Protein AF-A0A3C1K7J2-F1 (afdb_monomer_lite)

Sequence (713 aa):
MKKIISVLLFVTMIISATACNKDPQEESHSDTSYEINSDISNEISTENSDYNRTDELAELLRKNFPIVDGSTSTIPLEAGIRSDIFDISKEEAEKQVSHSTTYGSFNNLLQKYCNIILTVPLSQSQYDSAAAQGTRLEATPIAMEGFVFVVNVDNPIDSLTQQQIKDIYSGKVTNWKQVGGNDAEIIAYQRNSTSSSQNYMVAFMDKTELMEPKTDTIPITMSGLMDAIASYDNSANALGYSVYSYAAEMYVSANNVKFIKIEGVAPNTATMSDHSYPLLSYNYAVINVENPPDAPARNLIEWMLTDEGQRVVEESEYIPVADIESSLEADIVMPLLTDGTGKEKVPGYELPNTYYAVKDCDYLKYDLDNEYKEYNYRIEGLKILSLQKEINDFIRKSVVEVETDEKEAREFVKNVFGYEECYLGVNVTAECINGYLSIIVSLTYYDGSEDFTIYYYKPITAIWNLYTGKRLSFSDMFWSGEKFIKTLNNGISMELNEPYNNWGMTYELNGDFWALPEVFNTFSLSNVYFASGEGVFPHGLEINYDSYCEDMMVIGEERDMHGIWEDASIVYRSYYINDFRDYGIATAPDGCDAFWLLDSEKSGIDEEVCKKINDYMSKKIVIFSTKTLDKKYGKDNYTYGIDSMAGITFKVYGKVYIIYNGILVLLTKDYEDLETIEITAVFDYNTGNLLDPNITIDDEIIKTSDYYYDYYN

Secondary structure (DSSP, 8-state):
--------------------------------PPP-----------HHHHHHHHHHHHHHHHHS---EEE-GGGHHHHHHHHHHHHT--HHHHHTT-----HHHHHHHHHTTS-SEEEESPPPHHHHHHHHHTTPPEEEEEEEEEEEEEEEETT----EE-HHHHHHHHTTS--BGGGGTS-S-B-EE----TT-HHHHHHHHHHTTSPPPPPPTTS--SSHHHHHHHHHSSTTGGGEEEEEEHHHHIIIIITTSSEEEPEETTB--SHHHHHTT-STTEEEEEEEEETTS-TT-HHHHHHHHHTSHHHHHHHHHTT-B-SS----S-SS----B--PPP-SSPPPTT----SEEEEE-HHHHEEEEEETTTTEEEEEE--BS-HHHHHHHHHHHHHHHHHHHHTHHHHHHHHHHHH--SS--EEEEEEEEEETTEEEEEEEEEEE---TT--EEEEEEEEEEEETTTTEEEPSGGGB-TT--HHHHHHHHHHHHHHS-SSTT------SS-----BSS---B-SSEEEEPTTSTT-TT-EEEE-HHHHGGGBGGGS----TTTB-TTS-EEEEE----GGGEEEEE-TTSS-EEEEE-HHHH---HHHHHHHHHHHHHHHHHHHHHHHHHHTSSS-----------EEEEEETTEEEEEEPP-----SSS-------EEEEEETTT-PEEPHHHHS-HHHHTTSGGGTSS--

pLDDT: mean 73.15, std 21.19, range [21.73, 98.0]

Structure (mmCIF, N/CA/C/O backbone):
data_AF-A0A3C1K7J2-F1
#
_entry.id   AF-A0A3C1K7J2-F1
#
loop_
_atom_site.group_PDB
_atom_site.id
_atom_site.type_symbol
_atom_site.label_atom_id
_atom_site.label_alt_id
_atom_site.label_comp_id
_atom_site.label_asym_id
_atom_site.label_entity_id
_atom_site.label_seq_id
_atom_site.pdbx_PDB_ins_code
_atom_site.Cartn_x
_atom_site.Cartn_y
_atom_site.Cartn_z
_atom_site.occupancy
_atom_site.B_iso_or_equiv
_atom_site.auth_seq_id
_atom_site.auth_comp_id
_atom_site.auth_asym_id
_atom_site.auth_atom_id
_atom_site.pdbx_PDB_model_num
ATOM 1 N N . MET A 1 1 ? -63.740 -10.081 -20.313 1.00 27.22 1 MET A N 1
ATOM 2 C CA . MET A 1 1 ? -62.522 -9.697 -21.062 1.00 27.22 1 MET A CA 1
ATOM 3 C C . MET A 1 1 ? -62.185 -8.242 -20.732 1.00 27.22 1 MET A C 1
ATOM 5 O O . MET A 1 1 ? -63.092 -7.438 -20.853 1.00 27.22 1 MET A O 1
ATOM 9 N N . LYS A 1 2 ? -60.935 -7.992 -20.275 1.00 31.58 2 LYS A N 1
ATOM 10 C CA . LYS A 1 2 ? -60.082 -6.756 -20.229 1.00 31.58 2 LYS A CA 1
ATOM 11 C C . LYS A 1 2 ? -60.743 -5.388 -19.885 1.00 31.58 2 LYS A C 1
ATOM 13 O O . LYS A 1 2 ? -61.635 -4.978 -20.608 1.00 31.58 2 LYS A O 1
ATOM 18 N N . LYS A 1 3 ? -60.479 -4.708 -18.743 1.00 36.28 3 LYS A N 1
ATOM 19 C CA . LYS A 1 3 ? -59.300 -3.951 -18.178 1.00 36.28 3 LYS A CA 1
ATOM 20 C C . LYS A 1 3 ? -58.949 -2.602 -18.885 1.00 36.28 3 LYS A C 1
ATOM 22 O O . LYS A 1 3 ? -58.578 -2.663 -20.048 1.00 36.28 3 LYS A O 1
ATOM 27 N N . ILE A 1 4 ? -59.199 -1.436 -18.226 1.00 35.75 4 ILE A N 1
ATOM 28 C CA . ILE A 1 4 ? -58.271 -0.418 -17.580 1.00 35.75 4 ILE A CA 1
ATOM 29 C C . ILE A 1 4 ? -57.800 0.697 -18.572 1.00 35.75 4 ILE A C 1
ATOM 31 O O . ILE A 1 4 ? -57.360 0.313 -19.646 1.00 35.75 4 ILE A O 1
ATOM 35 N N . ILE A 1 5 ? -57.985 2.042 -18.449 1.00 34.25 5 ILE A N 1
ATOM 36 C CA . ILE A 1 5 ? -57.791 3.166 -17.453 1.00 34.25 5 ILE A CA 1
ATOM 37 C C . ILE A 1 5 ? -56.314 3.648 -17.317 1.00 34.25 5 ILE A C 1
ATOM 39 O O . ILE A 1 5 ? -55.511 2.908 -16.767 1.00 34.25 5 ILE A O 1
ATOM 43 N N . SER A 1 6 ? -55.883 4.727 -18.017 1.00 30.17 6 SER A N 1
ATOM 44 C CA . SER A 1 6 ? -55.733 6.191 -17.659 1.00 30.17 6 SER A CA 1
ATOM 45 C C . SER A 1 6 ? -54.394 6.528 -16.950 1.00 30.17 6 SER A C 1
ATOM 47 O O . SER A 1 6 ? -54.072 5.842 -15.994 1.00 30.17 6 SER A O 1
ATOM 49 N N . VAL A 1 7 ? -53.468 7.410 -17.390 1.00 30.42 7 VAL A N 1
ATOM 50 C CA . VAL A 1 7 ? -53.415 8.858 -17.777 1.00 30.42 7 VAL A CA 1
ATOM 51 C C . VAL A 1 7 ? -53.621 9.841 -16.600 1.00 30.42 7 VAL A C 1
ATOM 53 O O . VAL A 1 7 ? -54.742 9.921 -16.114 1.00 30.42 7 VAL A O 1
ATOM 56 N N . LEU A 1 8 ? -52.591 10.613 -16.183 1.00 27.41 8 LEU A N 1
ATOM 57 C CA . LEU A 1 8 ? -52.400 12.075 -16.427 1.00 27.41 8 LEU A CA 1
ATOM 58 C C . LEU A 1 8 ? -51.271 12.715 -15.570 1.00 27.41 8 LEU A C 1
ATOM 60 O O . LEU A 1 8 ? -51.099 12.388 -14.401 1.00 27.41 8 LEU A O 1
ATOM 64 N N . LEU A 1 9 ? -50.565 13.678 -16.180 1.00 27.48 9 LEU A N 1
ATOM 65 C CA . LEU A 1 9 ? -49.649 14.681 -15.602 1.00 27.48 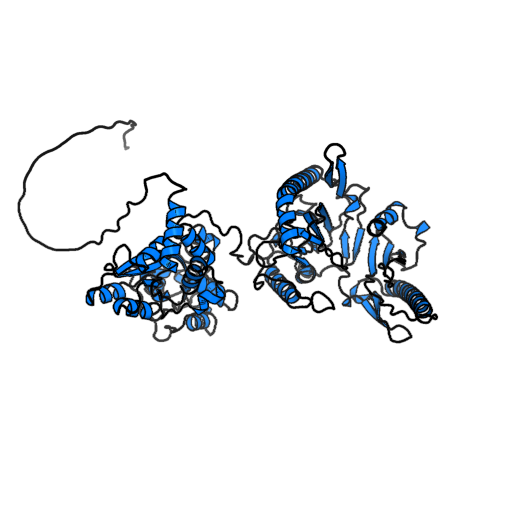9 LEU A CA 1
ATOM 66 C C . LEU A 1 9 ? -50.429 15.903 -15.062 1.00 27.48 9 LEU A C 1
ATOM 68 O O . LEU A 1 9 ? -51.352 16.327 -15.748 1.00 27.48 9 LEU A O 1
ATOM 72 N N . PHE A 1 10 ? -49.996 16.529 -13.955 1.00 26.66 10 PHE A N 1
ATOM 73 C CA . PHE A 1 10 ? -49.557 17.947 -13.840 1.00 26.66 10 PHE A CA 1
ATOM 74 C C . PHE A 1 10 ? -49.542 18.480 -12.388 1.00 26.66 10 PHE A C 1
ATOM 76 O O . PHE A 1 10 ? -50.350 18.120 -11.541 1.00 26.66 10 PHE A O 1
ATOM 83 N N . VAL A 1 11 ? -48.594 19.395 -12.189 1.00 27.41 11 VAL A N 1
ATOM 84 C CA . VAL A 1 11 ? -48.209 20.240 -11.045 1.00 27.41 11 VAL A CA 1
ATOM 85 C C . VAL A 1 11 ? -49.338 21.148 -10.512 1.00 27.41 11 VAL A C 1
ATOM 87 O O . VAL A 1 11 ? -50.060 21.721 -11.322 1.00 27.41 11 VAL A O 1
ATOM 90 N N . THR A 1 12 ? -49.441 21.370 -9.187 1.00 26.97 12 THR A N 1
ATOM 91 C CA . THR A 1 12 ? -49.380 22.694 -8.491 1.00 26.97 12 THR A CA 1
ATOM 92 C C . THR A 1 12 ? -49.817 22.643 -7.014 1.00 26.97 12 THR A C 1
ATOM 94 O O . THR A 1 12 ? -50.630 21.831 -6.591 1.00 26.97 12 THR A O 1
ATOM 97 N N . MET A 1 13 ? -49.191 23.535 -6.245 1.00 23.86 13 MET A N 1
ATOM 98 C CA . MET A 1 13 ? -49.137 23.718 -4.788 1.00 23.86 13 MET A CA 1
ATOM 99 C C . MET A 1 13 ? -50.278 24.634 -4.278 1.00 23.86 13 MET A C 1
ATOM 101 O O . MET A 1 13 ? -50.759 25.441 -5.068 1.00 23.86 13 MET A O 1
ATOM 105 N N . ILE A 1 14 ? -50.621 24.575 -2.970 1.00 28.84 14 ILE A N 1
ATOM 106 C CA . ILE A 1 14 ? -50.916 25.704 -2.027 1.00 28.84 14 ILE A CA 1
ATOM 107 C C . ILE A 1 14 ? -52.002 25.400 -0.950 1.00 28.84 14 ILE A C 1
ATOM 109 O O . ILE A 1 14 ? -53.181 25.253 -1.251 1.00 28.84 14 ILE A O 1
ATOM 113 N N . ILE A 1 15 ? -51.538 25.373 0.316 1.00 28.27 15 ILE A N 1
ATOM 114 C CA . ILE A 1 15 ? -51.992 26.052 1.565 1.00 28.27 15 ILE A CA 1
ATOM 115 C C . ILE A 1 15 ? -53.498 26.083 1.942 1.00 28.27 15 ILE A C 1
ATOM 117 O O . ILE A 1 15 ? -54.294 26.726 1.268 1.00 28.27 15 ILE A O 1
ATOM 121 N N . SER A 1 16 ? -53.858 25.570 3.137 1.00 25.78 16 SER A N 1
ATOM 122 C CA . SER A 1 16 ? -54.350 26.351 4.314 1.00 25.78 16 SER A CA 1
ATOM 123 C C . SER A 1 16 ? -55.165 25.538 5.353 1.00 25.78 16 SER A C 1
ATOM 125 O O . SER A 1 16 ? -56.194 24.950 5.051 1.00 25.78 16 SER A O 1
ATOM 127 N N . ALA A 1 17 ? -54.686 25.600 6.603 1.00 25.55 17 ALA A N 1
ATOM 128 C CA . ALA A 1 17 ? -55.375 26.036 7.832 1.00 25.55 17 ALA A CA 1
ATOM 129 C C . ALA A 1 17 ? -56.632 25.316 8.415 1.00 25.55 17 ALA A C 1
ATOM 131 O O . ALA A 1 17 ? -57.764 25.527 7.999 1.00 25.55 17 ALA A O 1
ATOM 132 N N . THR A 1 18 ? -56.380 24.676 9.571 1.00 26.34 18 THR A N 1
ATOM 133 C CA . THR A 1 18 ? -57.055 24.797 10.895 1.00 26.34 18 THR A CA 1
ATOM 134 C C . THR A 1 18 ? -58.491 24.313 11.182 1.00 26.34 18 THR A C 1
ATOM 136 O O . THR A 1 18 ? -59.463 24.796 10.616 1.00 26.34 18 THR A O 1
ATOM 139 N N . ALA A 1 19 ? -58.545 23.572 12.308 1.00 23.22 19 ALA A N 1
ATOM 140 C CA . ALA A 1 19 ? -59.504 23.606 13.433 1.00 23.22 19 ALA A CA 1
ATOM 141 C C . ALA A 1 19 ? -60.578 22.498 13.538 1.00 23.22 19 ALA A C 1
ATOM 143 O O . ALA A 1 19 ? -61.543 22.498 12.787 1.00 23.22 19 ALA A O 1
ATOM 144 N N . CYS A 1 20 ? -60.478 21.635 14.571 1.00 23.92 20 CYS A N 1
ATOM 145 C CA . CYS A 1 20 ? -61.420 21.611 15.714 1.00 23.92 20 CYS A CA 1
ATOM 146 C C . CYS A 1 20 ? -61.110 20.520 16.775 1.00 23.92 20 CYS A C 1
ATOM 148 O O . CYS A 1 20 ? -61.342 19.341 16.559 1.00 23.92 20 CYS A O 1
ATOM 150 N N . ASN A 1 21 ? -60.630 20.983 17.937 1.00 24.09 21 ASN A N 1
ATOM 151 C CA . ASN A 1 21 ? -60.992 20.664 19.334 1.00 24.09 21 ASN A CA 1
ATOM 152 C C . ASN A 1 21 ? -61.535 19.276 19.792 1.00 24.09 21 ASN A C 1
ATOM 154 O O . ASN A 1 21 ? -62.651 18.902 19.443 1.00 24.09 21 ASN A O 1
ATOM 158 N N . LYS A 1 22 ? -60.845 18.776 20.843 1.00 25.34 22 LYS A N 1
ATOM 159 C CA . LYS A 1 22 ? -61.306 18.182 22.133 1.00 25.34 22 LYS A CA 1
ATOM 160 C C . LYS A 1 22 ? -61.630 16.674 22.252 1.00 25.34 22 LYS A C 1
ATOM 162 O O . LYS A 1 22 ? -62.737 16.252 21.942 1.00 25.34 22 LYS A O 1
ATOM 167 N N . ASP A 1 23 ? -60.646 15.947 22.811 1.00 22.97 23 ASP A N 1
ATOM 168 C CA . ASP A 1 23 ? -60.620 15.098 24.040 1.00 22.97 23 ASP A CA 1
ATOM 169 C C . ASP A 1 23 ? -61.944 14.653 24.703 1.00 22.97 23 ASP A C 1
ATOM 171 O O . ASP A 1 23 ? -62.883 15.457 24.724 1.00 22.97 23 ASP A O 1
ATOM 175 N N . PRO A 1 24 ? -62.020 13.466 25.379 1.00 31.94 24 PRO A N 1
ATOM 176 C CA . PRO A 1 24 ? -61.036 13.055 26.415 1.00 31.94 24 PRO A CA 1
ATOM 177 C C . PRO A 1 24 ? -60.801 11.534 26.675 1.00 31.94 24 PRO A C 1
ATOM 179 O O . PRO A 1 24 ? -61.682 10.714 26.434 1.00 31.94 24 PRO A O 1
ATOM 182 N N . GLN A 1 25 ? -59.660 11.192 27.302 1.00 22.84 25 GLN A N 1
ATOM 183 C CA . GLN A 1 25 ? -59.506 10.426 28.572 1.00 22.84 25 GLN A CA 1
ATOM 184 C C . GLN A 1 25 ? -58.198 9.607 28.639 1.00 22.84 25 GLN A C 1
ATOM 186 O O . GLN A 1 25 ? -57.814 8.922 27.696 1.00 22.84 25 GLN A O 1
ATOM 191 N N . GLU A 1 26 ? -57.562 9.718 29.806 1.00 22.81 26 GLU A N 1
ATOM 192 C CA . GLU A 1 26 ? -56.308 9.129 30.288 1.00 22.81 26 GLU A CA 1
ATOM 193 C C . GLU A 1 26 ? -56.278 7.587 30.269 1.00 22.81 26 GLU A C 1
ATOM 195 O O . GLU A 1 26 ? -57.273 6.952 30.601 1.00 22.81 26 GLU A O 1
ATOM 200 N N . GLU A 1 27 ? -55.120 6.979 29.982 1.00 24.53 27 GLU A N 1
ATOM 201 C CA . GLU A 1 27 ? -54.267 6.353 31.013 1.00 24.53 27 GLU A CA 1
ATOM 202 C C . GLU A 1 27 ? -52.924 5.860 30.431 1.00 24.53 27 GLU A C 1
ATOM 204 O O . GLU A 1 27 ? -52.795 5.496 29.266 1.00 24.53 27 GLU A O 1
ATOM 209 N N . SER A 1 28 ? -51.911 5.945 31.290 1.00 21.73 28 SER A N 1
ATOM 210 C CA . SER A 1 28 ? -50.464 5.826 31.098 1.00 21.73 28 SER A CA 1
ATOM 211 C C . SER A 1 28 ? -49.945 4.529 30.471 1.00 21.73 28 SER A C 1
ATOM 213 O O . SER A 1 28 ? -50.411 3.463 30.849 1.00 21.73 28 SER A O 1
ATOM 215 N N . HIS A 1 29 ? -48.847 4.611 29.709 1.00 25.39 29 HIS A N 1
ATOM 216 C CA . HIS A 1 29 ? -47.591 3.911 30.029 1.00 25.39 29 HIS A CA 1
ATOM 217 C C . HIS A 1 29 ? -46.409 4.565 29.289 1.00 25.39 29 HIS A C 1
ATOM 219 O O . HIS A 1 29 ? -46.507 4.946 28.128 1.00 25.39 29 HIS A O 1
ATOM 225 N N . SER A 1 30 ? -45.328 4.766 30.036 1.00 23.80 30 SER A N 1
ATOM 226 C CA . SER A 1 30 ? -44.060 5.382 29.654 1.00 23.80 30 SER A CA 1
ATOM 227 C C . SER A 1 30 ? -43.225 4.471 28.757 1.00 23.80 30 SER A C 1
ATOM 229 O O . SER A 1 30 ? -42.987 3.341 29.165 1.00 23.80 30 SER A O 1
ATOM 231 N N . ASP A 1 31 ? -42.685 4.996 27.658 1.00 25.50 31 ASP A N 1
ATOM 232 C CA . ASP A 1 31 ? -41.456 4.485 27.044 1.00 25.50 31 ASP A CA 1
ATOM 233 C C . ASP A 1 31 ? -40.649 5.660 26.480 1.00 25.50 31 ASP A C 1
ATOM 235 O O . ASP A 1 31 ? -41.108 6.431 25.637 1.00 25.50 31 ASP A O 1
ATOM 239 N N . THR A 1 32 ? -39.453 5.838 27.032 1.00 23.72 32 THR A N 1
ATOM 240 C CA . THR A 1 32 ? -38.456 6.841 26.657 1.00 23.72 32 THR A CA 1
ATOM 241 C C . THR A 1 32 ? -37.687 6.369 25.426 1.00 23.72 32 THR A C 1
ATOM 243 O O . THR A 1 32 ? -36.843 5.483 25.532 1.00 23.72 32 THR A O 1
ATOM 246 N N . SER A 1 33 ? -37.948 6.973 24.268 1.00 25.45 33 SER A N 1
ATOM 247 C CA . SER A 1 33 ? -37.083 6.891 23.089 1.00 25.45 33 SER A CA 1
ATOM 248 C C . SER A 1 33 ? -35.986 7.956 23.175 1.00 25.45 33 SER A C 1
ATOM 250 O O . SER A 1 33 ? -36.289 9.136 23.349 1.00 25.45 33 SER A O 1
ATOM 252 N N . TYR A 1 34 ? -34.723 7.547 23.055 1.00 26.47 34 TYR A N 1
ATOM 253 C CA . TYR A 1 34 ? -33.589 8.456 22.885 1.00 26.47 34 TYR A CA 1
ATOM 254 C C . TYR A 1 34 ? -33.614 9.032 21.460 1.00 26.47 34 TYR A C 1
ATOM 256 O O . TYR A 1 34 ? -33.602 8.280 20.488 1.00 26.47 34 TYR A O 1
ATOM 264 N N . GLU A 1 35 ? -33.697 10.359 21.347 1.00 23.73 35 GLU A N 1
ATOM 265 C CA . GLU A 1 35 ? -33.608 11.096 20.083 1.00 23.73 35 GLU A CA 1
ATOM 266 C C . GLU A 1 35 ? -32.145 11.171 19.620 1.00 23.73 35 GLU A C 1
ATOM 268 O O . GLU A 1 35 ? -31.289 11.714 20.318 1.00 23.73 35 GLU A O 1
ATOM 273 N N . ILE A 1 36 ? -31.872 10.628 18.431 1.00 26.02 36 ILE A N 1
ATOM 274 C CA . ILE A 1 36 ? -30.671 10.913 17.641 1.00 26.02 36 ILE A CA 1
ATOM 275 C C . ILE A 1 36 ? -30.975 12.211 16.889 1.00 26.02 36 ILE A C 1
ATOM 277 O O . ILE A 1 36 ? -31.885 12.241 16.062 1.00 26.02 36 ILE A O 1
ATOM 281 N N . ASN A 1 37 ? -30.275 13.293 17.222 1.00 26.58 37 ASN A N 1
ATOM 282 C CA . ASN A 1 37 ? -30.507 14.602 16.620 1.00 26.58 37 ASN A CA 1
ATOM 283 C C . ASN A 1 37 ? -29.693 14.710 15.320 1.00 26.58 37 ASN A C 1
ATOM 285 O O . ASN A 1 37 ? -28.467 14.755 15.372 1.00 26.58 37 ASN A O 1
ATOM 289 N N . SER A 1 38 ? -30.365 14.694 14.166 1.00 28.28 38 SER A N 1
ATOM 290 C CA . SER A 1 38 ? -29.749 14.635 12.830 1.00 28.28 38 SER A CA 1
ATOM 291 C C . SER A 1 38 ? -29.649 15.982 12.103 1.00 28.28 38 SER A C 1
ATOM 293 O O . SER A 1 38 ? -29.399 15.992 10.904 1.00 28.28 38 SER A O 1
ATOM 295 N N . ASP A 1 39 ? -29.832 17.113 12.783 1.00 29.59 39 ASP A N 1
ATOM 296 C CA . ASP A 1 39 ? -29.856 18.428 12.129 1.00 29.59 39 ASP A CA 1
ATOM 297 C C . ASP A 1 39 ? -28.678 19.309 12.568 1.00 29.59 39 ASP A C 1
ATOM 299 O O . ASP A 1 39 ? -28.835 20.245 13.349 1.00 29.59 39 ASP A O 1
ATOM 303 N N . ILE A 1 40 ? -27.490 19.024 12.023 1.00 32.56 40 ILE A N 1
ATOM 304 C CA . ILE A 1 40 ? -26.416 20.015 11.835 1.00 32.56 40 ILE A CA 1
ATOM 305 C C . ILE A 1 40 ? -25.818 19.793 10.441 1.00 32.56 40 ILE A C 1
ATOM 307 O O . ILE A 1 40 ? -24.729 19.266 10.268 1.00 32.56 40 ILE A O 1
ATOM 311 N N . SER A 1 41 ? -26.574 20.140 9.407 1.00 32.03 41 SER A N 1
ATOM 312 C CA . SER A 1 41 ? -26.019 20.375 8.074 1.00 32.03 41 SER A CA 1
ATOM 313 C C . SER A 1 41 ? -26.919 21.377 7.373 1.00 32.03 41 SER A C 1
ATOM 315 O O . SER A 1 41 ? -27.929 21.005 6.790 1.00 32.03 41 SER A O 1
ATOM 317 N N . ASN A 1 42 ? -26.631 22.668 7.559 1.00 29.70 42 ASN A N 1
ATOM 318 C CA . ASN A 1 42 ? -26.913 23.756 6.615 1.00 29.70 42 ASN A CA 1
ATOM 319 C C . ASN A 1 42 ? -26.660 25.109 7.295 1.00 29.70 42 ASN A C 1
ATOM 321 O O . ASN A 1 42 ? -27.589 25.715 7.817 1.00 29.70 42 ASN A O 1
ATOM 325 N N . GLU A 1 43 ? -25.424 25.605 7.224 1.00 28.11 43 GLU A N 1
ATOM 326 C CA . GLU A 1 43 ? -25.151 27.040 7.061 1.00 28.11 43 GLU A CA 1
ATOM 327 C C . GLU A 1 43 ? -23.723 27.225 6.515 1.00 28.11 43 GLU A C 1
ATOM 329 O O . GLU A 1 43 ? -22.735 27.033 7.211 1.00 28.11 43 GLU A O 1
ATOM 334 N N . ILE A 1 44 ? -23.624 27.549 5.220 1.00 29.50 44 ILE A N 1
ATOM 335 C CA . ILE A 1 44 ? -22.370 27.869 4.527 1.00 29.50 44 ILE A CA 1
ATOM 336 C C . ILE A 1 44 ? -22.070 29.355 4.731 1.00 29.50 44 ILE A C 1
ATOM 338 O O . ILE A 1 44 ? -22.807 30.194 4.210 1.00 29.50 44 ILE A O 1
ATOM 342 N N . SER A 1 45 ? -20.966 29.661 5.418 1.00 31.94 45 SER A N 1
ATOM 343 C CA . SER A 1 45 ? -19.841 30.446 4.875 1.00 31.94 45 SER A CA 1
ATOM 344 C C . SER A 1 45 ? -18.827 30.764 5.982 1.00 31.94 45 SER A C 1
ATOM 346 O O . SER A 1 45 ? -19.174 31.599 6.812 1.00 31.94 45 SER A O 1
ATOM 348 N N . THR A 1 46 ? -17.608 30.192 5.941 1.00 31.78 46 THR A N 1
ATOM 349 C CA . THR A 1 46 ? -16.319 30.834 6.325 1.00 31.78 46 THR A CA 1
ATOM 350 C C . THR A 1 46 ? -15.140 29.838 6.368 1.00 31.78 46 THR A C 1
ATOM 352 O O . THR A 1 46 ? -14.780 29.361 7.433 1.00 31.78 46 THR A O 1
ATOM 355 N N . GLU A 1 47 ? -14.415 29.641 5.260 1.00 35.25 47 GLU A N 1
ATOM 356 C CA . GLU A 1 47 ? -13.103 28.935 5.258 1.00 35.25 47 GLU A CA 1
ATOM 357 C C . GLU A 1 47 ? -12.066 29.562 6.225 1.00 35.25 47 GLU A C 1
ATOM 359 O O . GLU A 1 47 ? -11.108 28.920 6.629 1.00 35.25 47 GLU A O 1
ATOM 364 N N . ASN A 1 48 ? -12.267 30.814 6.658 1.00 34.44 48 ASN A N 1
ATOM 365 C CA . ASN A 1 48 ? -11.399 31.496 7.628 1.00 34.44 48 ASN A CA 1
ATOM 366 C C . ASN A 1 48 ? -11.813 31.320 9.108 1.00 34.44 48 ASN A C 1
ATOM 368 O O . ASN A 1 48 ? -11.072 31.772 9.982 1.00 34.44 48 ASN A O 1
ATOM 372 N N . SER A 1 49 ? -12.990 30.764 9.434 1.00 39.94 49 SER A N 1
ATOM 373 C CA . SER A 1 49 ? -13.399 30.579 10.844 1.00 39.94 49 SER A CA 1
ATOM 374 C C . SER A 1 49 ? -12.885 29.280 11.440 1.00 39.94 49 SER A C 1
ATOM 376 O O . SER A 1 49 ? -12.508 29.272 12.610 1.00 39.94 49 SER A O 1
ATOM 378 N N . ASP A 1 50 ? -12.854 28.216 10.640 1.00 50.84 50 ASP A N 1
ATOM 379 C CA . ASP A 1 50 ? -12.607 26.862 11.137 1.00 50.84 50 ASP A CA 1
ATOM 380 C C . ASP A 1 50 ? -11.129 26.658 11.468 1.00 50.84 50 ASP A C 1
ATOM 382 O O . ASP A 1 50 ? -10.813 26.190 12.559 1.00 50.84 50 ASP A O 1
ATOM 386 N N . TYR A 1 51 ? -10.223 27.190 10.638 1.00 53.19 51 TYR A N 1
ATOM 387 C CA . TYR A 1 51 ? -8.784 27.218 10.928 1.00 53.19 51 TYR A CA 1
ATOM 388 C C . TYR A 1 51 ? -8.471 27.908 12.271 1.00 53.19 51 TYR A C 1
ATOM 390 O O . TYR A 1 51 ? -7.705 27.405 13.089 1.00 53.19 51 TYR A O 1
ATOM 398 N N . ASN A 1 52 ? -9.143 29.030 12.560 1.00 70.56 52 ASN A N 1
ATOM 399 C CA . ASN A 1 52 ? -8.942 29.760 13.815 1.00 70.56 52 ASN A CA 1
ATOM 400 C C . ASN A 1 52 ? -9.432 28.979 15.050 1.00 70.56 52 ASN A C 1
ATOM 402 O O . ASN A 1 52 ? -8.888 29.175 16.138 1.00 70.56 52 ASN A O 1
ATOM 406 N N . ARG A 1 53 ? -10.459 28.125 14.916 1.00 87.25 53 ARG A N 1
ATOM 407 C CA . ARG A 1 53 ? -10.988 27.325 16.032 1.00 87.25 53 ARG A CA 1
ATOM 408 C C . ARG A 1 53 ? -10.136 26.083 16.292 1.00 87.25 53 ARG A C 1
ATOM 410 O O . ARG A 1 53 ? -9.907 25.761 17.456 1.00 87.25 53 ARG A O 1
ATOM 417 N N . THR A 1 54 ? -9.636 25.430 15.246 1.00 85.69 54 THR A N 1
ATOM 418 C CA . THR A 1 54 ? -8.722 24.284 15.364 1.00 85.69 54 THR A CA 1
ATOM 419 C C . THR A 1 54 ? -7.457 24.654 16.142 1.00 85.69 54 THR A C 1
ATOM 421 O O . THR A 1 54 ? -7.129 23.986 17.126 1.00 85.69 54 THR A O 1
ATOM 424 N N . ASP A 1 55 ? -6.817 25.776 15.797 1.00 84.44 55 ASP A N 1
ATOM 425 C CA . ASP A 1 55 ? -5.634 26.286 16.506 1.00 84.44 55 ASP A CA 1
ATOM 426 C C . ASP A 1 55 ? -5.937 26.641 17.972 1.00 84.44 55 ASP A C 1
ATOM 428 O O . ASP A 1 55 ? -5.163 26.329 18.883 1.00 84.44 55 ASP A O 1
ATOM 432 N N . GLU A 1 56 ? -7.091 27.270 18.228 1.00 92.44 56 GLU A N 1
ATOM 433 C CA . GLU A 1 56 ? -7.535 27.592 19.588 1.00 92.44 56 GLU A CA 1
ATOM 434 C C . GLU A 1 56 ? -7.713 26.320 20.432 1.00 92.44 56 GLU A C 1
ATOM 436 O O . GLU A 1 56 ? -7.263 26.259 21.581 1.00 92.44 56 GLU A O 1
ATOM 441 N N . LEU A 1 57 ? -8.348 25.289 19.869 1.00 93.56 57 LEU A N 1
ATOM 442 C CA . LEU A 1 57 ? -8.534 23.995 20.518 1.00 93.56 57 LEU A CA 1
ATOM 443 C C . LEU A 1 57 ? -7.190 23.323 20.817 1.00 93.56 57 LEU A C 1
ATOM 445 O O . LEU A 1 57 ? -6.978 22.891 21.954 1.00 93.56 57 LEU A O 1
ATOM 449 N N . ALA A 1 58 ? -6.262 23.305 19.856 1.00 89.94 58 ALA A N 1
ATOM 450 C CA . ALA A 1 58 ? -4.916 22.770 20.050 1.00 89.94 58 ALA A CA 1
ATOM 451 C C . ALA A 1 58 ? -4.178 23.507 21.182 1.00 89.94 58 ALA A C 1
ATOM 453 O O . ALA A 1 58 ? -3.600 22.882 22.074 1.00 89.94 58 ALA A O 1
ATOM 454 N N . GLU A 1 59 ? -4.259 24.841 21.241 1.00 92.31 59 GLU A N 1
ATOM 455 C CA . GLU A 1 59 ? -3.696 25.614 22.351 1.00 92.31 59 GLU A CA 1
ATOM 456 C C . GLU A 1 59 ? -4.323 25.282 23.713 1.00 92.31 59 GLU A C 1
ATOM 458 O O . GLU A 1 59 ? -3.620 25.253 24.732 1.00 92.31 59 GLU A O 1
ATOM 463 N N . LEU A 1 60 ? -5.644 25.092 23.768 1.00 94.88 60 LEU A N 1
ATOM 464 C CA . LEU A 1 60 ? -6.344 24.709 24.995 1.00 94.88 60 LEU A CA 1
ATOM 465 C C . LEU A 1 60 ? -5.906 23.315 25.459 1.00 94.88 60 LEU A C 1
ATOM 467 O O . LEU A 1 60 ? -5.656 23.118 26.651 1.00 94.88 60 LEU A O 1
ATOM 471 N N . LEU A 1 61 ? -5.755 22.379 24.523 1.00 95.88 61 LEU A N 1
ATOM 472 C CA . LEU A 1 61 ? -5.337 21.002 24.780 1.00 95.88 61 LEU A CA 1
ATOM 473 C C . LEU A 1 61 ? -3.869 20.920 25.216 1.00 95.88 61 LEU A C 1
ATOM 475 O O . LEU A 1 61 ? -3.577 20.231 26.192 1.00 95.88 61 LEU A O 1
ATOM 479 N N . ARG A 1 62 ? -2.966 21.717 24.627 1.00 94.88 62 ARG A N 1
ATOM 480 C CA . ARG A 1 62 ? -1.573 21.863 25.104 1.00 94.88 62 ARG A CA 1
ATOM 481 C C . ARG A 1 62 ? -1.496 22.338 26.558 1.00 94.88 62 ARG A C 1
ATOM 483 O O . ARG A 1 62 ? -0.609 21.930 27.305 1.00 94.88 62 ARG A O 1
ATOM 490 N N . LYS A 1 63 ? -2.415 23.219 26.975 1.00 94.69 63 LYS A N 1
ATOM 491 C CA . LYS A 1 63 ? -2.468 23.765 28.346 1.00 94.69 63 LYS A CA 1
ATOM 492 C C . LYS A 1 63 ? -3.087 22.782 29.341 1.00 94.69 63 LYS A C 1
ATOM 494 O O . LYS A 1 63 ? -2.696 22.780 30.508 1.00 94.69 63 LYS A O 1
ATOM 499 N N . ASN A 1 64 ? -4.082 22.008 28.913 1.00 94.56 64 ASN A N 1
ATOM 500 C CA . ASN A 1 64 ? -4.840 21.115 29.781 1.00 94.56 64 ASN A CA 1
ATOM 501 C C . ASN A 1 64 ? -5.418 19.934 28.992 1.00 94.56 64 ASN A C 1
ATOM 503 O O . ASN A 1 64 ? -6.595 19.936 28.636 1.00 94.56 64 ASN A O 1
ATOM 507 N N . PHE A 1 65 ? -4.590 18.929 28.729 1.00 95.56 65 PHE A N 1
ATOM 508 C CA . PHE A 1 65 ? -5.009 17.713 28.037 1.00 95.56 65 PHE A CA 1
ATOM 509 C C . PHE A 1 65 ? -5.805 16.797 28.984 1.00 95.56 65 PHE A C 1
ATOM 511 O O . PHE A 1 65 ? -5.385 16.613 30.133 1.00 95.56 65 PHE A O 1
ATOM 518 N N . PRO A 1 66 ? -6.952 16.227 28.564 1.00 95.81 66 PRO A N 1
ATOM 519 C CA . PRO A 1 66 ? -7.720 15.319 29.414 1.00 95.81 66 PRO A CA 1
ATOM 520 C C . PRO A 1 66 ? -6.939 14.032 29.719 1.00 95.81 66 PRO A C 1
ATOM 522 O O . PRO A 1 66 ? -6.083 13.604 28.951 1.00 95.81 66 PRO A O 1
ATOM 525 N N . ILE A 1 67 ? -7.275 13.363 30.824 1.00 95.44 67 ILE A N 1
ATOM 526 C CA . ILE A 1 67 ? -6.810 11.993 31.066 1.00 95.44 67 ILE A CA 1
ATOM 527 C C . ILE A 1 67 ? -7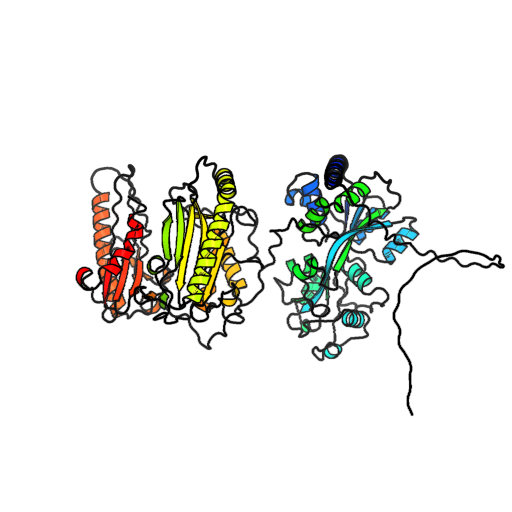.594 11.068 30.132 1.00 95.44 67 ILE A C 1
ATOM 529 O O . ILE A 1 67 ? -8.808 10.909 30.302 1.00 95.44 67 ILE A O 1
ATOM 533 N N . VAL A 1 68 ? -6.895 10.479 29.166 1.00 97.19 68 VAL A N 1
ATOM 534 C CA . VAL A 1 68 ? -7.432 9.538 28.177 1.00 97.19 68 VAL A CA 1
ATOM 535 C C . VAL A 1 68 ? -7.125 8.103 28.614 1.00 97.19 68 VAL A C 1
ATOM 537 O O . VAL A 1 68 ? -6.107 7.835 29.250 1.00 97.19 68 VAL A O 1
ATOM 540 N N . ASP A 1 69 ? -8.050 7.194 28.330 1.00 96.62 69 ASP A N 1
ATOM 541 C CA . ASP A 1 69 ? -7.869 5.742 28.405 1.00 96.62 69 ASP A CA 1
ATOM 542 C C . ASP A 1 69 ? -8.630 5.123 27.212 1.00 96.62 69 ASP A C 1
ATOM 544 O O . ASP A 1 69 ? -9.354 5.826 26.511 1.00 96.62 69 ASP A O 1
ATOM 548 N N . GLY A 1 70 ? -8.540 3.824 26.945 1.00 93.75 70 GLY A N 1
ATOM 549 C CA . GLY A 1 70 ? -9.202 3.290 25.760 1.00 93.75 70 GLY A CA 1
ATOM 550 C C . GLY A 1 70 ? -9.055 1.806 25.481 1.00 93.75 70 GLY A C 1
ATOM 551 O O . GLY A 1 70 ? -8.615 0.998 26.304 1.00 93.75 70 GLY A O 1
ATOM 552 N N . SER A 1 71 ? -9.479 1.442 24.274 1.00 88.69 71 SER A N 1
ATOM 553 C CA . SER A 1 71 ? -9.199 0.144 23.665 1.00 88.69 71 SER A CA 1
ATOM 554 C C . SER A 1 71 ? -7.728 0.074 23.277 1.00 88.69 71 SER A C 1
ATOM 556 O O . SER A 1 71 ? -7.192 1.026 22.736 1.00 88.69 71 SER A O 1
ATOM 558 N N . THR A 1 72 ? -7.056 -1.062 23.444 1.00 81.69 72 THR A N 1
ATOM 559 C CA . THR A 1 72 ? -5.666 -1.179 22.961 1.00 81.69 72 THR A CA 1
ATOM 560 C C . THR A 1 72 ? -5.551 -0.967 21.452 1.00 81.69 72 THR A C 1
ATOM 562 O O . THR A 1 72 ? -4.500 -0.552 20.991 1.00 81.69 72 THR A O 1
ATOM 565 N N . SER A 1 73 ? -6.629 -1.211 20.694 1.00 78.69 73 SER A N 1
ATOM 566 C CA . SER A 1 73 ? -6.662 -0.883 19.267 1.00 78.69 73 SER A CA 1
ATOM 567 C C . SER A 1 73 ? -6.453 0.609 19.016 1.00 78.69 73 SER A C 1
ATOM 569 O O . SER A 1 73 ? -5.699 0.933 18.124 1.00 78.69 73 SER A O 1
ATOM 571 N N . THR A 1 74 ? -7.011 1.508 19.835 1.00 88.69 74 THR A N 1
ATOM 572 C CA . THR A 1 74 ? -6.982 2.970 19.628 1.00 88.69 74 THR A CA 1
ATOM 573 C C . THR A 1 74 ? -5.710 3.654 20.146 1.00 88.69 74 THR A C 1
ATOM 575 O O . THR A 1 74 ? -5.679 4.878 20.247 1.00 88.69 74 THR A O 1
ATOM 578 N N . ILE A 1 75 ? -4.660 2.892 20.477 1.00 87.75 75 ILE A N 1
ATOM 579 C CA . ILE A 1 75 ? -3.359 3.449 20.888 1.00 87.75 75 ILE A CA 1
ATOM 580 C C . ILE A 1 75 ? -2.717 4.288 19.768 1.00 87.75 75 ILE A C 1
ATOM 582 O O . ILE A 1 75 ? -2.342 5.421 20.070 1.00 87.75 75 ILE A O 1
ATOM 586 N N . PRO A 1 76 ? -2.639 3.819 18.501 1.00 86.19 76 PRO A N 1
ATOM 587 C CA . PRO A 1 76 ? -2.067 4.616 17.414 1.00 86.19 76 PRO A CA 1
ATOM 588 C C . PRO A 1 76 ? -2.830 5.924 17.200 1.00 86.19 76 PRO A C 1
ATOM 590 O O . PRO A 1 76 ? -2.211 6.958 16.983 1.00 86.19 76 PRO A O 1
ATOM 593 N N . LEU A 1 77 ? -4.159 5.894 17.366 1.00 90.38 77 LEU A N 1
ATOM 594 C CA . LEU A 1 77 ? -5.009 7.079 17.266 1.00 90.38 77 LEU A CA 1
ATOM 595 C C . LEU A 1 77 ? -4.695 8.111 18.360 1.00 90.38 77 LEU A C 1
ATOM 597 O O . LEU A 1 77 ? -4.503 9.281 18.051 1.00 90.38 77 LEU A O 1
ATOM 601 N N . GLU A 1 78 ? -4.607 7.712 19.638 1.00 95.12 78 GLU A N 1
ATOM 602 C CA . GLU A 1 78 ? -4.214 8.663 20.696 1.00 95.12 78 GLU A CA 1
ATOM 603 C C . GLU A 1 78 ? -2.784 9.180 20.482 1.00 95.12 78 GLU A C 1
ATOM 605 O O . GLU A 1 78 ? -2.508 10.354 20.736 1.00 95.12 78 GLU A O 1
ATOM 610 N N . ALA A 1 79 ? -1.875 8.323 20.010 1.00 89.81 79 ALA A N 1
ATOM 611 C CA . ALA A 1 79 ? -0.503 8.715 19.732 1.00 89.81 79 ALA A CA 1
ATOM 612 C C . ALA A 1 79 ? -0.426 9.759 18.613 1.00 89.81 79 ALA A C 1
ATOM 614 O O . ALA A 1 79 ? 0.242 10.769 18.810 1.00 89.81 79 ALA A O 1
ATOM 615 N N . GLY A 1 80 ? -1.152 9.578 17.504 1.00 86.25 80 GLY A N 1
ATOM 616 C CA . GLY A 1 80 ? -1.258 10.576 16.435 1.00 86.25 80 GLY A CA 1
ATOM 617 C C . GLY A 1 80 ? -1.809 11.905 16.951 1.00 86.25 80 GLY A C 1
ATOM 618 O O . GLY A 1 80 ? -1.181 12.946 16.784 1.00 86.25 80 GLY A O 1
ATOM 619 N N . ILE A 1 81 ? -2.910 11.862 17.710 1.00 94.56 81 ILE A N 1
ATOM 620 C CA . ILE A 1 81 ? -3.522 13.052 18.329 1.00 94.56 81 ILE A CA 1
ATOM 621 C C . ILE A 1 81 ? -2.519 13.808 19.212 1.00 94.56 81 ILE A C 1
ATOM 623 O O . ILE A 1 81 ? -2.454 15.036 19.192 1.00 94.56 81 ILE A O 1
ATOM 627 N N . ARG A 1 82 ? -1.734 13.091 20.023 1.00 95.12 82 ARG A N 1
ATOM 628 C CA . ARG A 1 82 ? -0.702 13.701 20.873 1.00 95.12 82 ARG A CA 1
ATOM 629 C C . ARG A 1 82 ? 0.480 14.220 20.062 1.00 95.12 82 ARG A C 1
ATOM 631 O O . ARG A 1 82 ? 0.997 15.277 20.404 1.00 95.12 82 ARG A O 1
ATOM 638 N N . SER A 1 83 ? 0.913 13.473 19.051 1.00 87.00 83 SER A N 1
ATOM 639 C CA . SER A 1 83 ? 2.005 13.849 18.153 1.00 87.00 83 SER A CA 1
ATOM 640 C C . SER A 1 83 ? 1.733 15.224 17.555 1.00 87.00 83 SER A C 1
ATOM 642 O O . SER A 1 83 ? 2.551 16.126 17.721 1.00 87.00 83 SER A O 1
ATOM 644 N N . ASP A 1 84 ? 0.532 15.402 17.008 1.00 88.44 84 ASP A N 1
ATOM 645 C CA . ASP A 1 84 ? 0.094 16.645 16.386 1.00 88.44 84 ASP A CA 1
ATOM 646 C C . ASP A 1 84 ? -0.091 17.784 17.405 1.00 88.44 84 ASP A C 1
ATOM 648 O O . ASP A 1 84 ? 0.578 18.822 17.356 1.00 88.44 84 ASP A O 1
ATOM 652 N N . ILE A 1 85 ? -0.918 17.564 18.436 1.00 90.31 85 ILE A N 1
ATOM 653 C CA . ILE A 1 85 ? -1.219 18.610 19.422 1.00 90.31 85 ILE A CA 1
ATOM 654 C C . ILE A 1 85 ? 0.048 19.082 20.135 1.00 90.31 85 ILE A C 1
ATOM 656 O O . ILE A 1 85 ? 0.156 20.268 20.442 1.00 90.31 85 ILE A O 1
ATOM 660 N N . PHE A 1 86 ? 1.003 18.204 20.439 1.00 87.88 86 PHE A N 1
ATOM 661 C CA . PHE A 1 86 ? 2.208 18.575 21.186 1.00 87.88 86 PHE A CA 1
ATOM 662 C C . PHE A 1 86 ? 3.436 18.851 20.321 1.00 87.88 86 PHE A C 1
ATOM 664 O O . PHE A 1 86 ? 4.442 19.266 20.897 1.00 87.88 86 PHE A O 1
ATOM 671 N N . ASP A 1 87 ? 3.346 18.685 18.998 1.00 81.19 87 ASP A N 1
ATOM 672 C CA . ASP A 1 87 ? 4.478 18.822 18.071 1.00 81.19 87 ASP A CA 1
ATOM 673 C C . ASP A 1 87 ? 5.670 17.944 18.511 1.00 81.19 87 ASP A C 1
ATOM 675 O O . ASP A 1 87 ? 6.794 18.396 18.743 1.00 81.19 87 ASP A O 1
ATOM 679 N N . ILE A 1 88 ? 5.377 16.660 18.745 1.00 77.69 88 ILE A N 1
ATOM 680 C CA . ILE A 1 88 ? 6.344 15.620 19.134 1.00 77.69 88 ILE A CA 1
ATOM 681 C C . ILE A 1 88 ? 6.275 14.463 18.141 1.00 77.69 88 ILE A C 1
ATOM 683 O O . ILE A 1 88 ? 5.262 14.285 17.475 1.00 77.69 88 ILE A O 1
ATOM 687 N N . SER A 1 89 ? 7.320 13.634 18.059 1.00 75.25 89 SER A N 1
ATOM 688 C CA . SER A 1 89 ? 7.286 12.457 17.182 1.00 75.25 89 SER A CA 1
ATOM 689 C C . SER A 1 89 ? 6.242 11.431 17.639 1.00 75.25 89 SER A C 1
ATOM 691 O O . SER A 1 89 ? 6.002 11.273 18.841 1.00 75.25 89 SER A O 1
ATOM 693 N N . LYS A 1 90 ? 5.680 10.670 16.689 1.00 75.00 90 LYS A N 1
ATOM 694 C CA . LYS A 1 90 ? 4.739 9.569 16.970 1.00 75.00 90 LYS A CA 1
ATOM 695 C C . LYS A 1 90 ? 5.338 8.545 17.940 1.00 75.00 90 LYS A C 1
ATOM 697 O O . LYS A 1 90 ? 4.676 8.159 18.894 1.00 75.00 90 LYS A O 1
ATOM 702 N N . GLU A 1 91 ? 6.623 8.211 17.795 1.00 78.31 91 GLU A N 1
ATOM 703 C CA . GLU A 1 91 ? 7.337 7.304 18.711 1.00 78.31 91 GLU A CA 1
ATOM 704 C C . GLU A 1 91 ? 7.390 7.838 20.159 1.00 78.31 91 GLU A C 1
ATOM 706 O O . GLU A 1 91 ? 7.265 7.082 21.125 1.00 78.31 91 GLU A O 1
ATOM 711 N N . GLU A 1 92 ? 7.588 9.148 20.341 1.00 81.88 92 GLU A N 1
ATOM 712 C CA . GLU A 1 92 ? 7.568 9.766 21.670 1.00 81.88 92 GLU A CA 1
ATOM 713 C C . GLU A 1 92 ? 6.142 9.842 22.224 1.00 81.88 92 GLU A C 1
ATOM 715 O O . GLU A 1 92 ? 5.926 9.568 23.406 1.00 81.88 92 GLU A O 1
ATOM 720 N N . ALA A 1 93 ? 5.157 10.150 21.379 1.00 86.94 93 ALA A N 1
ATOM 721 C CA . ALA A 1 93 ? 3.751 10.154 21.756 1.00 86.94 93 ALA A CA 1
ATOM 722 C C . ALA A 1 93 ? 3.270 8.761 22.198 1.00 86.94 93 ALA A C 1
ATOM 724 O O . ALA A 1 93 ? 2.647 8.640 23.253 1.00 86.94 93 ALA A O 1
ATOM 725 N N . GLU A 1 94 ? 3.613 7.699 21.465 1.00 82.50 94 GLU A N 1
ATOM 726 C CA . GLU A 1 94 ? 3.261 6.310 21.788 1.00 82.50 94 GLU A CA 1
ATOM 727 C C . GLU A 1 94 ? 3.763 5.885 23.172 1.00 82.50 94 GLU A C 1
ATOM 729 O O . GLU A 1 94 ? 3.034 5.237 23.925 1.00 82.50 94 GLU A O 1
ATOM 734 N N . LYS A 1 95 ? 4.969 6.313 23.572 1.00 86.44 95 LYS A N 1
ATOM 735 C CA . LYS A 1 95 ? 5.520 6.050 24.918 1.00 86.44 95 LYS A CA 1
ATOM 736 C C . LYS A 1 95 ? 4.704 6.698 26.041 1.00 86.44 95 LYS A C 1
ATOM 738 O O . LYS A 1 95 ? 4.830 6.293 27.199 1.00 86.44 95 LYS A O 1
ATOM 743 N N . GLN A 1 96 ? 3.894 7.705 25.720 1.00 88.94 96 GLN A N 1
ATOM 744 C CA . GLN A 1 96 ? 3.049 8.438 26.663 1.00 88.94 96 GLN A CA 1
ATOM 745 C C . GLN A 1 96 ? 1.599 7.927 26.694 1.00 88.94 96 GLN A C 1
ATOM 747 O O . GLN A 1 96 ? 0.845 8.314 27.590 1.00 88.94 96 GLN A O 1
ATOM 752 N N . VAL A 1 97 ? 1.211 7.056 25.758 1.00 91.00 97 VAL A N 1
ATOM 753 C CA . VAL A 1 97 ? -0.137 6.482 25.664 1.00 91.00 97 VAL A CA 1
ATOM 754 C C . VAL A 1 97 ? -0.223 5.185 26.467 1.00 91.00 97 VAL A C 1
ATOM 756 O O . VAL A 1 97 ? 0.651 4.321 26.413 1.00 91.00 97 VAL A O 1
ATOM 759 N N . SER A 1 98 ? -1.303 5.023 27.235 1.00 89.12 98 SER A N 1
ATOM 760 C CA . SER A 1 98 ? -1.552 3.803 28.005 1.00 89.12 98 SER A CA 1
ATOM 761 C C . SER A 1 98 ? -3.042 3.503 28.086 1.00 89.12 98 SER A C 1
ATOM 763 O O . SER A 1 98 ? -3.798 4.221 28.737 1.00 89.12 98 SER A O 1
ATOM 765 N N . HIS A 1 99 ? -3.456 2.411 27.441 1.00 92.00 99 HIS A N 1
ATOM 766 C CA . HIS A 1 99 ? -4.846 1.966 27.382 1.00 92.00 99 HIS A CA 1
ATOM 767 C C . HIS A 1 99 ? -5.066 0.687 28.196 1.00 92.00 99 HIS A C 1
ATOM 769 O O . HIS A 1 99 ? -4.403 -0.333 28.004 1.00 92.00 99 HIS A O 1
ATOM 775 N N . SER A 1 100 ? -6.062 0.710 29.080 1.00 86.38 100 SER A N 1
ATOM 776 C CA . SER A 1 100 ? -6.405 -0.379 29.997 1.00 86.38 100 SER A CA 1
ATOM 777 C C . SER A 1 100 ? -7.370 -1.416 29.407 1.00 86.38 100 SER A C 1
ATOM 779 O O . SER A 1 100 ? -7.907 -2.239 30.153 1.00 86.38 100 SER A O 1
ATOM 781 N N . THR A 1 101 ? -7.536 -1.440 28.075 1.00 84.25 101 THR A N 1
ATOM 782 C CA . THR A 1 101 ? -8.498 -2.232 27.269 1.00 84.25 101 THR A CA 1
ATOM 783 C C . THR A 1 101 ? -9.924 -1.670 27.259 1.00 84.25 101 THR A C 1
ATOM 785 O O . THR A 1 101 ? -10.298 -0.877 28.115 1.00 84.25 101 THR A O 1
ATOM 788 N N . THR A 1 102 ? -10.775 -2.122 26.329 1.00 85.94 102 THR A N 1
ATOM 789 C CA . THR A 1 102 ? -12.179 -1.667 26.198 1.00 85.94 102 THR A CA 1
ATOM 790 C C . THR A 1 102 ? -12.984 -1.756 27.495 1.00 85.94 102 THR A C 1
ATOM 792 O O . THR A 1 102 ? -13.724 -0.836 27.831 1.00 85.94 102 THR A O 1
ATOM 795 N N . TYR A 1 103 ? -12.852 -2.848 28.251 1.00 85.44 103 TYR A N 1
ATOM 796 C CA . TYR A 1 103 ? -13.591 -3.001 29.509 1.00 85.44 103 TYR A CA 1
ATOM 797 C C . TYR A 1 103 ? -12.894 -2.325 30.693 1.00 85.44 103 TYR A C 1
ATOM 799 O O . TYR A 1 103 ? -13.576 -1.826 31.589 1.00 85.44 103 TYR A O 1
ATOM 807 N N . GLY A 1 104 ? -11.557 -2.296 30.711 1.00 87.38 104 GLY A N 1
ATOM 808 C CA . GLY A 1 104 ? -10.809 -1.573 31.741 1.00 87.38 104 GLY A CA 1
ATOM 809 C C . GLY A 1 104 ? -11.081 -0.073 31.676 1.00 87.38 104 GLY A C 1
ATOM 810 O O . GLY A 1 104 ? -11.477 0.513 32.682 1.00 87.38 104 GLY A O 1
ATOM 811 N N . SER A 1 105 ? -11.005 0.504 30.477 1.00 93.81 105 SER A N 1
ATOM 812 C CA . SER A 1 105 ? -11.217 1.932 30.242 1.00 93.81 105 SER A CA 1
ATOM 813 C C . SER A 1 105 ? -12.658 2.337 30.530 1.00 93.81 105 SER A C 1
ATOM 815 O O . SER A 1 105 ? -12.888 3.319 31.230 1.00 93.81 105 SER A O 1
ATOM 817 N N . PHE A 1 106 ? -13.640 1.525 30.125 1.00 93.94 106 PHE A N 1
ATOM 818 C CA . PHE A 1 106 ? -15.039 1.714 30.515 1.00 93.94 106 PHE A CA 1
ATOM 819 C C . PHE A 1 106 ? -15.215 1.793 32.042 1.00 93.94 106 PHE A C 1
ATOM 821 O O . PHE A 1 106 ? -15.865 2.708 32.547 1.00 93.94 106 PHE A O 1
ATOM 828 N N . ASN A 1 107 ? -14.604 0.874 32.799 1.00 91.88 107 ASN A N 1
ATOM 829 C CA . ASN A 1 107 ? -14.664 0.916 34.261 1.00 91.88 107 ASN A CA 1
ATOM 830 C C . ASN A 1 107 ? -13.947 2.149 34.826 1.00 91.88 107 ASN A C 1
ATOM 832 O O . ASN A 1 107 ? -14.471 2.786 35.738 1.00 91.88 107 ASN A O 1
ATOM 836 N N . ASN A 1 108 ? -12.788 2.514 34.275 1.00 94.12 108 ASN A N 1
ATOM 837 C CA . ASN A 1 108 ? -12.044 3.704 34.682 1.00 94.12 108 ASN A CA 1
ATOM 838 C C . ASN A 1 108 ? -12.842 4.990 34.432 1.00 94.12 108 ASN A C 1
ATOM 840 O O . ASN A 1 108 ? -12.837 5.873 35.291 1.00 94.12 108 ASN A O 1
ATOM 844 N N . LEU A 1 109 ? -13.607 5.066 33.339 1.00 94.69 109 LEU A N 1
ATOM 845 C CA . LEU A 1 109 ? -14.506 6.184 33.058 1.00 94.69 109 LEU A CA 1
ATOM 846 C C . LEU A 1 109 ? -15.627 6.274 34.099 1.00 94.69 109 LEU A C 1
ATOM 848 O O . LEU A 1 109 ? -15.873 7.345 34.654 1.00 94.69 109 LEU A O 1
ATOM 852 N N . LEU A 1 110 ? -16.275 5.148 34.425 1.00 92.44 110 LEU A N 1
ATOM 853 C CA . LEU A 1 110 ? -17.326 5.112 35.451 1.00 92.44 110 LEU A CA 1
ATOM 854 C C . LEU A 1 110 ? -16.799 5.481 36.847 1.00 92.44 110 LEU A C 1
ATOM 856 O O . LEU A 1 110 ? -17.491 6.149 37.614 1.00 92.44 110 LEU A O 1
ATOM 860 N N . GLN A 1 111 ? -15.563 5.085 37.168 1.00 91.19 111 GLN A N 1
ATOM 861 C CA . GLN A 1 111 ? -14.888 5.439 38.422 1.00 91.19 111 GLN A CA 1
ATOM 862 C C . GLN A 1 111 ? -14.250 6.838 38.404 1.00 91.19 111 GLN A C 1
ATOM 864 O O . GLN A 1 111 ? -13.692 7.265 39.416 1.00 91.19 111 GLN A O 1
ATOM 869 N N . LYS A 1 112 ? -14.363 7.575 37.290 1.00 90.56 112 LYS A N 1
ATOM 870 C CA . LYS A 1 112 ? -13.790 8.917 37.089 1.00 90.56 112 LYS A CA 1
ATOM 871 C C . LYS A 1 112 ? -12.257 8.956 37.199 1.00 90.56 112 LYS A C 1
ATOM 873 O O . LYS A 1 112 ? -11.695 9.975 37.596 1.00 90.56 112 LYS A O 1
ATOM 878 N N . TYR A 1 113 ? -11.582 7.854 36.866 1.00 92.94 113 TYR A N 1
ATOM 879 C CA . TYR A 1 113 ? -10.119 7.786 36.760 1.00 92.94 113 TYR A CA 1
ATOM 880 C C . TYR A 1 113 ? -9.590 8.356 35.442 1.00 92.94 113 TYR A C 1
ATOM 882 O O . TYR A 1 113 ? -8.459 8.830 35.408 1.00 92.94 113 TYR A O 1
ATOM 890 N N . CYS A 1 114 ? -10.413 8.369 34.395 1.00 94.38 114 CYS A N 1
ATOM 891 C CA . CYS A 1 114 ? -10.168 9.100 33.156 1.00 94.38 114 CYS A CA 1
ATOM 892 C C . CYS A 1 114 ? -11.336 10.054 32.859 1.00 94.38 114 CYS A C 1
ATOM 894 O O . CYS A 1 114 ? -12.413 9.960 33.457 1.00 94.38 114 CYS A O 1
ATOM 896 N N . ASN A 1 115 ? -11.107 11.013 31.963 1.00 94.50 115 ASN A N 1
ATOM 897 C CA . ASN A 1 115 ? -12.103 12.009 31.562 1.00 94.50 115 ASN A CA 1
ATOM 898 C C . ASN A 1 115 ? -12.855 11.608 30.287 1.00 94.50 115 ASN A C 1
ATOM 900 O O . ASN A 1 115 ? -14.003 12.015 30.101 1.00 94.50 115 ASN A O 1
ATOM 904 N N . ILE A 1 116 ? -12.190 10.832 29.436 1.00 97.31 116 ILE A N 1
ATOM 905 C CA . ILE A 1 116 ? -12.630 10.383 28.119 1.00 97.31 116 ILE A CA 1
ATOM 906 C C . ILE A 1 116 ? -12.044 9.000 27.864 1.00 97.31 116 ILE A C 1
ATOM 908 O O . ILE A 1 116 ? -10.941 8.706 28.332 1.00 97.31 116 ILE A O 1
ATOM 912 N N . ILE A 1 117 ? -12.778 8.166 27.127 1.00 97.69 117 ILE A N 1
ATOM 913 C CA . ILE A 1 117 ? -12.218 6.941 26.563 1.00 97.69 117 ILE A CA 1
ATOM 914 C C . ILE A 1 117 ? -12.334 6.906 25.047 1.00 97.69 117 ILE A C 1
ATOM 916 O O . ILE A 1 117 ? -13.384 7.251 24.510 1.00 97.69 117 ILE A O 1
ATOM 920 N N . LEU A 1 118 ? -11.279 6.453 24.374 1.00 96.25 118 LEU A N 1
ATOM 921 C CA . LEU A 1 118 ? -11.291 6.161 22.940 1.00 96.25 118 LEU A CA 1
ATOM 922 C C . LEU A 1 118 ? -11.507 4.657 22.771 1.00 96.25 118 LEU A C 1
ATOM 924 O O . LEU A 1 118 ? -10.640 3.853 23.115 1.00 96.25 118 LEU A O 1
ATOM 928 N N . THR A 1 119 ? -12.681 4.236 22.313 1.00 93.31 119 THR A N 1
ATOM 929 C CA . THR A 1 119 ? -13.059 2.818 22.329 1.00 93.31 119 THR A CA 1
ATOM 930 C C . THR A 1 119 ? -13.923 2.417 21.142 1.00 93.31 119 THR A C 1
ATOM 932 O O . THR A 1 119 ? -14.553 3.232 20.487 1.00 93.31 119 THR A O 1
ATOM 935 N N . VAL A 1 120 ? -13.989 1.113 20.904 1.00 89.44 120 VAL A N 1
ATOM 936 C CA . VAL A 1 120 ? -14.936 0.459 19.993 1.00 89.44 120 VAL A CA 1
ATOM 937 C C . VAL A 1 120 ? -16.385 0.617 20.500 1.00 89.44 120 VAL A C 1
ATOM 939 O O . VAL A 1 120 ? -16.561 1.043 21.650 1.00 89.44 120 VAL A O 1
ATOM 942 N N . PRO A 1 121 ? -17.425 0.221 19.733 1.00 86.69 121 PRO A N 1
ATOM 943 C CA . PRO A 1 121 ? -18.813 0.318 20.181 1.00 86.69 121 PRO A CA 1
ATOM 944 C C . PRO A 1 121 ? -19.012 -0.289 21.578 1.00 86.69 121 PRO A C 1
ATOM 946 O O . PRO A 1 121 ? -18.507 -1.374 21.879 1.00 86.69 121 PRO A O 1
ATOM 949 N N . LEU A 1 122 ? -19.744 0.397 22.455 1.00 89.06 122 LEU A N 1
ATOM 950 C CA . LEU A 1 122 ? -20.117 -0.163 23.753 1.00 89.06 122 LEU A CA 1
ATOM 951 C C . LEU A 1 122 ? -21.281 -1.142 23.581 1.00 89.06 122 LEU A C 1
ATOM 953 O O . LEU A 1 122 ? -22.238 -0.873 22.858 1.00 89.06 122 LEU A O 1
ATOM 957 N N . SER A 1 123 ? -21.225 -2.277 24.276 1.00 86.06 123 SER A N 1
ATOM 958 C CA . SER A 1 123 ? -22.343 -3.221 24.303 1.00 86.06 123 SER A CA 1
ATOM 959 C C . SER A 1 123 ? -23.527 -2.657 25.098 1.00 86.06 123 SER A C 1
ATOM 961 O O . SER A 1 123 ? -23.350 -1.855 26.019 1.00 86.06 123 SER A O 1
ATOM 963 N N . GLN A 1 124 ? -24.741 -3.150 24.830 1.00 84.00 124 GLN A N 1
ATOM 964 C CA . GLN A 1 124 ? -25.922 -2.788 25.626 1.00 84.00 124 GLN A CA 1
ATOM 965 C C . GLN A 1 124 ? -25.705 -3.059 27.124 1.00 84.00 124 GLN A C 1
ATOM 967 O O . GLN A 1 124 ? -26.063 -2.240 27.961 1.00 84.00 124 GLN A O 1
ATOM 972 N N . SER A 1 125 ? -25.011 -4.152 27.464 1.00 84.75 125 SER A N 1
ATOM 973 C CA . SER A 1 125 ? -24.676 -4.482 28.855 1.00 84.75 125 SER A CA 1
ATOM 974 C C . SER A 1 125 ? -23.805 -3.421 29.543 1.00 84.75 125 SER A C 1
ATOM 976 O O . SER A 1 125 ? -23.946 -3.183 30.743 1.00 84.75 125 SER A O 1
ATOM 978 N N . GLN A 1 126 ? -22.923 -2.752 28.792 1.00 90.44 126 GLN A N 1
ATOM 979 C CA . GLN A 1 126 ? -22.113 -1.647 29.301 1.00 90.44 126 GLN A CA 1
ATOM 980 C C . GLN A 1 126 ? -22.983 -0.406 29.524 1.00 90.44 126 GLN A C 1
ATOM 982 O O . GLN A 1 126 ? -22.909 0.190 30.597 1.00 90.44 126 GLN A O 1
ATOM 987 N N . TYR A 1 127 ? -23.873 -0.059 28.590 1.00 89.44 127 TYR A N 1
ATOM 988 C CA . TYR A 1 127 ? -24.833 1.031 28.805 1.00 89.44 127 TYR A CA 1
ATOM 989 C C . TYR A 1 127 ? -25.742 0.778 30.015 1.00 89.44 127 TYR A C 1
ATOM 991 O O . TYR A 1 127 ? -25.897 1.663 30.858 1.00 89.44 127 TYR A O 1
ATOM 999 N N . ASP A 1 128 ? -26.269 -0.439 30.159 1.00 88.94 128 ASP A N 1
ATOM 1000 C CA . ASP A 1 128 ? -27.115 -0.828 31.291 1.00 88.94 128 ASP A CA 1
ATOM 1001 C C . ASP A 1 128 ? -26.344 -0.743 32.619 1.00 88.94 128 ASP A C 1
ATOM 1003 O O . ASP A 1 128 ? -26.860 -0.232 33.616 1.00 88.94 128 ASP A O 1
ATOM 1007 N N . SER A 1 129 ? -25.080 -1.183 32.634 1.00 89.50 129 SER A N 1
ATOM 1008 C CA . SER A 1 129 ? -24.194 -1.073 33.800 1.00 89.50 129 SER A CA 1
ATOM 1009 C C . SER A 1 129 ? -23.900 0.384 34.176 1.00 89.50 129 SER A C 1
ATOM 1011 O O . SER A 1 129 ? -23.916 0.727 35.361 1.00 89.50 129 SER A O 1
ATOM 1013 N N . ALA A 1 130 ? -23.664 1.260 33.193 1.00 91.06 130 ALA A N 1
ATOM 1014 C CA . ALA A 1 130 ? -23.463 2.689 33.429 1.00 91.06 130 ALA A CA 1
ATOM 1015 C C . ALA A 1 130 ? -24.726 3.337 34.020 1.00 91.06 130 ALA A C 1
ATOM 1017 O O . ALA A 1 130 ? -24.652 4.024 35.043 1.00 91.06 130 ALA A O 1
ATOM 1018 N N . ALA A 1 131 ? -25.895 3.041 33.440 1.00 89.62 131 ALA A N 1
ATOM 1019 C CA . ALA A 1 131 ? -27.184 3.541 33.907 1.00 89.62 131 ALA A CA 1
ATOM 1020 C C . ALA A 1 131 ? -27.514 3.057 35.329 1.00 89.62 131 ALA A C 1
ATOM 1022 O O . ALA A 1 131 ? -27.965 3.848 36.160 1.00 89.62 131 ALA A O 1
ATOM 1023 N N . ALA A 1 132 ? -27.225 1.791 35.648 1.00 90.88 132 ALA A N 1
ATOM 1024 C CA . ALA A 1 132 ? -27.385 1.236 36.994 1.00 90.88 132 ALA A CA 1
ATOM 1025 C C . ALA A 1 132 ? -26.492 1.933 38.038 1.00 90.88 132 ALA A C 1
ATOM 1027 O O . ALA A 1 132 ? -26.855 2.010 39.212 1.00 90.88 132 ALA A O 1
ATOM 1028 N N . GLN A 1 133 ? -25.350 2.479 37.612 1.00 90.00 133 GLN A N 1
ATOM 1029 C CA . GLN A 1 133 ? -24.450 3.294 38.434 1.00 90.00 133 GLN A CA 1
ATOM 1030 C C . GLN A 1 133 ? -24.790 4.795 38.390 1.00 90.00 133 GLN A C 1
ATOM 1032 O O . GLN A 1 133 ? -24.039 5.616 38.913 1.00 90.00 133 GLN A O 1
ATOM 1037 N N . GLY A 1 134 ? -25.918 5.171 37.778 1.00 87.94 134 GLY A N 1
ATOM 1038 C CA . GLY A 1 134 ? -26.372 6.558 37.678 1.00 87.94 134 GLY A CA 1
ATOM 1039 C C . GLY A 1 134 ? -25.539 7.422 36.732 1.00 87.94 134 GLY A C 1
ATOM 1040 O O . GLY A 1 134 ? -25.640 8.642 36.791 1.00 87.94 134 GLY A O 1
ATOM 1041 N N . THR A 1 135 ? -24.720 6.816 35.872 1.00 89.19 135 THR A N 1
ATOM 1042 C CA . THR A 1 135 ? -23.878 7.531 34.911 1.00 89.19 135 THR A CA 1
ATOM 1043 C C . THR A 1 135 ? -24.512 7.478 33.529 1.00 89.19 135 THR A C 1
ATOM 1045 O O . THR A 1 135 ? -24.855 6.407 33.030 1.00 89.19 135 THR A O 1
ATOM 1048 N N . ARG A 1 136 ? -24.657 8.642 32.893 1.00 90.81 136 ARG A N 1
ATOM 1049 C CA . ARG A 1 136 ? -25.086 8.746 31.496 1.00 90.81 136 ARG A CA 1
ATOM 1050 C C . ARG A 1 136 ? -23.867 8.976 30.619 1.00 90.81 136 ARG A C 1
ATOM 1052 O O . ARG A 1 136 ? -23.081 9.881 30.888 1.00 90.81 136 ARG A O 1
ATOM 1059 N N . LEU A 1 137 ? -23.733 8.160 29.583 1.00 92.75 137 LEU A N 1
ATOM 1060 C CA . LEU A 1 137 ? -22.621 8.229 28.645 1.00 92.75 137 LEU A CA 1
ATOM 1061 C C . LEU A 1 137 ? -23.061 8.892 27.343 1.00 92.75 137 LEU A C 1
ATOM 1063 O O . LEU A 1 137 ? -24.182 8.687 26.880 1.00 92.75 137 LEU A O 1
ATOM 1067 N N . GLU A 1 138 ? -22.156 9.675 26.781 1.00 91.25 138 GLU A N 1
ATOM 1068 C CA . GLU A 1 138 ? -22.232 10.274 25.454 1.00 91.25 138 GLU A CA 1
ATOM 1069 C C . GLU A 1 138 ? -21.122 9.636 24.625 1.00 91.25 138 GLU A C 1
ATOM 1071 O O . GLU A 1 138 ? -19.981 9.600 25.083 1.00 91.25 138 GLU A O 1
ATOM 1076 N N . ALA A 1 139 ? -21.467 9.078 23.466 1.00 92.06 139 ALA A N 1
ATOM 1077 C CA . ALA A 1 139 ? -20.528 8.414 22.572 1.00 92.06 139 ALA A CA 1
ATOM 1078 C C . ALA A 1 139 ? -20.554 9.122 21.217 1.00 92.06 139 ALA A C 1
ATOM 1080 O O . ALA A 1 139 ? -21.582 9.122 20.541 1.00 92.06 139 ALA A O 1
ATOM 1081 N N . THR A 1 140 ? -19.422 9.702 20.838 1.00 92.75 140 THR A N 1
ATOM 1082 C CA . THR A 1 140 ? -19.252 10.460 19.599 1.00 92.75 140 THR A CA 1
ATOM 1083 C C . THR A 1 140 ? -18.391 9.647 18.637 1.00 92.75 140 THR A C 1
ATOM 1085 O O . THR A 1 140 ? -17.284 9.279 19.030 1.00 92.75 140 THR A O 1
ATOM 1088 N N . PRO A 1 141 ? -18.867 9.318 17.421 1.00 91.06 141 PRO A N 1
ATOM 1089 C CA . PRO A 1 141 ? -18.030 8.700 16.395 1.00 91.06 141 PRO A CA 1
ATOM 1090 C C . PRO A 1 141 ? -16.855 9.617 16.058 1.00 91.06 141 PRO A C 1
ATOM 1092 O O . PRO A 1 141 ? -17.069 10.806 15.854 1.00 91.06 141 PRO A O 1
ATOM 1095 N N . ILE A 1 142 ? -15.640 9.076 16.014 1.00 93.00 142 ILE A N 1
ATOM 1096 C CA . ILE A 1 142 ? -14.417 9.858 15.738 1.00 93.00 142 ILE A CA 1
ATOM 1097 C C . ILE A 1 142 ? -13.568 9.271 14.611 1.00 93.00 142 ILE A C 1
ATOM 1099 O O . ILE A 1 142 ? -12.796 9.989 13.990 1.00 93.00 142 ILE A O 1
ATOM 1103 N N . ALA A 1 143 ? -13.721 7.974 14.358 1.00 90.44 143 ALA A N 1
ATOM 1104 C CA . ALA A 1 143 ? -13.001 7.225 13.343 1.00 90.44 143 ALA A CA 1
ATOM 1105 C C . ALA A 1 143 ? -13.841 6.011 12.928 1.00 90.44 143 ALA A C 1
ATOM 1107 O O . ALA A 1 143 ? -14.676 5.537 13.705 1.00 90.44 143 ALA A O 1
ATOM 1108 N N . MET A 1 144 ? -13.604 5.475 11.741 1.00 87.31 144 MET A N 1
ATOM 1109 C CA . MET A 1 144 ? -14.148 4.215 11.245 1.00 87.31 144 MET A CA 1
ATOM 1110 C C . MET A 1 144 ? -13.046 3.161 11.113 1.00 87.31 144 MET A C 1
ATOM 1112 O O . MET A 1 144 ? -11.857 3.463 11.068 1.00 87.31 144 MET A O 1
ATOM 1116 N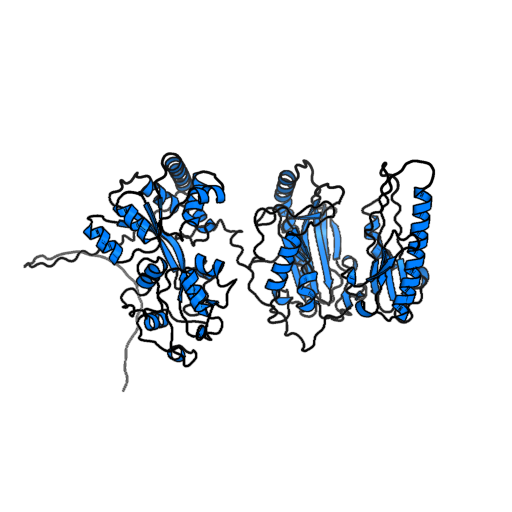 N . GLU A 1 145 ? -13.469 1.903 11.101 1.00 85.00 145 GLU A N 1
ATOM 1117 C CA . GLU A 1 145 ? -12.624 0.717 11.031 1.00 85.00 145 GLU A CA 1
ATOM 1118 C C . GLU A 1 145 ? -13.372 -0.406 10.298 1.00 85.00 145 GLU A C 1
ATOM 1120 O O . GLU A 1 145 ? -14.602 -0.513 10.383 1.00 85.00 145 GLU A O 1
ATOM 1125 N N . GLY A 1 146 ? -12.638 -1.277 9.605 1.00 88.00 146 GLY A N 1
ATOM 1126 C CA . GLY A 1 146 ? -13.217 -2.428 8.920 1.00 88.00 146 GLY A CA 1
ATOM 1127 C C . GLY A 1 146 ? -13.419 -3.613 9.859 1.00 88.00 146 GLY A C 1
ATOM 1128 O O . GLY A 1 146 ? -12.452 -4.199 10.340 1.00 88.00 146 GLY A O 1
ATOM 1129 N N . PHE A 1 147 ? -14.662 -4.045 10.082 1.00 91.62 147 PHE A N 1
ATOM 1130 C CA . PHE A 1 147 ? -14.932 -5.319 10.749 1.00 91.62 147 PHE A CA 1
ATOM 1131 C C . PHE A 1 147 ? -14.794 -6.470 9.747 1.00 91.62 147 PHE A C 1
ATOM 1133 O O . PHE A 1 147 ? -15.508 -6.547 8.743 1.00 91.62 147 PHE A O 1
ATOM 1140 N N . VAL A 1 148 ? -13.845 -7.367 10.001 1.00 91.75 148 VAL A N 1
ATOM 1141 C CA . VAL A 1 148 ? -13.393 -8.367 9.028 1.00 91.75 148 VAL A CA 1
ATOM 1142 C C . VAL A 1 148 ? -13.555 -9.782 9.541 1.00 91.75 148 VAL A C 1
ATOM 1144 O O . VAL A 1 148 ? -13.461 -10.053 10.739 1.00 91.75 148 VAL A O 1
ATOM 1147 N N . PHE A 1 149 ? -13.762 -10.700 8.602 1.00 94.19 149 PHE A N 1
ATOM 1148 C CA . PHE A 1 149 ? -13.905 -12.127 8.855 1.00 94.19 149 PHE A CA 1
ATOM 1149 C C . PHE A 1 149 ? -12.742 -12.888 8.244 1.00 94.19 149 PHE A C 1
ATOM 1151 O O . PHE A 1 149 ? -12.341 -12.620 7.112 1.00 94.19 149 PHE A O 1
ATOM 1158 N N . VAL A 1 150 ? -12.212 -13.843 9.001 1.00 90.56 150 VAL A N 1
ATOM 1159 C CA . VAL A 1 150 ? -10.983 -14.563 8.674 1.00 90.56 150 VAL A CA 1
ATOM 1160 C C . VAL A 1 150 ? -11.251 -16.060 8.668 1.00 90.56 150 VAL A C 1
ATOM 1162 O O . VAL A 1 150 ? -11.894 -16.596 9.575 1.00 90.56 150 VAL A O 1
ATOM 1165 N N . VAL A 1 151 ? -10.727 -16.733 7.650 1.00 91.06 151 VAL A N 1
ATOM 1166 C CA . VAL A 1 151 ? -10.712 -18.194 7.519 1.00 91.06 151 VAL A CA 1
ATOM 1167 C C . VAL A 1 151 ? -9.310 -18.672 7.179 1.00 91.06 151 VAL A C 1
ATOM 1169 O O . VAL A 1 151 ? -8.436 -17.883 6.831 1.00 91.06 151 VAL A O 1
ATOM 1172 N N . ASN A 1 152 ? -9.088 -19.979 7.253 1.00 88.38 152 ASN A N 1
ATOM 1173 C CA . ASN A 1 152 ? -7.872 -20.580 6.724 1.00 88.38 152 ASN A CA 1
ATOM 1174 C C . ASN A 1 152 ? -7.824 -20.465 5.184 1.00 88.38 152 ASN A C 1
ATOM 1176 O O . ASN A 1 152 ? -8.867 -20.525 4.526 1.00 88.38 152 ASN A O 1
ATOM 1180 N N . VAL A 1 153 ? -6.628 -20.339 4.602 1.00 86.62 153 VAL A N 1
ATOM 1181 C CA . VAL A 1 153 ? -6.428 -20.270 3.138 1.00 86.62 153 VAL A CA 1
ATOM 1182 C C . VAL A 1 153 ? -7.018 -21.468 2.385 1.00 86.62 153 VAL A C 1
ATOM 1184 O O . VAL A 1 153 ? -7.517 -21.288 1.274 1.00 86.62 153 VAL A O 1
ATOM 1187 N N . ASP A 1 154 ? -7.052 -22.648 3.012 1.00 86.81 154 ASP A N 1
ATOM 1188 C CA . ASP A 1 154 ? -7.598 -23.884 2.435 1.00 86.81 154 ASP A CA 1
ATOM 1189 C C . ASP A 1 154 ? -9.139 -23.917 2.406 1.00 86.81 154 ASP A C 1
ATOM 1191 O O . ASP A 1 154 ? -9.741 -24.798 1.781 1.00 86.81 154 ASP A O 1
ATOM 1195 N N . ASN A 1 155 ? -9.814 -22.974 3.074 1.00 90.25 155 ASN A N 1
ATOM 1196 C CA . ASN A 1 155 ? -11.265 -22.860 2.996 1.00 90.25 155 ASN A CA 1
ATOM 1197 C C . ASN A 1 155 ? -11.666 -22.314 1.608 1.00 90.25 155 ASN A C 1
ATOM 1199 O O . ASN A 1 155 ? -11.246 -21.215 1.239 1.00 90.25 155 ASN A O 1
ATOM 1203 N N . PRO A 1 156 ? -12.500 -23.021 0.821 1.00 89.94 156 PRO A N 1
ATOM 1204 C CA . PRO A 1 156 ? -12.837 -22.605 -0.543 1.00 89.94 156 PRO A CA 1
ATOM 1205 C C . PRO A 1 156 ? -13.772 -21.387 -0.614 1.00 89.94 156 PRO A C 1
ATOM 1207 O O . PRO A 1 156 ? -13.987 -20.856 -1.702 1.00 89.94 156 PRO A O 1
ATOM 1210 N N . ILE A 1 157 ? -14.349 -20.950 0.510 1.00 94.44 157 ILE A N 1
ATOM 1211 C CA . ILE A 1 157 ? -15.185 -19.749 0.563 1.00 94.44 157 ILE A CA 1
ATOM 1212 C C . ILE A 1 157 ? -14.317 -18.509 0.344 1.00 94.44 157 ILE A C 1
ATOM 1214 O O . ILE A 1 157 ? -13.342 -18.275 1.058 1.00 94.44 157 ILE A O 1
ATOM 1218 N N . ASP A 1 158 ? -14.696 -17.713 -0.652 1.00 91.44 158 ASP A N 1
ATOM 1219 C CA . ASP A 1 158 ? -14.089 -16.411 -0.956 1.00 91.44 158 ASP A CA 1
ATOM 1220 C C . ASP A 1 158 ? -14.976 -15.244 -0.498 1.00 91.44 158 ASP A C 1
ATOM 1222 O O . ASP A 1 158 ? -14.480 -14.182 -0.135 1.00 91.44 158 ASP A O 1
ATOM 1226 N N . SER A 1 159 ? -16.300 -15.441 -0.468 1.00 95.69 159 SER A N 1
ATOM 1227 C CA . SER A 1 159 ? -17.247 -14.401 -0.075 1.00 95.69 159 SER A CA 1
ATOM 1228 C C . SER A 1 159 ? -18.441 -14.940 0.706 1.00 95.69 159 SER A C 1
ATOM 1230 O O . SER A 1 159 ? -18.939 -16.031 0.422 1.00 95.69 159 SER A O 1
ATOM 1232 N N . LEU A 1 160 ? -18.918 -14.143 1.663 1.00 97.88 160 LEU A N 1
ATOM 1233 C CA . LEU A 1 160 ? -20.172 -14.345 2.382 1.00 97.88 160 LEU A CA 1
ATOM 1234 C C . LEU A 1 160 ? -21.007 -13.061 2.365 1.00 97.88 160 LEU A C 1
ATOM 1236 O O . LEU A 1 160 ? -20.488 -11.948 2.371 1.00 97.88 160 LEU A O 1
ATOM 1240 N N . THR A 1 161 ? -22.322 -13.223 2.393 1.00 97.81 161 THR A N 1
ATOM 1241 C CA . THR A 1 161 ? -23.263 -12.128 2.667 1.00 97.81 161 THR A CA 1
ATOM 1242 C C . THR A 1 161 ? -23.326 -11.842 4.166 1.00 97.81 161 THR A C 1
ATOM 1244 O O . THR A 1 161 ? -23.097 -12.737 4.990 1.00 97.81 161 THR A O 1
ATOM 1247 N N . GLN A 1 162 ? -23.719 -10.627 4.553 1.00 96.75 162 GLN A N 1
ATOM 1248 C CA . GLN A 1 162 ? -23.890 -10.286 5.972 1.00 96.75 162 GLN A CA 1
ATOM 1249 C C . GLN A 1 162 ? -24.910 -11.211 6.651 1.00 96.75 162 GLN A C 1
ATOM 1251 O O . GLN A 1 162 ? -24.722 -11.649 7.786 1.00 96.75 162 GLN A O 1
ATOM 1256 N N . GLN A 1 163 ? -25.984 -11.560 5.933 1.00 97.25 163 GLN A N 1
ATOM 1257 C CA . GLN A 1 163 ? -27.017 -12.455 6.446 1.00 97.25 163 GLN A CA 1
ATOM 1258 C C . GLN A 1 163 ? -26.483 -13.872 6.682 1.00 97.25 163 GLN A C 1
ATOM 1260 O O . GLN A 1 163 ? -26.805 -14.471 7.705 1.00 97.25 163 GLN A O 1
ATOM 1265 N N . GLN A 1 164 ? -25.637 -14.398 5.789 1.00 98.00 164 GLN A N 1
ATOM 1266 C CA . GLN A 1 164 ? -25.010 -15.708 5.990 1.00 98.00 164 GLN A CA 1
ATOM 1267 C C . GLN A 1 164 ? -24.129 -15.721 7.236 1.00 98.00 164 GLN A C 1
ATOM 1269 O O . GLN A 1 164 ? -24.184 -16.680 7.998 1.00 98.00 164 GLN A O 1
ATOM 1274 N N . ILE A 1 165 ? -23.371 -14.653 7.487 1.00 97.62 165 ILE A N 1
ATOM 1275 C CA . ILE A 1 165 ? -22.555 -14.539 8.699 1.00 97.62 165 ILE A CA 1
ATOM 1276 C C . ILE A 1 165 ? -23.445 -14.535 9.947 1.00 97.62 165 ILE A C 1
ATOM 1278 O O . ILE A 1 165 ? -23.195 -15.309 10.872 1.00 97.62 165 ILE A O 1
ATOM 1282 N N . LYS A 1 166 ? -24.528 -13.745 9.963 1.00 97.19 166 LYS A N 1
ATOM 1283 C CA . LYS A 1 166 ? -25.499 -13.750 11.074 1.00 97.19 166 LYS A CA 1
ATOM 1284 C C . LYS A 1 166 ? -26.133 -15.123 11.283 1.00 97.19 166 LYS A C 1
ATOM 1286 O O . LYS A 1 166 ? -26.332 -15.562 12.416 1.00 97.19 166 LYS A O 1
ATOM 1291 N N . ASP A 1 167 ? -26.446 -15.829 10.203 1.00 97.88 167 ASP A N 1
ATOM 1292 C CA . ASP A 1 167 ? -27.020 -17.170 10.276 1.00 97.88 167 ASP A CA 1
ATOM 1293 C C . ASP A 1 167 ? -25.999 -18.214 10.767 1.00 97.88 167 ASP A C 1
ATOM 1295 O O . ASP A 1 167 ? -26.387 -19.131 11.491 1.00 97.88 167 ASP A O 1
ATOM 1299 N N . ILE A 1 168 ? -24.706 -18.055 10.455 1.00 96.75 168 ILE A N 1
ATOM 1300 C CA . ILE A 1 168 ? -23.617 -18.877 11.010 1.00 96.75 168 ILE A CA 1
ATOM 1301 C C . ILE A 1 168 ? -23.486 -18.637 12.517 1.00 96.75 168 ILE A C 1
ATOM 1303 O O . ILE A 1 168 ? -23.566 -19.573 13.309 1.00 96.75 168 ILE A O 1
ATOM 1307 N N . TYR A 1 169 ? -23.351 -17.376 12.931 1.00 96.06 169 TYR A N 1
ATOM 1308 C CA . TYR A 1 169 ? -23.117 -17.006 14.330 1.00 96.06 169 TYR A CA 1
ATOM 1309 C C . TYR A 1 169 ? -24.355 -17.126 15.235 1.00 96.06 169 TYR A C 1
ATOM 1311 O O . TYR A 1 169 ? -24.216 -17.126 16.456 1.00 96.06 169 TYR A O 1
ATOM 1319 N N . SER A 1 170 ? -25.554 -17.301 14.669 1.00 96.38 170 SER A N 1
ATOM 1320 C CA . SER A 1 170 ? -26.772 -17.700 15.401 1.00 96.38 170 SER A CA 1
ATOM 1321 C C . SER A 1 170 ? -27.024 -19.214 15.402 1.00 96.38 170 SER A C 1
ATOM 1323 O O . SER A 1 170 ? -27.995 -19.681 15.997 1.00 96.38 170 SER A O 1
ATOM 1325 N N . GLY A 1 171 ? -26.179 -20.000 14.726 1.00 95.00 171 GLY A N 1
ATOM 1326 C CA . GLY A 1 171 ? -26.298 -21.457 14.645 1.00 95.00 171 GLY A CA 1
ATOM 1327 C C . GLY A 1 171 ? -27.386 -21.969 13.690 1.00 95.00 171 GLY A C 1
ATOM 1328 O O . GLY A 1 171 ? -27.688 -23.163 13.693 1.00 95.00 171 GLY A O 1
ATOM 1329 N N . LYS A 1 172 ? -27.984 -21.109 12.854 1.00 96.94 172 LYS A N 1
ATOM 1330 C CA . LYS A 1 172 ? -28.919 -21.534 11.791 1.00 96.94 172 LYS A CA 1
ATOM 1331 C C . LYS A 1 172 ? -28.190 -22.209 10.629 1.00 96.94 172 LYS A C 1
ATOM 1333 O O . LYS A 1 172 ? -28.724 -23.131 10.009 1.00 96.94 172 LYS A O 1
ATOM 1338 N N . VAL A 1 173 ? -26.981 -21.742 10.332 1.00 97.56 173 VAL A N 1
ATOM 1339 C CA . VAL A 1 173 ? -26.055 -22.349 9.377 1.00 97.56 173 VAL A CA 1
ATOM 1340 C C . VAL A 1 173 ? -24.920 -22.981 10.169 1.00 97.56 173 VAL A C 1
ATOM 1342 O O . VAL A 1 173 ? -24.223 -22.305 10.913 1.00 97.56 173 VAL A O 1
ATOM 1345 N N . THR A 1 174 ? -24.740 -24.289 10.016 1.00 95.44 174 THR A N 1
ATOM 1346 C CA . THR A 1 174 ? -23.761 -25.064 10.797 1.00 95.44 174 THR A CA 1
ATOM 1347 C C . THR A 1 174 ? -22.792 -25.851 9.922 1.00 95.44 174 THR A C 1
ATOM 1349 O O . THR A 1 174 ? -21.869 -26.476 10.439 1.00 95.44 174 THR A O 1
ATOM 1352 N N . ASN A 1 175 ? -22.970 -25.832 8.597 1.00 96.81 175 ASN A N 1
ATOM 1353 C CA . ASN A 1 175 ? -22.122 -26.545 7.645 1.00 96.81 175 ASN A CA 1
ATOM 1354 C C . ASN A 1 175 ? -21.812 -25.681 6.413 1.00 96.81 175 ASN A C 1
ATOM 1356 O O . ASN A 1 175 ? -22.711 -25.060 5.839 1.00 96.81 175 ASN A O 1
ATOM 1360 N N . TRP A 1 176 ? -20.550 -25.686 5.977 1.00 97.00 176 TRP A N 1
ATOM 1361 C CA . TRP A 1 176 ? -20.042 -24.867 4.873 1.00 97.00 176 TRP A CA 1
ATOM 1362 C C . TRP A 1 176 ? -20.786 -25.098 3.550 1.00 97.00 176 TRP A C 1
ATOM 1364 O O . TRP A 1 176 ? -20.977 -24.152 2.784 1.00 97.00 176 TRP A O 1
ATOM 1374 N N . LYS A 1 177 ? -21.325 -26.299 3.296 1.00 96.88 177 LYS A N 1
ATOM 1375 C CA . LYS A 1 177 ? -22.110 -26.581 2.078 1.00 96.88 177 LYS A CA 1
ATOM 1376 C C . LYS A 1 177 ? -23.391 -25.759 1.965 1.00 96.88 177 LYS A C 1
ATOM 1378 O O . LYS A 1 177 ? -23.902 -25.574 0.865 1.00 96.88 177 LYS A O 1
ATOM 1383 N N . GLN A 1 178 ? -23.926 -25.266 3.085 1.00 97.88 178 GLN A N 1
ATOM 1384 C CA . GLN A 1 178 ? -25.118 -24.411 3.093 1.00 97.88 178 GLN A CA 1
ATOM 1385 C C . GLN A 1 178 ? -24.831 -23.018 2.514 1.00 97.88 178 GLN A C 1
ATOM 1387 O O . GLN A 1 178 ? -25.766 -22.311 2.145 1.00 97.88 178 GLN A O 1
ATOM 1392 N N . VAL A 1 179 ? -23.553 -22.642 2.419 1.00 96.38 179 VAL A N 1
ATOM 1393 C CA . VAL A 1 179 ? -23.078 -21.361 1.879 1.00 96.38 179 VAL A CA 1
ATOM 1394 C C . VAL A 1 179 ? -22.120 -21.544 0.696 1.00 96.38 179 VAL A C 1
ATOM 1396 O O . VAL A 1 179 ? -21.450 -20.602 0.298 1.00 96.38 179 VAL A O 1
ATOM 1399 N N . GLY A 1 180 ? -22.091 -22.741 0.096 1.00 92.19 180 GLY A N 1
ATOM 1400 C CA . GLY A 1 180 ? -21.330 -23.026 -1.129 1.00 92.19 180 GLY A CA 1
ATOM 1401 C C . GLY A 1 180 ? -19.922 -23.596 -0.926 1.00 92.19 180 GLY A C 1
ATOM 1402 O O . GLY A 1 180 ? -19.191 -23.732 -1.901 1.00 92.19 180 GLY A O 1
ATOM 1403 N N . GLY A 1 181 ? -19.544 -23.944 0.306 1.00 93.62 181 GLY A N 1
ATOM 1404 C CA . GLY A 1 181 ? -18.254 -24.554 0.629 1.00 93.62 181 GLY A CA 1
ATOM 1405 C C . GLY A 1 181 ? -18.299 -26.085 0.673 1.00 93.62 181 GLY A C 1
ATOM 1406 O O . GLY A 1 181 ? -19.232 -26.725 0.185 1.00 93.62 181 GLY A O 1
ATOM 1407 N N . ASN A 1 182 ? -17.279 -26.679 1.293 1.00 92.69 182 ASN A N 1
ATOM 1408 C CA . ASN A 1 182 ? -17.167 -28.130 1.463 1.00 92.69 182 ASN A CA 1
ATOM 1409 C C . ASN A 1 182 ? -18.273 -28.697 2.377 1.00 92.69 182 ASN A C 1
ATOM 1411 O O . ASN A 1 182 ? -18.839 -27.982 3.202 1.00 92.69 182 ASN A O 1
ATOM 1415 N N . ASP A 1 183 ? -18.568 -30.000 2.277 1.00 95.62 183 ASP A N 1
ATOM 1416 C CA . ASP A 1 183 ? -19.429 -30.683 3.258 1.00 95.62 183 ASP A CA 1
ATOM 1417 C C . ASP A 1 183 ? -18.671 -30.904 4.572 1.00 95.62 183 ASP A C 1
ATOM 1419 O O . ASP A 1 183 ? -18.175 -31.994 4.854 1.00 95.62 183 ASP A O 1
ATOM 1423 N N . ALA A 1 184 ? -18.556 -29.832 5.350 1.00 92.38 184 ALA A N 1
ATOM 1424 C CA . ALA A 1 184 ? -17.839 -29.797 6.611 1.00 92.38 184 ALA A CA 1
ATOM 1425 C C . ALA A 1 184 ? -18.553 -28.886 7.618 1.00 92.38 184 ALA A C 1
ATOM 1427 O O . ALA A 1 184 ? -19.161 -27.878 7.248 1.00 92.38 184 ALA A O 1
ATOM 1428 N N . GLU A 1 185 ? -18.507 -29.261 8.896 1.00 93.25 185 GLU A N 1
ATOM 1429 C CA . GLU A 1 185 ? -19.047 -28.450 9.993 1.00 93.25 185 GLU A CA 1
ATOM 1430 C C . GLU A 1 185 ? -18.315 -27.105 10.074 1.00 93.25 185 GLU A C 1
ATOM 1432 O O . GLU A 1 185 ? -17.108 -27.057 9.868 1.00 93.25 185 GLU A O 1
ATOM 1437 N N . ILE A 1 186 ? -19.028 -26.021 10.381 1.00 93.19 186 ILE A N 1
ATOM 1438 C CA . ILE A 1 186 ? -18.425 -24.703 10.604 1.00 93.19 186 ILE A CA 1
ATOM 1439 C C . ILE A 1 186 ? -17.988 -24.592 12.064 1.00 93.19 186 ILE A C 1
ATOM 1441 O O . ILE A 1 186 ? -18.796 -24.756 12.980 1.00 93.19 186 ILE A O 1
ATOM 1445 N N . ILE A 1 187 ? -16.720 -24.255 12.283 1.00 91.06 187 ILE A N 1
ATOM 1446 C CA . ILE A 1 187 ? -16.169 -23.941 13.603 1.00 91.06 187 ILE A CA 1
ATOM 1447 C C . ILE A 1 187 ? -16.111 -22.414 13.728 1.00 91.06 187 ILE A C 1
ATOM 1449 O O . ILE A 1 187 ? -15.098 -21.787 13.427 1.00 91.06 187 ILE A O 1
ATOM 1453 N N . ALA A 1 188 ? -17.228 -21.802 14.128 1.00 91.62 188 ALA A N 1
ATOM 1454 C CA . ALA A 1 188 ? -17.319 -20.354 14.308 1.00 91.62 188 ALA A CA 1
ATOM 1455 C C . ALA A 1 188 ? -16.787 -19.947 15.690 1.00 91.62 188 ALA A C 1
ATOM 1457 O O . ALA A 1 188 ? -17.449 -20.133 16.715 1.00 91.62 188 ALA A O 1
ATOM 1458 N N . TYR A 1 189 ? -15.575 -19.401 15.712 1.00 89.75 189 TYR A N 1
ATOM 1459 C CA . TYR A 1 189 ? -14.932 -18.907 16.919 1.00 89.75 189 TYR A CA 1
ATOM 1460 C C . TYR A 1 189 ? -15.582 -17.614 17.393 1.00 89.75 189 TYR A C 1
ATOM 1462 O O . TYR A 1 189 ? -15.872 -16.727 16.589 1.00 89.75 189 TYR A O 1
ATOM 1470 N N . GLN A 1 190 ? -15.748 -17.497 18.709 1.00 88.88 190 GLN A N 1
ATOM 1471 C CA . GLN A 1 190 ? -16.171 -16.266 19.368 1.00 88.88 190 GLN A CA 1
ATOM 1472 C C . GLN A 1 190 ? -15.115 -15.810 20.372 1.00 88.88 190 GLN A C 1
ATOM 1474 O O . GLN A 1 190 ? -14.251 -16.582 20.787 1.00 88.88 190 GLN A O 1
ATOM 1479 N N . ARG A 1 191 ? -15.177 -14.545 20.779 1.00 86.06 191 ARG A N 1
ATOM 1480 C CA . ARG A 1 191 ? -14.265 -13.961 21.763 1.00 86.06 191 ARG A CA 1
ATOM 1481 C C . ARG A 1 191 ? -14.952 -13.853 23.118 1.00 86.06 191 ARG A C 1
ATOM 1483 O O . ARG A 1 191 ? -16.172 -13.911 23.243 1.00 86.06 191 ARG A O 1
ATOM 1490 N N . ASN A 1 192 ? -14.152 -13.717 24.168 1.00 81.50 192 ASN A N 1
ATOM 1491 C CA . ASN A 1 192 ? -14.670 -13.459 25.506 1.00 81.50 192 ASN A CA 1
ATOM 1492 C C . ASN A 1 192 ? -15.492 -12.161 25.527 1.00 81.50 192 ASN A C 1
ATOM 1494 O O . ASN A 1 192 ? -15.166 -11.202 24.829 1.00 81.50 192 ASN A O 1
ATOM 1498 N N . SER A 1 193 ? -16.512 -12.107 26.388 1.00 77.31 193 SER A N 1
ATOM 1499 C CA . SER A 1 193 ? -17.430 -10.963 26.501 1.00 77.31 193 SER A CA 1
ATOM 1500 C C . SER A 1 193 ? -16.743 -9.636 26.816 1.00 77.31 193 SER A C 1
ATOM 1502 O O . SER A 1 193 ? -17.340 -8.594 26.607 1.00 77.31 193 SER A O 1
ATOM 1504 N N . THR A 1 194 ? -15.500 -9.660 27.308 1.00 75.25 194 THR A N 1
ATOM 1505 C CA . THR A 1 194 ? -14.712 -8.455 27.592 1.00 75.25 194 THR A CA 1
ATOM 1506 C C . THR A 1 194 ? -13.818 -7.989 26.431 1.00 75.25 194 THR A C 1
ATOM 1508 O O . THR A 1 194 ? -12.998 -7.091 26.611 1.00 75.25 194 THR A O 1
ATOM 1511 N N . SER A 1 195 ? -13.927 -8.606 25.250 1.00 79.12 195 SER A N 1
ATOM 1512 C CA . SER A 1 195 ? -13.110 -8.299 24.069 1.00 79.12 195 SER A CA 1
ATOM 1513 C C . SER A 1 195 ? -13.732 -7.218 23.180 1.00 79.12 195 SER A C 1
ATOM 1515 O O . SER A 1 195 ? -14.918 -7.264 22.869 1.00 79.12 195 SER A O 1
ATOM 1517 N N . SER A 1 196 ? -12.907 -6.312 22.653 1.00 80.75 196 SER A N 1
ATOM 1518 C CA . SER A 1 196 ? -13.316 -5.259 21.712 1.00 80.75 196 SER A CA 1
ATOM 1519 C C . SER A 1 196 ? -13.947 -5.833 20.435 1.00 80.75 196 SER A C 1
ATOM 1521 O O . SER A 1 196 ? -15.036 -5.441 20.034 1.00 80.75 196 SER A O 1
ATOM 1523 N N . SER A 1 197 ? -13.314 -6.849 19.842 1.00 83.69 197 SER A N 1
ATOM 1524 C CA . SER A 1 197 ? -13.873 -7.590 18.694 1.00 83.69 197 SER A CA 1
ATOM 1525 C C . SER A 1 197 ? -15.208 -8.282 19.011 1.00 83.69 197 SER A C 1
ATOM 1527 O O . SER A 1 197 ? -16.043 -8.428 18.121 1.00 83.69 197 SER A O 1
ATOM 1529 N N . GLN A 1 198 ? -15.451 -8.668 20.273 1.00 88.69 198 GLN A N 1
ATOM 1530 C CA . GLN A 1 198 ? -16.752 -9.208 20.678 1.00 88.69 198 GLN A CA 1
ATOM 1531 C C . GLN A 1 198 ? -17.828 -8.124 20.657 1.00 88.69 198 GLN A C 1
ATOM 1533 O O . GLN A 1 198 ? -18.945 -8.402 20.234 1.00 88.69 198 GLN A O 1
ATOM 1538 N N . ASN A 1 199 ? -17.501 -6.895 21.059 1.00 88.00 199 ASN A N 1
ATOM 1539 C CA . ASN A 1 199 ? -18.437 -5.780 20.961 1.00 88.00 199 ASN A CA 1
ATOM 1540 C C . ASN A 1 199 ? -18.801 -5.464 19.505 1.00 88.00 199 ASN A C 1
ATOM 1542 O O . ASN A 1 199 ? -19.979 -5.258 19.227 1.00 88.00 199 ASN A O 1
ATOM 1546 N N . TYR A 1 200 ? -17.836 -5.503 18.576 1.00 89.69 200 TYR A N 1
ATOM 1547 C CA . TYR A 1 200 ? -18.129 -5.396 17.139 1.00 89.69 200 TYR A CA 1
ATOM 1548 C C . TYR A 1 200 ? -19.069 -6.508 16.666 1.00 89.69 200 TYR A C 1
ATOM 1550 O O . TYR A 1 200 ? -20.060 -6.225 15.999 1.00 89.69 200 TYR A O 1
ATOM 1558 N N . MET A 1 201 ? -18.821 -7.759 17.067 1.00 92.56 201 MET A N 1
ATOM 1559 C CA . MET A 1 201 ? -19.704 -8.880 16.733 1.00 92.56 201 MET A CA 1
ATOM 1560 C C . MET A 1 201 ? -21.122 -8.690 17.300 1.00 92.56 201 MET A C 1
ATOM 1562 O O . MET A 1 201 ? -22.102 -8.895 16.589 1.00 92.56 201 MET A O 1
ATOM 1566 N N . VAL A 1 202 ? -21.259 -8.260 18.557 1.00 90.31 202 VAL A N 1
ATOM 1567 C CA . VAL A 1 202 ? -22.568 -7.985 19.177 1.00 90.31 202 VAL A CA 1
ATOM 1568 C C . VAL A 1 202 ? -23.291 -6.847 18.452 1.00 90.31 202 VAL A C 1
ATOM 1570 O O . VAL A 1 202 ? -24.471 -6.986 18.138 1.00 90.31 202 VAL A O 1
ATOM 1573 N N . ALA A 1 203 ? -22.588 -5.757 18.134 1.00 88.25 203 ALA A N 1
ATOM 1574 C CA . ALA A 1 203 ? -23.143 -4.644 17.369 1.00 88.25 203 ALA A CA 1
ATOM 1575 C C . ALA A 1 203 ? -23.589 -5.089 15.965 1.00 88.25 203 ALA A C 1
ATOM 1577 O O . ALA A 1 203 ? -24.692 -4.761 15.534 1.00 88.25 203 ALA A O 1
ATOM 1578 N N . PHE A 1 204 ? -22.779 -5.904 15.285 1.00 92.81 204 PHE A N 1
ATOM 1579 C CA . PHE A 1 204 ? -23.092 -6.457 13.968 1.00 92.81 204 PHE A CA 1
ATOM 1580 C C . PHE A 1 204 ? -24.328 -7.370 13.994 1.00 92.81 204 PHE A C 1
ATOM 1582 O O . PHE A 1 204 ? -25.186 -7.296 13.106 1.00 92.81 204 PHE A O 1
ATOM 1589 N N . MET A 1 205 ? -24.448 -8.224 15.013 1.00 92.75 205 MET A N 1
ATOM 1590 C CA . MET A 1 205 ? -25.585 -9.133 15.175 1.00 92.75 205 MET A CA 1
ATOM 1591 C C . MET A 1 205 ? -26.895 -8.394 15.487 1.00 92.75 205 MET A C 1
ATOM 1593 O O . MET A 1 205 ? -27.963 -8.867 15.073 1.00 92.75 205 MET A O 1
ATOM 1597 N N . ASP A 1 206 ? -26.817 -7.217 16.120 1.00 89.19 206 ASP A N 1
ATOM 1598 C CA . ASP A 1 206 ? -27.949 -6.366 16.510 1.00 89.19 206 ASP A CA 1
ATOM 1599 C C . ASP A 1 206 ? -29.006 -7.176 17.288 1.00 89.19 206 ASP A C 1
ATOM 1601 O O . ASP A 1 206 ? -28.754 -7.648 18.395 1.00 89.19 206 ASP A O 1
ATOM 1605 N N . LYS A 1 207 ? -30.187 -7.407 16.703 1.00 88.38 207 LYS A N 1
ATOM 1606 C CA . LYS A 1 207 ? -31.288 -8.163 17.323 1.00 88.38 207 LYS A CA 1
ATOM 1607 C C . LYS A 1 207 ? -31.165 -9.677 17.161 1.00 88.38 207 LYS A C 1
ATOM 1609 O O . LYS A 1 207 ? -32.053 -10.411 17.593 1.00 88.38 207 LYS A O 1
ATOM 1614 N N . THR A 1 208 ? -30.126 -10.154 16.482 1.00 91.69 208 THR A N 1
ATOM 1615 C CA . THR A 1 208 ? -29.906 -11.585 16.260 1.00 91.69 208 THR A CA 1
ATOM 1616 C C . THR A 1 208 ? -29.148 -12.164 17.445 1.00 91.69 208 THR A C 1
ATOM 1618 O O . THR A 1 208 ? -28.040 -11.737 17.745 1.00 91.69 208 THR A O 1
ATOM 1621 N N . GLU A 1 209 ? -29.733 -13.155 18.111 1.00 92.00 209 GLU A N 1
ATOM 1622 C CA . GLU A 1 209 ? -29.082 -13.827 19.234 1.00 92.00 209 GLU A CA 1
ATOM 1623 C C . GLU A 1 209 ? -27.863 -14.633 18.752 1.00 92.00 209 GLU A C 1
ATOM 1625 O O . GLU A 1 209 ? -27.952 -15.403 17.789 1.00 92.00 209 GLU A O 1
ATOM 1630 N N . LEU A 1 210 ? -26.721 -14.425 19.413 1.00 91.75 210 LEU A N 1
ATOM 1631 C CA . LEU A 1 210 ? -25.513 -15.222 19.215 1.00 91.75 210 LEU A CA 1
ATOM 1632 C C . LEU A 1 210 ? -25.719 -16.619 19.800 1.00 91.75 210 LEU A C 1
ATOM 1634 O O . LEU A 1 210 ? -26.262 -16.767 20.893 1.00 91.75 210 LEU A O 1
ATOM 1638 N N . MET A 1 211 ? -25.254 -17.649 19.096 1.00 91.69 211 MET A N 1
ATOM 1639 C CA . MET A 1 211 ? -25.229 -18.996 19.658 1.00 91.69 211 MET A CA 1
ATOM 1640 C C . MET A 1 211 ? -24.240 -19.075 20.824 1.00 91.69 211 MET A C 1
ATOM 1642 O O . MET A 1 211 ? -23.217 -18.387 20.827 1.00 91.69 211 MET A O 1
ATOM 1646 N N . GLU A 1 212 ? -24.488 -19.981 21.765 1.00 85.19 212 GLU A N 1
ATOM 1647 C CA . GLU A 1 212 ? -23.490 -20.317 22.780 1.00 85.19 212 GLU A CA 1
ATOM 1648 C C . GLU A 1 212 ? -22.231 -20.883 22.097 1.00 85.19 212 GLU A C 1
ATOM 1650 O O . GLU A 1 212 ? -22.330 -21.868 21.351 1.00 85.19 212 GLU A O 1
ATOM 1655 N N . PRO A 1 213 ? -21.044 -20.287 22.308 1.00 78.69 213 PRO A N 1
ATOM 1656 C CA . PRO A 1 213 ? -19.812 -20.836 21.769 1.00 78.69 213 PRO A CA 1
ATOM 1657 C C . PRO A 1 213 ? -19.530 -22.198 22.406 1.00 78.69 213 PRO A C 1
ATOM 1659 O O . PRO A 1 213 ? -19.791 -22.427 23.591 1.00 78.69 213 PRO A O 1
ATOM 1662 N N . LYS A 1 214 ? -18.940 -23.119 21.639 1.00 71.44 214 LYS A N 1
ATOM 1663 C CA . LYS A 1 214 ? -18.401 -24.345 22.236 1.00 71.44 214 LYS A CA 1
ATOM 1664 C C . LYS A 1 214 ? -17.303 -23.917 23.218 1.00 71.44 214 LYS A C 1
ATOM 1666 O O . LYS A 1 214 ? -16.501 -23.042 22.909 1.00 71.44 214 LYS A O 1
ATOM 1671 N N . THR A 1 215 ? -17.252 -24.503 24.411 1.00 58.97 215 THR A N 1
ATOM 1672 C CA . THR A 1 215 ? -16.302 -24.082 25.463 1.00 58.97 215 THR A CA 1
ATOM 1673 C C . THR A 1 215 ? -14.833 -24.146 25.025 1.00 58.97 215 THR A C 1
ATOM 1675 O O . THR A 1 215 ? -14.000 -23.449 25.597 1.00 58.97 215 THR A O 1
ATOM 1678 N N . ASP A 1 216 ? -14.532 -24.919 23.979 1.00 62.81 216 ASP A N 1
ATOM 1679 C CA . ASP A 1 216 ? -13.198 -25.081 23.392 1.00 62.81 216 ASP A CA 1
ATOM 1680 C C . ASP A 1 216 ? -12.861 -24.002 22.332 1.00 62.81 216 ASP A C 1
ATOM 1682 O O . ASP A 1 216 ? -11.743 -23.961 21.827 1.00 62.81 216 ASP A O 1
ATOM 1686 N N . THR A 1 217 ? -13.806 -23.120 21.978 1.00 64.50 217 THR A N 1
ATOM 1687 C CA . THR A 1 217 ? -13.694 -22.148 20.871 1.00 64.50 217 THR A CA 1
ATOM 1688 C C . THR A 1 217 ? -13.744 -20.688 21.332 1.00 64.50 217 THR A C 1
ATOM 1690 O O . THR A 1 217 ? -14.189 -19.832 20.565 1.00 64.50 217 THR A O 1
ATOM 1693 N N . ILE A 1 218 ? -13.308 -20.384 22.564 1.00 74.25 218 ILE A N 1
ATOM 1694 C CA . ILE A 1 218 ? -13.213 -19.002 23.078 1.00 74.25 218 ILE A CA 1
ATOM 1695 C C . ILE A 1 218 ? -11.747 -18.616 23.334 1.00 74.25 218 ILE A C 1
ATOM 1697 O O . ILE A 1 218 ? -11.250 -18.746 24.457 1.00 74.25 218 ILE A O 1
ATOM 1701 N N . PRO A 1 219 ? -11.022 -18.127 22.315 1.00 70.38 219 PRO A N 1
ATOM 1702 C CA . PRO A 1 219 ? -9.665 -17.641 22.490 1.00 70.38 219 PRO A CA 1
ATOM 1703 C C . PRO A 1 219 ? -9.640 -16.356 23.323 1.00 70.38 219 PRO A C 1
ATOM 1705 O O . PRO A 1 219 ? -10.385 -15.402 23.073 1.00 70.38 219 PRO A O 1
ATOM 1708 N N . ILE A 1 220 ? -8.740 -16.321 24.308 1.00 68.25 220 ILE A N 1
ATOM 1709 C CA . ILE A 1 220 ? -8.563 -15.169 25.205 1.00 68.25 220 ILE A CA 1
ATOM 1710 C C . ILE A 1 220 ? -7.925 -13.997 24.447 1.00 68.25 220 ILE A C 1
ATOM 1712 O O . ILE A 1 220 ? -8.358 -12.853 24.589 1.00 68.25 220 ILE A O 1
ATOM 1716 N N . THR A 1 221 ? -6.927 -14.271 23.606 1.00 70.06 221 THR A N 1
ATOM 1717 C CA . THR A 1 221 ? -6.195 -13.266 22.823 1.00 70.06 221 THR A CA 1
ATOM 1718 C C . THR A 1 221 ? -6.602 -13.314 21.353 1.00 70.06 221 THR A C 1
ATOM 1720 O O . THR A 1 221 ? -7.047 -14.351 20.861 1.00 70.06 221 THR A O 1
ATOM 1723 N N . MET A 1 222 ? -6.448 -12.192 20.640 1.00 71.06 222 MET A N 1
ATOM 1724 C CA . MET A 1 222 ? -6.617 -12.190 19.184 1.00 71.06 222 MET A CA 1
ATOM 1725 C C . MET A 1 222 ? -5.580 -13.090 18.507 1.00 71.06 222 MET A C 1
ATOM 1727 O O . MET A 1 222 ? -5.947 -13.850 17.621 1.00 71.06 222 MET A O 1
ATOM 1731 N N . SER A 1 223 ? -4.328 -13.082 18.972 1.00 69.25 223 SER A N 1
ATOM 1732 C CA . SER A 1 223 ? -3.285 -13.991 18.479 1.00 69.25 223 SER A CA 1
ATOM 1733 C C . SER A 1 223 ? -3.695 -15.452 18.607 1.00 69.25 223 SER A C 1
ATOM 1735 O O . SER A 1 223 ? -3.634 -16.189 17.638 1.00 69.25 223 SER A O 1
ATOM 1737 N N . GLY A 1 224 ? -4.251 -15.849 19.757 1.00 72.56 224 GLY A N 1
ATOM 1738 C CA . GLY A 1 224 ? -4.744 -17.211 19.952 1.00 72.56 224 GLY A CA 1
ATOM 1739 C C . GLY A 1 224 ? -5.935 -17.566 19.056 1.00 72.56 224 GLY A C 1
ATOM 1740 O O . GLY A 1 224 ? -6.084 -18.728 18.689 1.00 72.56 224 GLY A O 1
ATOM 1741 N N . LEU A 1 225 ? -6.777 -16.590 18.685 1.00 79.50 225 LEU A N 1
ATOM 1742 C CA . LEU A 1 225 ? -7.829 -16.793 17.683 1.00 79.50 225 LEU A CA 1
ATOM 1743 C C . LEU A 1 225 ? -7.223 -17.029 16.298 1.00 79.50 225 LEU A C 1
ATOM 1745 O O . LEU A 1 225 ? -7.591 -17.992 15.634 1.00 79.50 225 LEU A O 1
ATOM 1749 N N . MET A 1 226 ? -6.288 -16.179 15.879 1.00 77.12 226 MET A N 1
ATOM 1750 C CA . MET A 1 226 ? -5.661 -16.287 14.563 1.00 77.12 226 MET A CA 1
ATOM 1751 C C . MET A 1 226 ? -4.804 -17.550 14.440 1.00 77.12 226 MET A C 1
ATOM 1753 O O . MET A 1 226 ? -4.892 -18.237 13.428 1.00 77.12 226 MET A O 1
ATOM 1757 N N . ASP A 1 227 ? -4.072 -17.930 15.488 1.00 75.75 227 ASP A N 1
ATOM 1758 C CA . ASP A 1 227 ? -3.314 -19.184 15.553 1.00 75.75 227 ASP A CA 1
ATOM 1759 C C . ASP A 1 227 ? -4.228 -20.406 15.424 1.00 75.75 227 ASP A C 1
ATOM 1761 O O . ASP A 1 227 ? -3.887 -21.357 14.722 1.00 75.75 227 ASP A O 1
ATOM 1765 N N . ALA A 1 228 ? -5.406 -20.375 16.056 1.00 76.56 228 ALA A N 1
ATOM 1766 C CA . ALA A 1 228 ? -6.389 -21.453 15.959 1.00 76.56 228 ALA A CA 1
ATOM 1767 C C . ALA A 1 228 ? -7.001 -21.577 14.552 1.00 76.56 228 ALA A C 1
ATOM 1769 O O . ALA A 1 228 ? -7.353 -22.676 14.129 1.00 76.56 228 ALA A O 1
ATOM 1770 N N . ILE A 1 229 ? -7.113 -20.469 13.813 1.00 78.81 229 ILE A N 1
ATOM 1771 C CA . ILE A 1 229 ? -7.560 -20.473 12.411 1.00 78.81 229 ILE A CA 1
ATOM 1772 C C . ILE A 1 229 ? -6.411 -20.900 11.479 1.00 78.81 229 ILE A C 1
ATOM 1774 O O . ILE A 1 229 ? -6.635 -21.590 10.484 1.00 78.81 229 ILE A O 1
ATOM 1778 N N . ALA A 1 230 ? -5.172 -20.516 11.793 1.00 73.00 230 ALA A N 1
ATOM 1779 C CA . ALA A 1 230 ? -3.988 -20.804 10.987 1.00 73.00 230 ALA A CA 1
ATOM 1780 C C . ALA A 1 230 ? -3.494 -22.255 11.129 1.00 73.00 230 ALA A C 1
ATOM 1782 O O . ALA A 1 230 ? -3.022 -22.838 10.152 1.00 73.00 230 ALA A O 1
ATOM 1783 N N . SER A 1 231 ? -3.589 -22.839 12.329 1.00 67.00 231 SER A N 1
ATOM 1784 C CA . SER A 1 231 ? -2.942 -24.105 12.686 1.00 67.00 231 SER A CA 1
ATOM 1785 C C . SER A 1 231 ? -3.936 -25.198 13.104 1.00 67.00 231 SER A C 1
ATOM 1787 O O . SER A 1 231 ? -4.772 -24.973 13.972 1.00 67.00 231 SER A O 1
ATOM 1789 N N . TYR A 1 232 ? -3.706 -26.419 12.589 1.00 59.94 232 TYR A N 1
ATOM 1790 C CA . TYR A 1 232 ? -4.210 -27.732 13.054 1.00 59.94 232 TYR A CA 1
ATOM 1791 C C . TYR A 1 232 ? -5.408 -28.371 12.307 1.00 59.94 232 TYR A C 1
ATOM 1793 O O . TYR A 1 232 ? -6.073 -27.760 11.480 1.00 59.94 232 TYR A O 1
ATOM 1801 N N . ASP A 1 233 ? -5.624 -29.665 12.573 1.00 56.06 233 ASP A N 1
ATOM 1802 C CA . ASP A 1 233 ? -6.602 -30.579 11.963 1.00 56.06 233 ASP A CA 1
ATOM 1803 C C . ASP A 1 233 ? -8.029 -29.982 11.988 1.00 56.06 233 ASP A C 1
ATOM 1805 O O . ASP A 1 233 ? -8.599 -29.768 13.060 1.00 56.06 233 ASP A O 1
ATOM 1809 N N . ASN A 1 234 ? -8.611 -29.732 10.807 1.00 62.41 234 ASN A N 1
ATOM 1810 C CA . ASN A 1 234 ? -9.854 -28.973 10.555 1.00 62.41 234 ASN A CA 1
ATOM 1811 C C . ASN A 1 234 ? -9.760 -27.430 10.559 1.00 62.41 234 ASN A C 1
ATOM 1813 O O . ASN A 1 234 ? -10.802 -26.779 10.590 1.00 62.41 234 ASN A O 1
ATOM 1817 N N . SER A 1 235 ? -8.578 -26.817 10.453 1.00 70.62 235 SER A N 1
ATOM 1818 C CA . SER A 1 235 ? -8.433 -25.354 10.301 1.00 70.62 235 SER A CA 1
ATOM 1819 C C . SER A 1 235 ? -9.234 -24.781 9.121 1.00 70.62 235 SER A C 1
ATOM 1821 O O . SER A 1 235 ? -9.827 -23.710 9.232 1.00 70.62 235 SER A O 1
ATOM 1823 N N . ALA A 1 236 ? -9.363 -25.536 8.022 1.00 77.94 236 ALA A N 1
ATOM 1824 C CA . ALA A 1 236 ? -10.213 -25.196 6.875 1.00 77.94 236 ALA A CA 1
ATOM 1825 C C . ALA A 1 236 ? -11.695 -24.986 7.242 1.00 77.94 236 ALA A C 1
ATOM 1827 O O . ALA A 1 236 ? -12.434 -24.362 6.487 1.00 77.94 236 ALA A O 1
ATOM 1828 N N . ASN A 1 237 ? -12.135 -25.472 8.404 1.00 88.19 237 ASN A N 1
ATOM 1829 C CA . ASN A 1 237 ? -13.507 -25.346 8.876 1.00 88.19 237 ASN A CA 1
ATOM 1830 C C . ASN A 1 237 ? -13.736 -24.122 9.777 1.00 88.19 237 ASN A C 1
ATOM 1832 O O . ASN A 1 237 ? -14.888 -23.829 10.106 1.00 88.19 237 ASN A O 1
ATOM 1836 N N . ALA A 1 238 ? -12.668 -23.438 10.191 1.00 89.31 238 ALA A N 1
ATOM 1837 C CA . ALA A 1 238 ? -12.713 -22.322 11.123 1.00 89.31 238 ALA A CA 1
ATOM 1838 C C . ALA A 1 238 ? -13.223 -21.031 10.472 1.00 89.31 238 ALA A C 1
ATOM 1840 O O . ALA A 1 238 ? -12.903 -20.740 9.322 1.00 89.31 238 ALA A O 1
ATOM 1841 N N . LEU A 1 239 ? -13.972 -20.244 11.245 1.00 92.69 239 LEU A N 1
ATOM 1842 C CA . LEU A 1 239 ? -14.336 -18.861 10.948 1.00 92.69 239 LEU A CA 1
ATOM 1843 C C . LEU A 1 239 ? -14.113 -18.015 12.201 1.00 92.69 239 LEU A C 1
ATOM 1845 O O . LEU A 1 239 ? -14.625 -18.347 13.271 1.00 92.69 239 LEU A O 1
ATOM 1849 N N . GLY A 1 240 ? -13.366 -16.925 12.069 1.00 91.56 240 GLY A N 1
ATOM 1850 C CA . GLY A 1 240 ? -13.202 -15.915 13.110 1.00 91.56 240 GLY A CA 1
ATOM 1851 C C . GLY A 1 240 ? -13.407 -14.507 12.573 1.00 91.56 240 GLY A C 1
ATOM 1852 O O . GLY A 1 240 ? -13.710 -14.311 11.397 1.00 91.56 240 GLY A O 1
ATOM 1853 N N . TYR A 1 241 ? -13.236 -13.522 13.448 1.00 91.75 241 TYR A N 1
ATOM 1854 C CA . TYR A 1 241 ? -13.386 -12.108 13.119 1.00 91.75 241 TYR A CA 1
ATOM 1855 C C . TYR A 1 241 ? -12.386 -11.243 13.874 1.00 91.75 241 TYR A C 1
ATOM 1857 O O . TYR A 1 241 ? -11.882 -11.610 14.939 1.00 91.75 241 TYR A O 1
ATOM 1865 N N . SER A 1 242 ? -12.123 -10.069 13.315 1.00 86.31 242 SER A N 1
ATOM 1866 C CA . SER A 1 242 ? -11.275 -9.040 13.900 1.00 86.31 242 SER A CA 1
ATOM 1867 C C . SER A 1 242 ? -11.628 -7.668 13.326 1.00 86.31 242 SER A C 1
ATOM 1869 O O . SER A 1 242 ? -12.633 -7.516 12.637 1.00 86.31 242 SER A O 1
ATOM 1871 N N . VAL A 1 243 ? -10.795 -6.680 13.623 1.00 83.69 243 VAL A N 1
ATOM 1872 C CA . VAL A 1 243 ? -10.738 -5.414 12.893 1.00 83.69 243 VAL A CA 1
ATOM 1873 C C . VAL A 1 243 ? -9.598 -5.463 11.876 1.00 83.69 243 VAL A C 1
ATOM 1875 O O . VAL A 1 243 ? -8.655 -6.238 12.059 1.00 83.69 243 VAL A O 1
ATOM 1878 N N . TYR A 1 244 ? -9.717 -4.702 10.793 1.00 81.44 244 TYR A N 1
ATOM 1879 C CA . TYR A 1 244 ? -8.818 -4.779 9.646 1.00 81.44 244 TYR A CA 1
ATOM 1880 C C . TYR A 1 244 ? -7.389 -4.397 10.007 1.00 81.44 244 TYR A C 1
ATOM 1882 O O . TYR A 1 244 ? -6.511 -5.231 9.797 1.00 81.44 244 TYR A O 1
ATOM 1890 N N . SER A 1 245 ? -7.187 -3.231 10.631 1.00 72.38 245 SER A N 1
ATOM 1891 C CA . SER A 1 245 ? -5.875 -2.750 11.101 1.00 72.38 245 SER A CA 1
ATOM 1892 C C . SER A 1 245 ? -5.083 -3.846 11.830 1.00 72.38 245 SER A C 1
A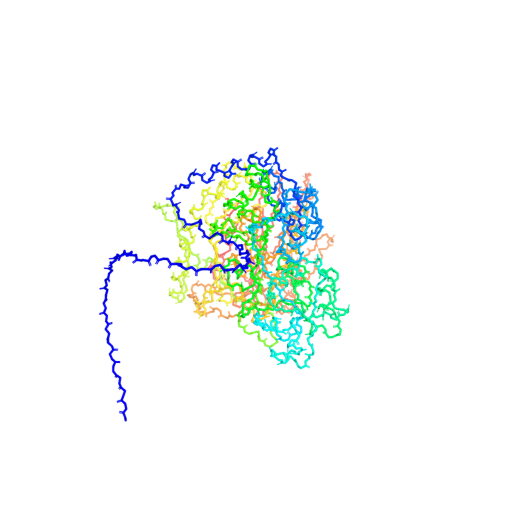TOM 1894 O O . SER A 1 245 ? -3.989 -4.228 11.431 1.00 72.38 245 SER A O 1
ATOM 1896 N N . TYR A 1 246 ? -5.708 -4.481 12.823 1.00 72.06 246 TYR A N 1
ATOM 1897 C CA . TYR A 1 246 ? -5.080 -5.540 13.616 1.00 72.06 246 TYR A CA 1
ATOM 1898 C C . TYR A 1 246 ? -4.810 -6.842 12.834 1.00 72.06 246 TYR A C 1
ATOM 1900 O O . TYR A 1 246 ? -3.843 -7.556 13.101 1.00 72.06 246 TYR A O 1
ATOM 1908 N N . ALA A 1 247 ? -5.706 -7.233 11.923 1.00 73.69 247 ALA A N 1
ATOM 1909 C CA . ALA A 1 247 ? -5.623 -8.527 11.243 1.00 73.69 247 ALA A CA 1
ATOM 1910 C C . ALA A 1 247 ? -4.750 -8.504 9.980 1.00 73.69 247 ALA A C 1
ATOM 1912 O O . ALA A 1 247 ? -4.126 -9.523 9.663 1.00 73.69 247 ALA A O 1
ATOM 1913 N N . ALA A 1 248 ? -4.724 -7.375 9.270 1.00 69.56 248 ALA A N 1
ATOM 1914 C CA . ALA A 1 248 ? -3.962 -7.193 8.042 1.00 69.56 248 ALA A CA 1
ATOM 1915 C C . ALA A 1 248 ? -2.453 -7.192 8.326 1.00 69.56 248 ALA A C 1
ATOM 1917 O O . ALA A 1 248 ? -1.719 -7.937 7.678 1.00 69.56 248 ALA A O 1
ATOM 1918 N N . GLU A 1 249 ? -2.026 -6.449 9.352 1.00 58.25 249 GLU A N 1
ATOM 1919 C CA . GLU A 1 249 ? -0.621 -6.299 9.748 1.00 58.25 249 GLU A CA 1
ATOM 1920 C C . GLU A 1 249 ? -0.014 -7.620 10.254 1.00 58.25 249 GLU A C 1
ATOM 1922 O O . GLU A 1 249 ? 1.069 -8.032 9.838 1.00 58.25 249 GLU A O 1
ATOM 1927 N N . MET A 1 250 ? -0.733 -8.330 11.129 1.00 58.00 250 MET A N 1
ATOM 1928 C CA . MET A 1 250 ? -0.138 -9.413 11.916 1.00 58.00 250 MET A CA 1
ATOM 1929 C C . MET A 1 250 ? -0.269 -10.826 11.320 1.00 58.00 250 MET A C 1
ATOM 1931 O O . MET A 1 250 ? 0.499 -11.704 11.715 1.00 58.00 250 MET A O 1
ATOM 1935 N N . TYR A 1 251 ? -1.254 -11.110 10.453 1.00 58.06 251 TYR A N 1
ATOM 1936 C CA . TYR A 1 251 ? -1.598 -12.513 10.141 1.00 58.06 251 TYR A CA 1
ATOM 1937 C C . TYR A 1 251 ? -1.830 -12.839 8.667 1.00 58.06 251 TYR A C 1
ATOM 1939 O O . TYR A 1 251 ? -1.535 -13.967 8.278 1.00 58.06 251 TYR A O 1
ATOM 1947 N N . VAL A 1 252 ? -2.314 -11.915 7.833 1.00 56.38 252 VAL A N 1
ATOM 1948 C CA . VAL A 1 252 ? -2.496 -12.212 6.395 1.00 56.38 252 VAL A CA 1
ATOM 1949 C C . VAL A 1 252 ? -1.153 -12.278 5.660 1.00 56.38 252 VAL A C 1
ATOM 1951 O O . VAL A 1 252 ? -0.979 -13.094 4.760 1.00 56.38 252 VAL A O 1
ATOM 1954 N N . SER A 1 253 ? -0.181 -11.470 6.081 1.00 49.59 253 SER A N 1
ATOM 1955 C CA . SER A 1 253 ? 1.186 -11.460 5.547 1.00 49.59 253 SER A CA 1
ATOM 1956 C C . SER A 1 253 ? 2.039 -12.636 6.052 1.00 49.59 253 SER A C 1
ATOM 1958 O O . SER A 1 253 ? 2.915 -13.117 5.330 1.00 49.59 253 SER A O 1
ATOM 1960 N N . ALA A 1 254 ? 1.774 -13.126 7.271 1.00 48.84 254 ALA A N 1
ATOM 1961 C CA . ALA A 1 254 ? 2.636 -14.075 7.981 1.00 48.84 254 ALA A CA 1
ATOM 1962 C C . ALA A 1 254 ? 2.090 -15.519 8.089 1.00 48.84 254 ALA A C 1
ATOM 1964 O O . ALA A 1 254 ? 2.889 -16.449 8.221 1.00 48.84 254 ALA A O 1
ATOM 1965 N N . ASN A 1 255 ? 0.766 -15.741 8.013 1.00 61.78 255 ASN A N 1
ATOM 1966 C CA . ASN A 1 255 ? 0.124 -17.025 8.346 1.00 61.78 255 ASN A CA 1
ATOM 1967 C C . ASN A 1 255 ? -0.847 -17.538 7.255 1.00 61.78 255 ASN A C 1
ATOM 1969 O O . ASN A 1 255 ? -1.329 -16.790 6.413 1.00 61.78 255 ASN A O 1
ATOM 1973 N N . ASN A 1 256 ? -1.189 -18.837 7.309 1.00 75.06 256 ASN A N 1
ATOM 1974 C CA . ASN A 1 256 ? -2.135 -19.549 6.422 1.00 75.06 256 ASN A CA 1
ATOM 1975 C C . ASN A 1 256 ? -3.614 -19.115 6.596 1.00 75.06 256 ASN A C 1
ATOM 1977 O O . ASN A 1 256 ? -4.519 -19.954 6.651 1.00 75.06 256 ASN A O 1
ATOM 1981 N N . VAL A 1 257 ? -3.889 -17.816 6.702 1.00 81.44 257 VAL A N 1
ATOM 1982 C CA . VAL A 1 257 ? -5.239 -17.253 6.832 1.00 81.44 257 VAL A CA 1
ATOM 1983 C C . VAL A 1 257 ? -5.531 -16.241 5.727 1.00 81.44 257 VAL A C 1
ATOM 1985 O O . VAL A 1 257 ? -4.624 -15.650 5.154 1.00 81.44 257 VAL A O 1
ATOM 1988 N N . LYS A 1 258 ? -6.811 -16.044 5.415 1.00 86.50 258 LYS A N 1
ATOM 1989 C CA . LYS A 1 258 ? -7.284 -15.050 4.445 1.00 86.50 258 LYS A CA 1
ATOM 1990 C C . LYS A 1 258 ? -8.555 -14.369 4.932 1.00 86.50 258 LYS A C 1
ATOM 1992 O O . LYS A 1 258 ? -9.338 -14.962 5.682 1.00 86.50 258 LYS A O 1
ATOM 1997 N N . PHE A 1 259 ? -8.786 -13.151 4.454 1.00 90.50 259 PHE A N 1
ATOM 1998 C CA . PHE A 1 259 ? -10.061 -12.471 4.641 1.00 90.50 259 PHE A CA 1
ATOM 1999 C C . PHE A 1 259 ? -11.154 -13.042 3.734 1.00 90.50 259 PHE A C 1
ATOM 2001 O O . PHE A 1 259 ? -10.896 -13.437 2.598 1.00 90.50 259 PHE A O 1
ATOM 2008 N N . ILE A 1 260 ? -12.389 -13.043 4.233 1.00 93.38 260 ILE A N 1
ATOM 2009 C CA . ILE A 1 260 ? -13.590 -13.269 3.425 1.00 93.38 260 ILE A CA 1
ATOM 2010 C C . ILE A 1 260 ? -14.101 -11.926 2.899 1.00 93.38 260 ILE A C 1
ATOM 2012 O O . ILE A 1 260 ? -14.265 -10.976 3.664 1.00 93.38 260 ILE A O 1
ATOM 2016 N N . LYS A 1 261 ? -14.440 -11.874 1.607 1.00 95.12 261 LYS A N 1
ATOM 2017 C CA . LYS A 1 261 ? -15.150 -10.740 1.002 1.00 95.12 261 LYS A CA 1
ATOM 2018 C C . LYS A 1 261 ? -16.585 -10.668 1.508 1.00 95.12 261 LYS A C 1
ATOM 2020 O O . LYS A 1 261 ? -17.293 -11.680 1.501 1.00 95.12 261 LYS A O 1
ATOM 2025 N N . ILE A 1 262 ? -17.069 -9.480 1.839 1.00 96.69 262 ILE A N 1
ATOM 2026 C CA . ILE A 1 262 ? -18.451 -9.286 2.277 1.00 96.69 262 ILE A CA 1
ATOM 2027 C C . ILE A 1 262 ? -19.277 -8.751 1.118 1.00 96.69 262 ILE A C 1
ATOM 2029 O O . ILE A 1 262 ? -18.926 -7.735 0.533 1.00 96.69 262 ILE A O 1
ATOM 2033 N N . GLU A 1 263 ? -20.355 -9.452 0.756 1.00 94.62 263 GLU A N 1
ATOM 2034 C CA . GLU A 1 263 ? -21.178 -9.108 -0.422 1.00 94.62 263 GLU A CA 1
ATOM 2035 C C . GLU A 1 263 ? -20.339 -8.971 -1.716 1.00 94.62 263 GLU A C 1
ATOM 2037 O O . GLU A 1 263 ? -20.617 -8.147 -2.583 1.00 94.62 263 GLU A O 1
ATOM 2042 N N . GLY A 1 264 ? -19.276 -9.773 -1.849 1.00 92.69 264 GLY A N 1
ATOM 2043 C CA . GLY A 1 264 ? -18.331 -9.718 -2.969 1.00 92.69 264 GLY A CA 1
ATOM 2044 C C . GLY A 1 264 ? -17.258 -8.624 -2.883 1.00 92.69 264 GLY A C 1
ATOM 2045 O O . GLY A 1 264 ? -16.353 -8.632 -3.715 1.00 92.69 264 GLY A O 1
ATOM 2046 N N . VAL A 1 265 ? -17.302 -7.740 -1.883 1.00 90.75 265 VAL A N 1
ATOM 2047 C CA . VAL A 1 265 ? -16.320 -6.662 -1.677 1.00 90.75 265 VAL A CA 1
ATOM 2048 C C . VAL A 1 265 ? -15.219 -7.131 -0.726 1.00 90.75 265 VAL A C 1
ATOM 2050 O O . VAL A 1 265 ? -15.497 -7.615 0.374 1.00 90.75 265 VAL A O 1
ATOM 2053 N N . ALA A 1 266 ? -13.962 -7.039 -1.157 1.00 87.56 266 ALA A N 1
ATOM 2054 C CA . ALA A 1 266 ? -12.817 -7.406 -0.327 1.00 87.56 266 ALA A CA 1
ATOM 2055 C C . ALA A 1 266 ? -12.571 -6.351 0.755 1.00 87.56 266 ALA A C 1
ATOM 2057 O O . ALA A 1 266 ? -12.723 -5.179 0.450 1.00 87.56 266 ALA A O 1
ATOM 2058 N N . PRO A 1 267 ? -12.181 -6.728 1.983 1.00 83.50 267 PRO A N 1
ATOM 2059 C CA . PRO A 1 267 ? -11.695 -5.760 2.954 1.00 83.50 267 PRO A CA 1
ATOM 2060 C C . PRO A 1 267 ? -10.282 -5.316 2.576 1.00 83.50 267 PRO A C 1
ATOM 2062 O O . PRO A 1 267 ? -9.335 -6.093 2.690 1.00 83.50 267 PRO A O 1
ATOM 2065 N N . ASN A 1 268 ? -10.156 -4.078 2.119 1.00 75.62 268 ASN A N 1
ATOM 2066 C CA . ASN A 1 268 ? -8.884 -3.386 1.931 1.00 75.62 268 ASN A CA 1
ATOM 2067 C C . ASN A 1 268 ? -9.081 -1.877 2.118 1.00 75.62 268 ASN A C 1
ATOM 2069 O O . ASN A 1 268 ? -10.216 -1.402 2.083 1.00 75.62 268 ASN A O 1
ATOM 2073 N N . THR A 1 269 ? -7.992 -1.128 2.271 1.00 66.69 269 THR A N 1
ATOM 2074 C CA . THR A 1 269 ? -8.048 0.324 2.479 1.00 66.69 269 THR A CA 1
ATOM 2075 C C . THR A 1 269 ? -8.839 1.038 1.386 1.00 66.69 269 THR A C 1
ATOM 2077 O O . THR A 1 269 ? -9.716 1.812 1.725 1.00 66.69 269 THR A O 1
ATOM 2080 N N . ALA A 1 270 ? -8.672 0.706 0.099 1.00 66.31 270 ALA A N 1
ATOM 2081 C CA . ALA A 1 270 ? -9.430 1.354 -0.980 1.00 66.31 270 ALA A CA 1
ATOM 2082 C C . ALA A 1 270 ? -10.955 1.220 -0.807 1.00 66.31 270 ALA A C 1
ATOM 2084 O O . ALA A 1 270 ? -11.677 2.212 -0.825 1.00 66.31 270 ALA A O 1
ATOM 2085 N N . THR A 1 271 ? -11.439 -0.003 -0.572 1.00 78.62 271 THR A N 1
ATOM 2086 C CA . THR A 1 271 ? -12.870 -0.277 -0.345 1.00 78.62 271 THR A CA 1
ATOM 2087 C C . THR A 1 271 ? -13.385 0.286 0.978 1.00 78.62 271 THR A C 1
ATOM 2089 O O . THR A 1 271 ? -14.583 0.484 1.164 1.00 78.62 271 THR A O 1
ATOM 2092 N N . MET A 1 272 ? -12.495 0.481 1.945 1.00 81.06 272 MET A N 1
ATOM 2093 C CA . MET A 1 272 ? -12.841 1.029 3.244 1.00 81.06 272 MET A CA 1
ATOM 2094 C C . MET A 1 272 ? -12.900 2.554 3.209 1.00 81.06 272 MET A C 1
ATOM 2096 O O . MET A 1 272 ? -13.847 3.109 3.750 1.00 81.06 272 MET A O 1
ATOM 2100 N N . SER A 1 273 ? -11.960 3.205 2.527 1.00 72.56 273 SER A N 1
ATOM 2101 C CA . SER A 1 273 ? -11.900 4.654 2.332 1.00 72.56 273 SER A CA 1
ATOM 2102 C C . SER A 1 273 ? -12.987 5.159 1.383 1.00 72.56 273 SER A C 1
ATOM 2104 O O . SER A 1 273 ? -13.561 6.210 1.629 1.00 72.56 273 SER A O 1
ATOM 2106 N N . ASP A 1 274 ? -13.348 4.407 0.335 1.00 77.00 274 ASP A N 1
ATOM 2107 C CA . ASP A 1 274 ? -14.462 4.776 -0.560 1.00 77.00 274 ASP A CA 1
ATOM 2108 C C . ASP A 1 274 ? -15.852 4.364 -0.029 1.00 77.00 274 ASP A C 1
ATOM 2110 O O . ASP A 1 274 ? -16.871 4.519 -0.710 1.00 77.00 274 ASP A O 1
ATOM 2114 N N . HIS A 1 275 ? -15.890 3.816 1.190 1.00 80.19 275 HIS A N 1
ATOM 2115 C CA . HIS A 1 275 ? -17.076 3.323 1.888 1.00 80.19 275 HIS A CA 1
ATOM 2116 C C . HIS A 1 275 ? -17.830 2.182 1.172 1.00 80.19 275 HIS A C 1
ATOM 2118 O O . HIS A 1 275 ? -18.971 1.868 1.531 1.00 80.19 275 HIS A O 1
ATOM 2124 N N . SER A 1 276 ? -17.225 1.522 0.179 1.00 86.19 276 SER A N 1
ATOM 2125 C CA . SER A 1 276 ? -17.836 0.383 -0.517 1.00 86.19 276 SER A CA 1
ATOM 2126 C C . SER A 1 276 ? -17.796 -0.920 0.292 1.00 86.19 276 SER A C 1
ATOM 2128 O O . SER A 1 276 ? -18.631 -1.803 0.064 1.00 86.19 276 SER A O 1
ATOM 2130 N N . TYR A 1 277 ? -16.876 -1.056 1.256 1.00 90.19 277 TYR A N 1
ATOM 2131 C CA . TYR A 1 277 ? -16.790 -2.216 2.140 1.00 90.19 277 TYR A CA 1
ATOM 2132 C C . TYR A 1 277 ? -17.987 -2.250 3.112 1.00 90.19 277 TYR A C 1
ATOM 2134 O O . TYR A 1 277 ? -18.155 -1.343 3.926 1.00 90.19 277 TYR A O 1
ATOM 2142 N N . PRO A 1 278 ? -18.825 -3.307 3.108 1.00 91.62 278 PRO A N 1
ATOM 2143 C CA . PRO A 1 278 ? -20.122 -3.255 3.789 1.00 91.62 278 PRO A CA 1
ATOM 2144 C C . PRO A 1 278 ? -20.095 -3.274 5.322 1.00 91.62 278 PRO A C 1
ATOM 2146 O O . PRO A 1 278 ? -21.146 -3.074 5.932 1.00 91.62 278 PRO A O 1
ATOM 2149 N N . LEU A 1 279 ? -18.958 -3.601 5.945 1.00 92.69 279 LEU A N 1
ATOM 2150 C CA . LEU A 1 279 ? -18.831 -3.770 7.399 1.00 92.69 279 LEU A CA 1
ATOM 2151 C C . LEU A 1 279 ? -17.879 -2.749 8.019 1.00 92.69 279 LEU A C 1
ATOM 2153 O O . LEU A 1 279 ? -17.046 -3.095 8.857 1.00 92.69 279 LEU A O 1
ATOM 2157 N N . LEU A 1 280 ? -18.013 -1.490 7.615 1.00 88.62 280 LEU A N 1
ATOM 2158 C CA . LEU A 1 280 ? -17.436 -0.380 8.360 1.00 88.62 280 LEU A CA 1
ATOM 2159 C C . LEU A 1 280 ? -18.170 -0.192 9.688 1.00 88.62 280 LEU A C 1
ATOM 2161 O O . LEU A 1 280 ? -19.395 -0.304 9.774 1.00 88.62 280 LEU A O 1
ATOM 2165 N N . SER A 1 281 ? -17.410 0.088 10.739 1.00 86.25 281 SER A N 1
ATOM 2166 C CA . SER A 1 281 ? -17.945 0.398 12.058 1.00 86.25 281 SER A CA 1
ATOM 2167 C C . SER A 1 281 ? -17.125 1.499 12.714 1.00 86.25 281 SER A C 1
ATOM 2169 O O . SER A 1 281 ? -15.946 1.668 12.428 1.00 86.25 281 SER A O 1
ATOM 2171 N N . TYR A 1 282 ? -17.752 2.239 13.623 1.00 87.56 282 TYR A N 1
ATOM 2172 C CA . TYR A 1 282 ? -17.124 3.383 14.274 1.00 87.56 282 TYR A CA 1
ATOM 2173 C C . TYR A 1 282 ? -16.315 2.994 15.515 1.00 87.56 282 TYR A C 1
ATOM 2175 O O . TYR A 1 282 ? -16.732 2.146 16.310 1.00 87.56 282 TYR A O 1
ATOM 2183 N N . ASN A 1 283 ? -15.211 3.706 15.720 1.00 90.88 283 ASN A N 1
ATOM 2184 C CA . ASN A 1 283 ? -14.624 3.962 17.025 1.00 90.88 283 ASN A CA 1
ATOM 2185 C C . ASN A 1 283 ? -15.195 5.276 17.580 1.00 90.88 283 ASN A C 1
ATOM 2187 O O . ASN A 1 283 ? -15.539 6.203 16.842 1.00 90.88 283 ASN A O 1
ATOM 2191 N N . TYR A 1 284 ? -15.299 5.345 18.901 1.00 94.00 284 TYR A N 1
ATOM 2192 C CA . TYR A 1 284 ? -15.986 6.399 19.624 1.00 94.00 284 TYR A CA 1
ATOM 2193 C C . TYR A 1 284 ? -15.083 7.046 20.663 1.00 94.00 284 TYR A C 1
ATOM 2195 O O . TYR A 1 284 ? -14.388 6.363 21.419 1.00 94.00 284 TYR A O 1
ATOM 2203 N N . ALA A 1 285 ? -15.209 8.360 20.783 1.00 96.62 285 ALA A N 1
ATOM 2204 C CA . ALA A 1 285 ? -14.899 9.071 22.006 1.00 96.62 285 ALA A CA 1
ATOM 2205 C C . ALA A 1 285 ? -16.101 8.986 22.949 1.00 96.62 285 ALA A C 1
ATOM 2207 O O . ALA A 1 285 ? -17.201 9.415 22.600 1.00 96.62 285 ALA A O 1
ATOM 2208 N N . VAL A 1 286 ? -15.907 8.438 24.148 1.00 96.50 286 VAL A N 1
ATOM 2209 C CA . VAL A 1 286 ? -16.973 8.301 25.143 1.00 96.50 286 VAL A CA 1
ATOM 2210 C C . VAL A 1 286 ? -16.646 9.107 26.390 1.00 96.50 286 VAL A C 1
ATOM 2212 O O . VAL A 1 286 ? -15.577 8.967 26.985 1.00 96.50 286 VAL A O 1
ATOM 2215 N N . ILE A 1 287 ? -17.605 9.927 26.814 1.00 96.19 287 ILE A N 1
ATOM 2216 C CA . ILE A 1 287 ? -17.515 10.756 28.016 1.00 96.19 287 ILE A CA 1
ATOM 2217 C C . ILE A 1 287 ? -18.761 10.593 28.885 1.00 96.19 287 ILE A C 1
ATOM 2219 O O . ILE A 1 287 ? -19.809 10.117 28.446 1.00 96.19 287 ILE A O 1
ATOM 2223 N N . ASN A 1 288 ? -18.669 11.038 30.136 1.00 91.56 288 ASN A N 1
ATOM 2224 C CA . ASN A 1 288 ? -19.858 11.282 30.943 1.00 91.56 288 ASN A CA 1
ATOM 2225 C C . ASN A 1 288 ? -20.554 12.565 30.452 1.00 91.56 288 ASN A C 1
ATOM 2227 O O . ASN A 1 288 ? -19.904 13.603 30.311 1.00 91.56 288 ASN A O 1
ATOM 2231 N N . VAL A 1 289 ? -21.874 12.501 30.249 1.00 88.56 289 VAL A N 1
ATOM 2232 C CA . VAL A 1 289 ? -22.723 13.638 29.839 1.00 88.56 289 VAL A CA 1
ATOM 2233 C C . VAL A 1 289 ? -22.580 14.832 30.793 1.00 88.56 289 VAL A C 1
ATOM 2235 O O . VAL A 1 289 ? -22.702 15.977 30.367 1.00 88.56 289 VAL A O 1
ATOM 2238 N N . GLU A 1 290 ? -22.292 14.583 32.074 1.00 87.00 290 GLU A N 1
ATOM 2239 C CA . GLU A 1 290 ? -22.106 15.620 33.099 1.00 87.00 290 GLU A CA 1
ATOM 2240 C C . GLU A 1 290 ? -20.856 16.495 32.895 1.00 87.00 290 GLU A C 1
ATOM 2242 O O . GLU A 1 290 ? -20.710 17.501 33.592 1.00 87.00 290 GLU A O 1
ATOM 2247 N N . ASN A 1 291 ? -19.952 16.145 31.971 1.00 84.56 291 ASN A N 1
ATOM 2248 C CA . ASN A 1 291 ? -18.818 17.007 31.642 1.00 84.56 291 ASN A CA 1
ATOM 2249 C C . ASN A 1 291 ? -19.317 18.369 31.125 1.00 84.56 291 ASN A C 1
ATOM 2251 O O . ASN A 1 291 ? -20.125 18.398 30.186 1.00 84.56 291 ASN A O 1
ATOM 2255 N N . PRO A 1 292 ? -18.842 19.495 31.697 1.00 87.31 292 PRO A N 1
ATOM 2256 C CA . PRO A 1 292 ? -19.270 20.820 31.266 1.00 87.31 292 PRO A CA 1
ATOM 2257 C C . PRO A 1 292 ? -18.847 21.089 29.810 1.00 87.31 292 PRO A C 1
ATOM 2259 O O . PRO A 1 292 ? -17.888 20.470 29.349 1.00 87.31 292 PRO A O 1
ATOM 2262 N N . PRO A 1 293 ? -19.538 21.989 29.081 1.00 82.31 293 PRO A N 1
ATOM 2263 C CA . PRO A 1 293 ? -19.263 22.270 27.667 1.00 82.31 293 PRO A CA 1
ATOM 2264 C C . PRO A 1 293 ? -17.802 22.616 27.348 1.00 82.31 293 PRO A C 1
ATOM 2266 O O . PRO A 1 293 ? -17.314 22.237 26.296 1.00 82.31 293 PRO A O 1
ATOM 2269 N N . ASP A 1 294 ? -17.107 23.283 28.270 1.00 83.25 294 ASP A N 1
ATOM 2270 C CA . ASP A 1 294 ? -15.712 23.724 28.163 1.00 83.25 294 ASP A CA 1
ATOM 2271 C C . ASP A 1 294 ? -14.698 22.726 28.758 1.00 83.25 294 ASP A C 1
ATOM 2273 O O . ASP A 1 294 ? -13.518 23.047 28.925 1.00 83.25 294 ASP A O 1
ATOM 2277 N N . ALA A 1 295 ? -15.137 21.511 29.111 1.00 93.00 295 ALA A N 1
ATOM 2278 C CA . ALA A 1 295 ? -14.251 20.479 29.633 1.00 93.00 295 ALA A CA 1
ATOM 2279 C C . ALA A 1 295 ? -13.175 20.098 28.598 1.00 93.00 295 ALA A C 1
ATOM 2281 O O . ALA A 1 295 ? -13.506 19.908 27.427 1.00 93.00 295 ALA A O 1
ATOM 2282 N N . PRO A 1 296 ? -11.925 19.829 29.024 1.00 94.88 296 PRO A N 1
ATOM 2283 C CA . PRO A 1 296 ? -10.866 19.338 28.139 1.00 94.88 296 PRO A CA 1
ATOM 2284 C C . PRO A 1 296 ? -11.262 18.144 27.269 1.00 94.88 296 PRO A C 1
ATOM 2286 O O . PRO A 1 296 ? -10.877 18.068 26.112 1.00 94.88 296 PRO A O 1
ATOM 2289 N N . ALA A 1 297 ? -12.075 17.231 27.808 1.00 95.50 297 ALA A N 1
ATOM 2290 C CA . ALA A 1 297 ? -12.585 16.081 27.068 1.00 95.50 297 ALA A CA 1
ATOM 2291 C C . ALA A 1 297 ? -13.514 16.479 25.907 1.00 95.50 297 ALA A C 1
ATOM 2293 O O . ALA A 1 297 ? -13.475 15.843 24.862 1.00 95.50 297 ALA A O 1
ATOM 2294 N N . ARG A 1 298 ? -14.329 17.531 26.068 1.00 95.31 298 ARG A N 1
ATOM 2295 C CA . ARG A 1 298 ? -15.190 18.046 24.993 1.00 95.31 298 ARG A CA 1
ATOM 2296 C C . ARG A 1 298 ? -14.387 18.825 23.959 1.00 95.31 298 ARG A C 1
ATOM 2298 O O . ARG A 1 298 ? -14.618 18.616 22.779 1.00 95.31 298 ARG A O 1
ATOM 2305 N N . ASN A 1 299 ? -13.399 19.612 24.391 1.00 95.88 299 ASN A N 1
ATOM 2306 C CA . ASN A 1 299 ? -12.459 20.267 23.475 1.00 95.88 299 ASN A CA 1
ATOM 2307 C C . ASN A 1 299 ? -11.683 19.236 22.643 1.00 95.88 299 ASN A C 1
ATOM 2309 O O . ASN A 1 299 ? -11.487 19.441 21.454 1.00 95.88 299 ASN A O 1
ATOM 2313 N N . LEU A 1 300 ? -11.277 18.113 23.249 1.00 97.12 300 LEU A N 1
ATOM 2314 C CA . LEU A 1 300 ? -10.604 17.034 22.528 1.00 97.12 300 LEU A CA 1
ATOM 2315 C C . LEU A 1 300 ? -11.531 16.389 21.491 1.00 97.12 300 LEU A C 1
ATOM 2317 O O . LEU A 1 300 ? -11.106 16.153 20.370 1.00 97.12 300 LEU A O 1
ATOM 2321 N N . ILE A 1 301 ? -12.798 16.136 21.842 1.00 95.88 301 ILE A N 1
ATOM 2322 C CA . ILE A 1 301 ? -13.803 15.627 20.893 1.00 95.88 301 ILE A CA 1
ATOM 2323 C C . ILE A 1 301 ? -14.024 16.603 19.743 1.00 95.88 301 ILE A C 1
ATOM 2325 O O . ILE A 1 301 ? -14.044 16.181 18.596 1.00 95.88 301 ILE A O 1
ATOM 2329 N N . GLU A 1 302 ? -14.182 17.890 20.047 1.00 94.56 302 GLU A N 1
ATOM 2330 C CA . GLU A 1 302 ? -14.360 18.928 19.034 1.00 94.56 302 GLU A CA 1
ATOM 2331 C C . GLU A 1 302 ? -13.152 18.980 18.096 1.00 94.56 302 GLU A C 1
ATOM 2333 O O . GLU A 1 302 ? -13.333 18.947 16.886 1.00 94.56 302 GLU A O 1
ATOM 2338 N N . TRP A 1 303 ? -11.933 18.962 18.645 1.00 94.69 303 TRP A N 1
ATOM 2339 C CA . TRP A 1 303 ? -10.698 18.965 17.864 1.00 94.69 303 TRP A CA 1
ATOM 2340 C C . TRP A 1 303 ? -10.576 17.726 16.971 1.00 94.69 303 TRP A C 1
ATOM 2342 O O . TRP A 1 303 ? -10.306 17.868 15.783 1.00 94.69 303 TRP A O 1
ATOM 2352 N N . MET A 1 304 ? -10.866 16.528 17.498 1.00 94.56 304 MET A N 1
ATOM 2353 C CA . MET A 1 304 ? -10.850 15.280 16.719 1.00 94.56 304 MET A CA 1
ATOM 2354 C C . MET A 1 304 ? -11.804 15.317 15.519 1.00 94.56 304 MET A C 1
ATOM 2356 O O . MET A 1 304 ? -11.581 14.585 14.565 1.00 94.56 304 MET A O 1
ATOM 2360 N N . LEU A 1 305 ? -12.859 16.136 15.558 1.00 89.88 305 LEU A N 1
ATOM 2361 C CA . LEU A 1 305 ? -13.837 16.278 14.476 1.00 89.88 305 LEU A CA 1
ATOM 2362 C C . LEU A 1 305 ? -13.523 17.424 13.501 1.00 89.88 305 LEU A C 1
ATOM 2364 O O . LEU A 1 305 ? -14.276 17.617 12.550 1.00 89.88 305 LEU A O 1
ATOM 2368 N N . THR A 1 306 ? -12.457 18.192 13.734 1.00 87.19 306 THR A N 1
ATOM 2369 C CA . THR A 1 306 ? -11.960 19.184 12.765 1.00 87.19 306 THR A CA 1
ATOM 2370 C C . THR A 1 306 ? -11.233 18.498 11.612 1.00 87.19 306 THR A C 1
ATOM 2372 O O . THR A 1 306 ? -10.800 17.359 11.762 1.00 87.19 306 THR A O 1
ATOM 2375 N N . ASP A 1 307 ? -11.024 19.202 10.498 1.00 79.88 307 ASP A N 1
ATOM 2376 C CA . ASP A 1 307 ? -10.256 18.671 9.363 1.00 79.88 307 ASP A CA 1
ATOM 2377 C C . ASP A 1 307 ? -8.851 18.208 9.774 1.00 79.88 307 ASP A C 1
ATOM 2379 O O . ASP A 1 307 ? -8.416 17.152 9.336 1.00 79.88 307 ASP A O 1
ATOM 2383 N N . GLU A 1 308 ? -8.163 18.938 10.662 1.00 79.81 308 GLU A N 1
ATOM 2384 C CA . GLU A 1 308 ? -6.851 18.521 11.190 1.00 79.81 308 GLU A CA 1
ATOM 2385 C C . GLU A 1 308 ? -6.959 17.245 12.025 1.00 79.81 308 GLU A C 1
ATOM 2387 O O . GLU A 1 308 ? -6.221 16.287 11.818 1.00 79.81 308 GLU A O 1
ATOM 2392 N N . GLY A 1 309 ? -7.939 17.187 12.930 1.00 86.25 309 GLY A N 1
ATOM 2393 C CA . GLY A 1 309 ? -8.184 15.983 13.717 1.00 86.25 309 GLY A CA 1
ATOM 2394 C C . GLY A 1 309 ? -8.526 14.773 12.845 1.00 86.25 309 GLY A C 1
ATOM 2395 O O . GLY A 1 309 ? -8.102 13.661 13.147 1.00 86.25 309 GLY A O 1
ATOM 2396 N N . GLN A 1 310 ? -9.254 14.982 11.748 1.00 88.06 310 GLN A N 1
ATOM 2397 C CA . GLN A 1 310 ? -9.602 13.942 10.784 1.00 88.06 310 GLN A CA 1
ATOM 2398 C C . GLN A 1 310 ? -8.421 13.544 9.883 1.00 88.06 310 GLN A C 1
ATOM 2400 O O . GLN A 1 310 ? -8.302 12.362 9.572 1.00 88.06 310 GLN A O 1
ATOM 2405 N N . ARG A 1 311 ? -7.499 14.460 9.553 1.00 78.88 311 ARG A N 1
ATOM 2406 C CA . ARG A 1 311 ? -6.205 14.113 8.934 1.00 78.88 311 ARG A CA 1
ATOM 2407 C C . ARG A 1 311 ? -5.374 13.218 9.846 1.00 78.88 311 ARG A C 1
ATOM 2409 O O . ARG A 1 311 ? -4.902 12.171 9.421 1.00 78.88 311 ARG A O 1
ATOM 2416 N N . VAL A 1 312 ? -5.302 13.549 11.134 1.00 82.81 312 VAL A N 1
ATOM 2417 C CA . VAL A 1 312 ? -4.603 12.720 12.126 1.00 82.81 312 VAL A CA 1
ATOM 2418 C C . VAL A 1 312 ? -5.256 11.346 12.305 1.00 82.81 312 VAL A C 1
ATOM 2420 O O . VAL A 1 312 ? -4.559 10.360 12.549 1.00 82.81 312 VAL A O 1
ATOM 2423 N N . VAL A 1 313 ? -6.586 11.246 12.181 1.00 85.94 313 VAL A N 1
ATOM 2424 C CA . VAL A 1 313 ? -7.290 9.951 12.123 1.00 85.94 313 VAL A CA 1
ATOM 2425 C C . VAL A 1 313 ? -6.773 9.130 10.939 1.00 85.94 313 VAL A C 1
ATOM 2427 O O . VAL A 1 313 ? -6.415 7.968 11.132 1.00 85.94 313 VAL A O 1
ATOM 2430 N N . GLU A 1 314 ? -6.671 9.747 9.762 1.00 76.19 314 GLU A N 1
ATOM 2431 C CA . GLU A 1 314 ? -6.121 9.141 8.545 1.00 76.19 314 GLU A CA 1
ATOM 2432 C C . GLU A 1 314 ? -4.665 8.666 8.730 1.00 76.19 314 GLU A C 1
ATOM 2434 O O . GLU A 1 314 ? -4.363 7.491 8.530 1.00 76.19 314 GLU A O 1
ATOM 2439 N N . GLU A 1 315 ? -3.774 9.537 9.210 1.00 72.31 315 GLU A N 1
ATOM 2440 C CA . GLU A 1 315 ? -2.346 9.259 9.478 1.00 72.31 315 GLU A CA 1
ATOM 2441 C C . GLU A 1 315 ? -2.115 8.225 10.598 1.00 72.31 315 GLU A C 1
ATOM 2443 O O . GLU A 1 315 ? -1.034 7.643 10.763 1.00 72.31 315 GLU A O 1
ATOM 2448 N N . SER A 1 316 ? -3.145 7.992 11.408 1.00 77.00 316 SER A N 1
ATOM 2449 C CA . SER A 1 316 ? -3.172 6.939 12.420 1.00 77.00 316 SER A CA 1
ATOM 2450 C C . SER A 1 316 ? -3.680 5.600 11.873 1.00 77.00 316 SER A C 1
ATOM 2452 O O . SER A 1 316 ? -3.874 4.682 12.669 1.00 77.00 316 SER A O 1
ATOM 2454 N N . GLU A 1 317 ? -3.876 5.490 10.553 1.00 75.62 317 GLU A N 1
ATOM 2455 C CA . GLU A 1 317 ? -4.380 4.319 9.817 1.00 75.62 317 GLU A CA 1
ATOM 2456 C C . GLU A 1 317 ? -5.847 3.970 10.119 1.00 75.62 317 GLU A C 1
ATOM 2458 O O . GLU A 1 317 ? -6.271 2.813 10.047 1.00 75.62 317 GLU A O 1
ATOM 2463 N N . TYR A 1 318 ? -6.646 4.985 10.450 1.00 80.75 318 TYR A N 1
ATOM 2464 C CA . TYR A 1 318 ? -8.093 4.873 10.600 1.00 80.75 318 TYR A CA 1
ATOM 2465 C C . TYR A 1 318 ? -8.816 5.596 9.470 1.00 80.75 318 TYR A C 1
ATOM 2467 O O . TYR A 1 318 ? -8.269 6.464 8.802 1.00 80.75 318 TYR A O 1
ATOM 2475 N N . ILE A 1 319 ? -10.091 5.270 9.282 1.00 84.38 319 ILE A N 1
ATOM 2476 C CA . ILE A 1 319 ? -10.905 5.901 8.244 1.00 84.38 319 ILE A CA 1
ATOM 2477 C C . ILE A 1 319 ? -11.612 7.131 8.852 1.00 84.38 319 ILE A C 1
ATOM 2479 O O . ILE A 1 319 ? -12.301 6.975 9.869 1.00 84.38 319 ILE A O 1
ATOM 2483 N N . PRO A 1 320 ? -11.480 8.339 8.280 1.00 84.44 320 PRO A N 1
ATOM 2484 C CA . PRO A 1 320 ? -12.153 9.545 8.769 1.00 84.44 320 PRO A CA 1
ATOM 2485 C C . PRO A 1 320 ? -13.682 9.424 8.755 1.00 84.44 320 PRO A C 1
ATOM 2487 O O . PRO A 1 320 ? -14.263 8.802 7.873 1.00 84.44 320 PRO A O 1
ATOM 2490 N N . VAL A 1 321 ? -14.365 10.034 9.727 1.00 84.19 321 VAL A N 1
ATOM 2491 C CA . VAL A 1 321 ? -15.840 10.122 9.770 1.00 84.19 321 VAL A CA 1
ATOM 2492 C C . VAL A 1 321 ? -16.403 11.285 8.946 1.00 84.19 321 VAL A C 1
ATOM 2494 O O . VAL A 1 321 ? -17.620 11.352 8.761 1.00 84.19 321 VAL A O 1
ATOM 2497 N N . ALA A 1 322 ? -15.544 12.192 8.480 1.00 75.44 322 ALA A N 1
ATOM 2498 C CA . ALA A 1 322 ? -15.884 13.304 7.600 1.00 75.44 322 ALA A CA 1
ATOM 2499 C C . ALA A 1 322 ? -15.202 13.142 6.232 1.00 75.44 322 ALA A C 1
ATOM 2501 O O . ALA A 1 322 ? -14.086 12.634 6.156 1.00 75.44 322 ALA A O 1
ATOM 2502 N N . ASP A 1 323 ? -15.862 13.614 5.171 1.00 61.22 323 ASP A N 1
ATOM 2503 C CA . ASP A 1 323 ? -15.264 13.718 3.836 1.00 61.22 323 ASP A CA 1
ATOM 2504 C C . ASP A 1 323 ? -14.244 14.873 3.849 1.00 61.22 323 ASP A C 1
ATOM 2506 O O . ASP A 1 323 ? -14.609 16.029 3.624 1.00 61.22 323 ASP A O 1
ATOM 2510 N N . ILE A 1 324 ? -12.984 14.574 4.169 1.00 57.59 324 ILE A N 1
ATOM 2511 C CA . ILE A 1 324 ? -11.872 15.532 4.117 1.00 57.59 324 ILE A CA 1
ATOM 2512 C C . ILE A 1 324 ? -11.157 15.453 2.766 1.00 57.59 324 ILE A C 1
ATOM 2514 O O . ILE A 1 324 ? -11.107 14.397 2.134 1.00 57.59 324 ILE A O 1
ATOM 2518 N N . GLU A 1 325 ? -10.597 16.577 2.309 1.00 42.59 325 GLU A N 1
ATOM 2519 C CA . GLU A 1 325 ? -9.580 16.546 1.257 1.00 42.59 325 GLU A CA 1
ATOM 2520 C C . GLU A 1 325 ? -8.361 15.848 1.871 1.00 42.59 325 GLU A C 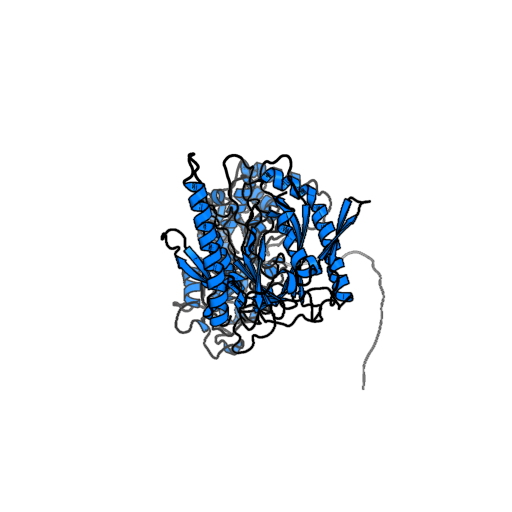1
ATOM 2522 O O . GLU A 1 325 ? -7.675 16.418 2.720 1.00 42.59 325 GLU A O 1
ATOM 2527 N N . SER A 1 326 ? -8.218 14.561 1.549 1.00 40.88 326 SER A N 1
ATOM 2528 C CA . SER A 1 326 ? -7.185 13.665 2.070 1.00 40.88 326 SER A CA 1
ATOM 2529 C C . SER A 1 326 ? -5.821 14.353 2.013 1.00 40.88 326 SER A C 1
ATOM 2531 O O . SER A 1 326 ? -5.335 14.662 0.925 1.00 40.88 326 SER A O 1
ATOM 2533 N N . SER A 1 327 ? -5.183 14.563 3.170 1.00 39.25 327 SER A N 1
ATOM 2534 C CA . SER A 1 327 ? -3.749 14.888 3.208 1.00 39.25 327 SER A CA 1
ATOM 2535 C C . SER A 1 327 ? -2.897 13.659 2.921 1.00 39.25 327 SER A C 1
ATOM 2537 O O . SER A 1 327 ? -1.726 13.804 2.581 1.00 39.25 327 SER A O 1
ATOM 2539 N N . LEU A 1 328 ? -3.493 12.462 2.976 1.00 40.78 328 LEU A N 1
ATOM 2540 C CA . LEU A 1 328 ? -2.920 11.221 2.468 1.00 40.78 328 LEU A CA 1
ATOM 2541 C C . LEU A 1 328 ? -2.941 11.150 0.931 1.00 40.78 328 LEU A C 1
ATOM 2543 O O . LEU A 1 328 ? -3.217 10.109 0.340 1.00 40.78 328 LEU A O 1
ATOM 2547 N N . GLU A 1 329 ? -2.566 12.225 0.245 1.00 38.59 329 GLU A N 1
ATOM 2548 C CA . GLU A 1 329 ? -1.899 12.063 -1.047 1.00 38.59 329 GLU A CA 1
ATOM 2549 C C . GLU A 1 329 ? -0.424 11.680 -0.794 1.00 38.59 329 GLU A C 1
ATOM 2551 O O . GLU A 1 329 ? 0.454 12.450 -1.150 1.00 38.59 329 GLU A O 1
ATOM 2556 N N . ALA A 1 330 ? -0.140 10.538 -0.130 1.00 36.69 330 ALA A N 1
ATOM 2557 C CA . ALA A 1 330 ? 1.170 9.846 -0.196 1.00 36.69 330 ALA A CA 1
ATOM 2558 C C . ALA A 1 330 ? 1.323 8.567 0.666 1.00 36.69 330 ALA A C 1
ATOM 2560 O O . ALA A 1 330 ? 1.956 7.631 0.188 1.00 36.69 330 ALA A O 1
ATOM 2561 N N . ASP A 1 331 ? 0.798 8.473 1.900 1.00 36.66 331 ASP A N 1
ATOM 2562 C CA . ASP A 1 331 ? 1.498 7.632 2.906 1.00 36.66 331 ASP A CA 1
ATOM 2563 C C . ASP A 1 331 ? 0.787 6.392 3.500 1.00 36.66 331 ASP A C 1
ATOM 2565 O O . ASP A 1 331 ? 1.399 5.694 4.308 1.00 36.66 331 ASP A O 1
ATOM 2569 N N . ILE A 1 332 ? -0.407 5.976 3.043 1.00 38.91 332 ILE A N 1
ATOM 2570 C CA . ILE A 1 332 ? -0.747 4.534 3.122 1.00 38.91 332 ILE A CA 1
ATOM 2571 C C . ILE A 1 332 ? -0.232 3.877 1.845 1.00 38.91 332 ILE A C 1
ATOM 2573 O O . ILE A 1 332 ? -0.948 3.711 0.855 1.00 38.91 332 ILE A O 1
ATOM 2577 N N . VAL A 1 333 ? 1.036 3.475 1.883 1.00 47.78 333 VAL A N 1
ATOM 2578 C CA . VAL A 1 333 ? 1.638 2.567 0.902 1.00 47.78 333 VAL A CA 1
ATOM 2579 C C . VAL A 1 333 ? 0.979 1.198 1.096 1.00 47.78 333 VAL A C 1
ATOM 2581 O O . VAL A 1 333 ? 1.508 0.311 1.764 1.00 47.78 333 VAL A O 1
ATOM 2584 N N . MET A 1 334 ? -0.222 1.015 0.539 1.00 46.69 334 MET A N 1
ATOM 2585 C CA . MET A 1 334 ? -0.801 -0.321 0.395 1.00 46.69 334 MET A CA 1
ATOM 2586 C C . MET A 1 334 ? 0.216 -1.171 -0.357 1.00 46.69 334 MET A C 1
ATOM 2588 O O . MET A 1 334 ? 0.688 -0.720 -1.395 1.00 46.69 334 MET A O 1
ATOM 2592 N N . PRO A 1 335 ? 0.598 -2.366 0.114 1.00 56.22 335 PRO A N 1
ATOM 2593 C CA . PRO A 1 335 ? 1.536 -3.183 -0.632 1.00 56.22 335 PRO A CA 1
ATOM 2594 C C . PRO A 1 335 ? 0.900 -3.555 -1.972 1.00 56.22 335 PRO A C 1
ATOM 2596 O O . PRO A 1 335 ? -0.254 -3.979 -2.025 1.00 56.22 335 PRO A O 1
ATOM 2599 N N . LEU A 1 336 ? 1.641 -3.438 -3.067 1.00 64.62 336 LEU A N 1
ATOM 2600 C CA . LEU A 1 336 ? 1.202 -3.961 -4.353 1.00 64.62 336 LEU A CA 1
ATOM 2601 C C . LEU A 1 336 ? 1.021 -5.478 -4.232 1.00 64.62 336 LEU A C 1
ATOM 2603 O O . LEU A 1 336 ? 1.999 -6.197 -4.106 1.00 64.62 336 LEU A O 1
ATOM 2607 N N . LEU A 1 337 ? -0.215 -5.985 -4.264 1.00 64.50 337 LEU A N 1
ATOM 2608 C CA . LEU A 1 337 ? -0.512 -7.425 -4.109 1.00 64.50 337 LEU A CA 1
ATOM 2609 C C . LEU A 1 337 ? -0.779 -8.147 -5.438 1.00 64.50 337 LEU A C 1
ATOM 2611 O O . LEU A 1 337 ? -1.161 -9.319 -5.451 1.00 64.50 337 LEU A O 1
ATOM 2615 N N . THR A 1 338 ? -0.624 -7.447 -6.559 1.00 71.88 338 THR A N 1
ATOM 2616 C CA . THR A 1 338 ? -1.002 -7.954 -7.880 1.00 71.88 338 THR A CA 1
ATOM 2617 C C . THR A 1 338 ? 0.074 -8.882 -8.437 1.00 71.88 338 THR A C 1
ATOM 2619 O O . THR A 1 338 ? 1.211 -8.468 -8.650 1.00 71.88 338 THR A O 1
ATOM 2622 N N . ASP A 1 339 ? -0.302 -10.129 -8.722 1.00 83.44 339 ASP A N 1
ATOM 2623 C CA . ASP A 1 339 ? 0.548 -11.089 -9.436 1.00 83.44 339 ASP A CA 1
ATOM 2624 C C . ASP A 1 339 ? 0.798 -10.658 -10.888 1.00 83.44 339 ASP A C 1
ATOM 2626 O O . ASP A 1 339 ? 0.155 -9.745 -11.407 1.00 83.44 339 ASP A O 1
ATOM 2630 N N . GLY A 1 340 ? 1.695 -11.356 -11.588 1.00 89.19 340 GLY A N 1
ATOM 2631 C CA . GLY A 1 340 ? 1.910 -11.110 -13.011 1.00 89.19 340 GLY A CA 1
ATOM 2632 C C . GLY A 1 340 ? 0.618 -11.247 -13.828 1.00 89.19 340 GLY A C 1
ATOM 2633 O O . GLY A 1 340 ? -0.128 -12.222 -13.703 1.00 89.19 340 GLY A O 1
ATOM 2634 N N . THR A 1 341 ? 0.346 -10.254 -14.675 1.00 92.50 341 THR A N 1
ATOM 2635 C CA . THR A 1 341 ? -0.832 -10.182 -15.561 1.00 92.50 341 THR A CA 1
ATOM 2636 C C . THR A 1 341 ? -0.469 -10.320 -17.033 1.00 92.50 341 THR A C 1
ATOM 2638 O O . THR A 1 341 ? -1.349 -10.263 -17.896 1.00 92.50 341 THR A O 1
ATOM 2641 N N . GLY A 1 342 ? 0.817 -10.514 -17.333 1.00 91.12 342 GLY A N 1
ATOM 2642 C CA . GLY A 1 342 ? 1.300 -10.789 -18.674 1.00 91.12 342 GLY A CA 1
ATOM 2643 C C . GLY A 1 342 ? 0.790 -12.126 -19.218 1.00 91.12 342 GLY A C 1
ATOM 2644 O O . GLY A 1 342 ? -0.130 -12.759 -18.696 1.00 91.12 342 GLY A O 1
ATOM 2645 N N . LYS A 1 343 ? 1.371 -12.578 -20.329 1.00 92.44 343 LYS A N 1
ATOM 2646 C CA . LYS A 1 343 ? 0.948 -13.839 -20.956 1.00 92.44 343 LYS A CA 1
ATOM 2647 C C . LYS A 1 343 ? 1.323 -15.058 -20.103 1.00 92.44 343 LYS A C 1
ATOM 2649 O O . LYS A 1 343 ? 2.195 -14.980 -19.243 1.00 92.44 343 LYS A O 1
ATOM 2654 N N . GLU A 1 344 ? 0.675 -16.195 -20.354 1.00 93.19 344 GLU A N 1
ATOM 2655 C CA . GLU A 1 344 ? 1.022 -17.462 -19.696 1.00 93.19 344 GLU A CA 1
ATOM 2656 C C . GLU A 1 344 ? 2.471 -17.872 -19.998 1.00 93.19 344 GLU A C 1
ATOM 2658 O O . GLU A 1 344 ? 2.934 -17.769 -21.141 1.00 93.19 344 GLU A O 1
ATOM 2663 N N . LYS A 1 345 ? 3.172 -18.360 -18.967 1.00 90.56 345 LYS A N 1
ATOM 2664 C CA . LYS A 1 345 ? 4.537 -18.876 -19.095 1.00 90.56 345 LYS A CA 1
ATOM 2665 C C . LYS A 1 345 ? 4.537 -20.147 -19.932 1.00 90.56 345 LYS A C 1
ATOM 2667 O O . LYS A 1 345 ? 3.744 -21.063 -19.707 1.00 90.56 345 LYS A O 1
ATOM 2672 N N . VAL A 1 346 ? 5.443 -20.213 -20.903 1.00 85.62 346 VAL A N 1
ATOM 2673 C CA . VAL A 1 346 ? 5.593 -21.405 -21.740 1.00 85.62 346 VAL A CA 1
ATOM 2674 C C . VAL A 1 346 ? 6.103 -22.560 -20.863 1.00 85.62 346 VAL A C 1
ATOM 2676 O O . VAL A 1 346 ? 7.077 -22.376 -20.131 1.00 85.62 346 VAL A O 1
ATOM 2679 N N . PRO A 1 347 ? 5.486 -23.757 -20.904 1.00 87.44 347 PRO A N 1
ATOM 2680 C CA . PRO A 1 347 ? 5.968 -24.894 -20.126 1.00 87.44 347 PRO A CA 1
ATOM 2681 C C . PRO A 1 347 ? 7.428 -25.232 -20.455 1.00 87.44 347 PRO A C 1
ATOM 2683 O O . PRO A 1 347 ? 7.754 -25.488 -21.614 1.00 87.44 347 PRO A O 1
ATOM 2686 N N . GLY A 1 348 ? 8.285 -25.265 -19.431 1.00 83.19 348 GLY A N 1
ATOM 2687 C CA . GLY A 1 348 ? 9.721 -25.520 -19.588 1.00 83.19 348 GLY A CA 1
ATOM 2688 C C . GLY A 1 348 ? 10.524 -24.326 -20.111 1.00 83.19 348 GLY A C 1
ATOM 2689 O O . GLY A 1 348 ? 11.618 -24.533 -20.623 1.00 83.19 348 GLY A O 1
ATOM 2690 N N . TYR A 1 349 ? 9.981 -23.108 -20.027 1.00 84.81 349 TYR A N 1
ATOM 2691 C CA . TYR A 1 349 ? 10.738 -21.891 -20.303 1.00 84.81 349 TYR A CA 1
ATOM 2692 C C . TYR A 1 349 ? 11.927 -21.763 -19.346 1.00 84.81 349 TYR A C 1
ATOM 2694 O O . TYR A 1 349 ? 11.755 -21.824 -18.128 1.00 84.81 349 TYR A O 1
ATOM 2702 N N . GLU A 1 350 ? 13.098 -21.533 -19.925 1.00 81.62 350 GLU A N 1
ATOM 2703 C CA . GLU A 1 350 ? 14.312 -21.099 -19.244 1.00 81.62 350 GLU A CA 1
ATOM 2704 C C . GLU A 1 350 ? 14.703 -19.753 -19.850 1.00 81.62 350 GLU A C 1
ATOM 2706 O O . GLU A 1 350 ? 14.539 -19.546 -21.059 1.00 81.62 350 GLU A O 1
ATOM 2711 N N . LEU A 1 351 ? 15.171 -18.833 -19.006 1.00 80.31 351 LEU A N 1
ATOM 2712 C CA . LEU A 1 351 ? 15.616 -17.525 -19.457 1.00 80.31 351 LEU A CA 1
ATOM 2713 C C . LEU A 1 351 ? 16.751 -17.707 -20.484 1.00 80.31 351 LEU A C 1
ATOM 2715 O O . LEU A 1 351 ? 17.713 -18.426 -20.205 1.00 80.31 351 LEU A O 1
ATOM 2719 N N . PRO A 1 352 ? 16.646 -17.112 -21.683 1.00 77.88 352 PRO A N 1
ATOM 2720 C CA . PRO A 1 352 ? 17.690 -17.235 -22.682 1.00 77.88 352 PRO A CA 1
ATOM 2721 C C . PRO A 1 352 ? 18.918 -16.430 -22.260 1.00 77.88 352 PRO A C 1
ATOM 2723 O O . PRO A 1 352 ? 18.800 -15.302 -21.802 1.00 77.88 352 PRO A O 1
ATOM 2726 N N . ASN A 1 353 ? 20.114 -16.943 -22.552 1.00 70.62 353 ASN A N 1
ATOM 2727 C CA . ASN A 1 353 ? 21.370 -16.218 -22.309 1.00 70.62 353 ASN A CA 1
ATOM 2728 C C . ASN A 1 353 ? 21.541 -14.982 -23.216 1.00 70.62 353 ASN A C 1
ATOM 2730 O O . ASN A 1 353 ? 22.575 -14.320 -23.162 1.00 70.62 353 ASN A O 1
ATOM 2734 N N . THR A 1 354 ? 20.578 -14.691 -24.100 1.00 72.50 354 THR A N 1
ATOM 2735 C CA . THR A 1 354 ? 20.641 -13.600 -25.078 1.00 72.50 354 THR A CA 1
ATOM 2736 C C . THR A 1 354 ? 19.328 -12.842 -25.208 1.00 72.50 354 THR A C 1
ATOM 2738 O O . THR A 1 354 ? 18.260 -13.442 -25.128 1.00 72.50 354 THR A O 1
ATOM 2741 N N . TYR A 1 355 ? 19.413 -11.554 -25.543 1.00 80.12 355 TYR A N 1
ATOM 2742 C CA . TYR A 1 355 ? 18.275 -10.676 -25.828 1.00 80.12 355 TYR A CA 1
ATOM 2743 C C . TYR A 1 355 ? 18.522 -9.796 -27.054 1.00 80.12 355 TYR A C 1
ATOM 2745 O O . TYR A 1 355 ? 19.665 -9.579 -27.450 1.00 80.12 355 TYR A O 1
ATOM 2753 N N . TYR A 1 356 ? 17.462 -9.263 -27.659 1.00 83.81 356 TYR A N 1
ATOM 2754 C CA . TYR A 1 356 ? 17.573 -8.220 -28.683 1.00 83.81 356 TYR A CA 1
ATOM 2755 C C . TYR A 1 356 ? 17.465 -6.835 -28.061 1.00 83.81 356 TYR A C 1
ATOM 2757 O O . TYR A 1 356 ? 16.652 -6.633 -27.163 1.00 83.81 356 TYR A O 1
ATOM 2765 N N . ALA A 1 357 ? 18.232 -5.877 -28.573 1.00 83.69 357 ALA A N 1
ATOM 2766 C CA . ALA A 1 357 ? 18.156 -4.486 -28.150 1.00 83.69 357 ALA A CA 1
ATOM 2767 C C . ALA A 1 357 ? 18.458 -3.508 -29.291 1.00 83.69 357 ALA A C 1
ATOM 2769 O O . ALA A 1 357 ? 18.944 -3.892 -30.360 1.00 83.69 357 ALA A O 1
ATOM 2770 N N . VAL A 1 358 ? 18.153 -2.233 -29.047 1.00 80.62 358 VAL A N 1
ATOM 2771 C CA . VAL A 1 358 ? 18.528 -1.096 -29.901 1.00 80.62 358 VAL A CA 1
ATOM 2772 C C . VAL A 1 358 ? 19.123 -0.018 -29.007 1.00 80.62 358 VAL A C 1
ATOM 2774 O O . VAL A 1 358 ? 18.587 0.240 -27.928 1.00 80.62 358 VAL A O 1
ATOM 2777 N N . LYS A 1 359 ? 20.226 0.603 -29.440 1.00 71.12 359 LYS A N 1
ATOM 2778 C CA . LYS A 1 359 ? 20.843 1.692 -28.679 1.00 71.12 359 LYS A CA 1
ATOM 2779 C C . LYS A 1 359 ? 19.919 2.900 -28.678 1.00 71.12 359 LYS A C 1
ATOM 2781 O O . LYS A 1 359 ? 19.387 3.264 -29.722 1.00 71.12 359 LYS A O 1
ATOM 2786 N N . ASP A 1 360 ? 19.767 3.526 -27.522 1.00 71.19 360 ASP A N 1
ATOM 2787 C CA . ASP A 1 360 ? 19.009 4.763 -27.348 1.00 71.19 360 ASP A CA 1
ATOM 2788 C C . ASP A 1 360 ? 19.390 5.834 -28.378 1.00 71.19 360 ASP A C 1
ATOM 2790 O O . ASP A 1 360 ? 18.512 6.361 -29.052 1.00 71.19 360 ASP A O 1
ATOM 2794 N N . CYS A 1 361 ? 20.680 6.072 -28.615 1.00 65.38 361 CYS A N 1
ATOM 2795 C CA . CYS A 1 361 ? 21.169 7.080 -29.557 1.00 65.38 361 CYS A CA 1
ATOM 2796 C C . CYS A 1 361 ? 20.759 6.838 -31.022 1.00 65.38 361 CYS A C 1
ATOM 2798 O O . CYS A 1 361 ? 20.714 7.786 -31.819 1.00 65.38 361 CYS A O 1
ATOM 2800 N N . ASP A 1 362 ? 20.401 5.606 -31.393 1.00 71.00 362 ASP A N 1
ATOM 2801 C CA . ASP A 1 362 ? 19.944 5.291 -32.747 1.00 71.00 362 ASP A CA 1
ATOM 2802 C C . ASP A 1 362 ? 18.545 5.861 -33.007 1.00 71.00 362 ASP A C 1
ATOM 2804 O O . ASP A 1 362 ? 18.265 6.292 -34.129 1.00 71.00 362 ASP A O 1
ATOM 2808 N N . TYR A 1 363 ? 17.691 5.937 -31.980 1.00 81.81 363 TYR A N 1
ATOM 2809 C CA . TYR A 1 363 ? 16.282 6.311 -32.129 1.00 81.81 363 TYR A CA 1
ATOM 2810 C C . TYR A 1 363 ? 15.846 7.516 -31.290 1.00 81.81 363 TYR A C 1
ATOM 2812 O O . TYR A 1 363 ? 15.007 8.280 -31.755 1.00 81.81 363 TYR A O 1
ATOM 2820 N N . LEU A 1 364 ? 16.395 7.738 -30.098 1.00 87.31 364 LEU A N 1
ATOM 2821 C CA . LEU A 1 364 ? 16.136 8.910 -29.269 1.00 87.31 364 LEU A CA 1
ATOM 2822 C C . LEU A 1 364 ? 16.984 10.086 -29.768 1.00 87.31 364 LEU A C 1
ATOM 2824 O O . LEU A 1 364 ? 18.213 10.045 -29.765 1.00 87.31 364 LEU A O 1
ATOM 2828 N N . LYS A 1 365 ? 16.315 11.139 -30.232 1.00 88.56 365 LYS A N 1
ATOM 2829 C CA . LYS A 1 365 ? 16.915 12.368 -30.754 1.00 88.56 365 LYS A CA 1
ATOM 2830 C C . LYS A 1 365 ? 16.533 13.543 -29.873 1.00 88.56 365 LYS A C 1
ATOM 2832 O O . LYS A 1 365 ? 15.421 13.605 -29.349 1.00 88.56 365 LYS A O 1
ATOM 2837 N N . TYR A 1 366 ? 17.438 14.504 -29.779 1.00 84.38 366 TYR A N 1
ATOM 2838 C CA . TYR A 1 366 ? 17.191 15.794 -29.161 1.00 84.38 366 TYR A CA 1
ATOM 2839 C C . TYR A 1 366 ? 17.782 16.885 -30.045 1.00 84.38 366 TYR A C 1
ATOM 2841 O O . TYR A 1 366 ? 18.872 16.732 -30.590 1.00 84.38 366 TYR A O 1
ATOM 2849 N N . ASP A 1 367 ? 17.055 17.986 -30.187 1.00 82.00 367 ASP A N 1
ATOM 2850 C CA . ASP A 1 367 ? 17.556 19.189 -30.843 1.00 82.00 367 ASP A CA 1
ATOM 2851 C C . ASP A 1 367 ? 17.426 20.362 -29.875 1.00 82.00 367 ASP A C 1
ATOM 2853 O O . ASP A 1 367 ? 16.411 20.488 -29.187 1.00 82.00 367 ASP A O 1
ATOM 2857 N N . LEU A 1 368 ? 18.440 21.228 -29.832 1.00 70.69 368 LEU A N 1
ATOM 2858 C CA . LEU A 1 368 ? 18.361 22.473 -29.077 1.00 70.69 368 LEU A CA 1
ATOM 2859 C C . LEU A 1 368 ? 17.523 23.477 -29.876 1.00 70.69 368 LEU A C 1
ATOM 2861 O O . LEU A 1 368 ? 17.946 23.943 -30.943 1.00 70.69 368 LEU A O 1
ATOM 2865 N N . ASP A 1 369 ? 16.351 23.837 -29.363 1.00 67.56 369 ASP A N 1
ATOM 2866 C CA . ASP A 1 369 ? 15.612 24.966 -29.904 1.00 67.56 369 ASP A CA 1
ATOM 2867 C C . ASP A 1 369 ? 16.338 26.259 -29.520 1.00 67.56 369 ASP A C 1
ATOM 2869 O O . ASP A 1 369 ? 16.270 26.729 -28.388 1.00 67.56 369 ASP A O 1
ATOM 2873 N N . ASN A 1 370 ? 17.076 26.842 -30.463 1.00 56.28 370 ASN A N 1
ATOM 2874 C CA . ASN A 1 370 ? 17.846 28.063 -30.219 1.00 56.28 370 ASN A CA 1
ATOM 2875 C C . ASN A 1 370 ? 16.970 29.293 -29.915 1.00 56.28 370 ASN A C 1
ATOM 2877 O O . ASN A 1 370 ? 17.496 30.288 -29.412 1.00 56.28 370 ASN A O 1
ATOM 2881 N N . GLU A 1 371 ? 15.674 29.263 -30.244 1.00 58.72 371 GLU A N 1
ATOM 2882 C CA . GLU A 1 371 ? 14.751 30.373 -29.992 1.00 58.72 371 GLU A CA 1
ATOM 2883 C C . GLU A 1 371 ? 14.234 30.353 -28.546 1.00 58.72 371 GLU A C 1
ATOM 2885 O O . GLU A 1 371 ? 14.136 31.413 -27.923 1.00 58.72 371 GLU A O 1
ATOM 2890 N N . TYR A 1 372 ? 14.008 29.158 -27.988 1.00 53.22 372 TYR A N 1
ATOM 2891 C CA . TYR A 1 372 ? 13.450 28.961 -26.641 1.00 53.22 372 TYR A CA 1
ATOM 2892 C C . TYR A 1 372 ? 14.453 28.421 -25.607 1.00 53.22 372 TYR A C 1
ATOM 2894 O O . TYR A 1 372 ? 14.191 28.489 -24.413 1.00 53.22 372 TYR A O 1
ATOM 2902 N N . LYS A 1 373 ? 15.642 27.981 -26.044 1.00 58.72 373 LYS A N 1
ATOM 2903 C CA . LYS A 1 373 ? 16.648 27.255 -25.243 1.00 58.72 373 LYS A CA 1
ATOM 2904 C C . LYS A 1 373 ? 16.112 25.966 -24.603 1.00 58.72 373 LYS A C 1
ATOM 2906 O O . LYS A 1 373 ? 16.591 25.567 -23.548 1.00 58.72 373 LYS A O 1
ATOM 2911 N N . GLU A 1 374 ? 15.160 25.317 -25.263 1.00 63.44 374 GLU A N 1
ATOM 2912 C CA . GLU A 1 374 ? 14.528 24.075 -24.809 1.00 63.44 374 GLU A CA 1
ATOM 2913 C C . GLU A 1 374 ? 15.058 22.882 -25.620 1.00 63.44 374 GLU A C 1
ATOM 2915 O O . GLU A 1 374 ? 15.335 23.000 -26.820 1.00 63.44 374 GLU A O 1
ATOM 2920 N N . TYR A 1 375 ? 15.223 21.729 -24.970 1.00 71.88 375 TYR A N 1
ATOM 2921 C CA . TYR A 1 375 ? 15.633 20.491 -25.632 1.00 71.88 375 TYR A CA 1
ATOM 2922 C C . TYR A 1 375 ? 14.403 19.734 -26.142 1.00 71.88 375 TYR A C 1
ATOM 2924 O O . TYR A 1 375 ? 13.569 19.266 -25.373 1.00 71.88 375 TYR A O 1
ATOM 2932 N N . ASN A 1 376 ? 14.304 19.568 -27.460 1.00 84.25 376 ASN A N 1
ATOM 2933 C CA . ASN A 1 376 ? 13.201 18.852 -28.095 1.00 84.25 376 ASN A CA 1
ATOM 2934 C C . ASN A 1 376 ? 13.507 17.357 -28.231 1.00 84.25 376 ASN A C 1
ATOM 2936 O O . ASN A 1 376 ? 13.984 16.907 -29.279 1.00 84.25 376 ASN A O 1
ATOM 2940 N N . TYR A 1 377 ? 13.202 16.592 -27.183 1.00 90.81 377 TYR A N 1
ATOM 2941 C CA . TYR A 1 377 ? 13.352 15.136 -27.159 1.00 90.81 377 TYR A CA 1
ATOM 2942 C C . TYR A 1 377 ? 12.246 14.415 -27.938 1.00 90.81 377 TYR A C 1
ATOM 2944 O O . TYR A 1 377 ? 11.063 14.750 -27.836 1.00 90.81 377 TYR A O 1
ATOM 2952 N N . ARG A 1 378 ? 12.623 13.392 -28.709 1.00 93.69 378 ARG A N 1
ATOM 2953 C CA . ARG A 1 378 ? 11.692 12.524 -29.445 1.00 93.69 378 ARG A CA 1
ATOM 2954 C C . ARG A 1 378 ? 12.353 11.221 -29.866 1.00 93.69 378 ARG A C 1
ATOM 2956 O O . ARG A 1 378 ? 13.550 11.191 -30.121 1.00 93.69 378 ARG A O 1
ATOM 2963 N N . ILE A 1 379 ? 11.561 10.174 -30.047 1.00 93.81 379 ILE A N 1
ATOM 2964 C CA . ILE A 1 379 ? 11.984 8.989 -30.784 1.00 93.81 379 ILE A CA 1
ATOM 2965 C C . ILE A 1 379 ? 11.702 9.133 -32.289 1.00 93.81 379 ILE A C 1
ATOM 2967 O O . ILE A 1 379 ? 10.693 9.714 -32.713 1.00 93.81 379 ILE A O 1
ATOM 2971 N N . GLU A 1 380 ? 12.583 8.564 -33.101 1.00 92.06 380 GLU A N 1
ATOM 2972 C CA . GLU A 1 380 ? 12.504 8.485 -34.559 1.00 92.06 380 GLU A CA 1
ATOM 2973 C C . GLU A 1 380 ? 12.794 7.057 -35.045 1.00 92.06 380 GLU A C 1
ATOM 2975 O O . GLU A 1 380 ? 13.340 6.230 -34.319 1.00 92.06 380 GLU A O 1
ATOM 2980 N N . GLY A 1 381 ? 12.421 6.757 -36.291 1.00 89.31 381 GLY A N 1
ATOM 2981 C CA . GLY A 1 381 ? 12.730 5.479 -36.933 1.00 89.31 381 GLY A CA 1
ATOM 2982 C C . GLY A 1 381 ? 11.803 4.319 -36.564 1.00 89.31 381 GLY A C 1
ATOM 2983 O O . GLY A 1 381 ? 12.039 3.202 -37.007 1.00 89.31 381 GLY A O 1
ATOM 2984 N N . LEU A 1 382 ? 10.729 4.514 -35.798 1.00 92.94 382 LEU A N 1
ATOM 2985 C CA . LEU A 1 382 ? 9.773 3.440 -35.516 1.00 92.94 382 LEU A CA 1
ATOM 2986 C C . LEU A 1 382 ? 8.818 3.256 -36.709 1.00 92.94 382 LEU A C 1
ATOM 2988 O O . LEU A 1 382 ? 8.094 4.180 -37.084 1.00 92.94 382 LEU A O 1
ATOM 2992 N N . LYS A 1 383 ? 8.728 2.046 -37.287 1.00 91.50 383 LYS A N 1
ATOM 2993 C CA . LYS A 1 383 ? 7.887 1.812 -38.485 1.00 91.50 383 LYS A CA 1
ATOM 2994 C C . LYS A 1 383 ? 6.389 2.005 -38.222 1.00 91.50 383 LYS A C 1
ATOM 2996 O O . LYS A 1 383 ? 5.628 2.314 -39.142 1.00 91.50 383 LYS A O 1
ATOM 3001 N N . ILE A 1 384 ? 5.944 1.843 -36.974 1.00 92.50 384 ILE A N 1
ATOM 3002 C CA . ILE A 1 384 ? 4.564 2.122 -36.558 1.00 92.50 384 ILE A CA 1
ATOM 3003 C C . ILE A 1 384 ? 4.438 3.611 -36.206 1.00 92.50 384 ILE A C 1
ATOM 3005 O O . ILE A 1 384 ? 4.475 4.005 -35.042 1.00 92.50 384 ILE A O 1
ATOM 3009 N N . LEU A 1 385 ? 4.245 4.451 -37.226 1.00 93.81 385 LEU A N 1
ATOM 3010 C CA . LEU A 1 385 ? 4.229 5.916 -37.076 1.00 93.81 385 LEU A CA 1
ATOM 3011 C C . LEU A 1 385 ? 3.169 6.442 -36.092 1.00 93.81 385 LEU A C 1
ATOM 3013 O O . LEU A 1 385 ? 3.377 7.471 -35.452 1.00 93.81 385 LEU A O 1
ATOM 3017 N N . SER A 1 386 ? 2.028 5.759 -35.955 1.00 94.25 386 SER A N 1
ATOM 3018 C CA . SER A 1 386 ? 0.999 6.140 -34.976 1.00 94.25 386 SER A CA 1
ATOM 3019 C C . SER A 1 386 ? 1.475 5.951 -33.537 1.00 94.25 386 SER A C 1
ATOM 3021 O O . SER A 1 386 ? 1.213 6.809 -32.701 1.00 94.25 386 SER A O 1
ATOM 3023 N N . LEU A 1 387 ? 2.199 4.861 -33.275 1.00 95.19 387 LEU A N 1
ATOM 3024 C CA . LEU A 1 387 ? 2.790 4.572 -31.972 1.00 95.19 387 LEU A CA 1
ATOM 3025 C C . LEU A 1 387 ? 3.957 5.522 -31.693 1.00 95.19 387 LEU A C 1
ATOM 3027 O O . LEU A 1 387 ? 4.047 6.067 -30.602 1.00 95.19 387 LEU A O 1
ATOM 3031 N N . GLN A 1 388 ? 4.786 5.813 -32.702 1.00 96.06 388 GLN A N 1
ATOM 3032 C CA . GLN A 1 388 ? 5.858 6.807 -32.577 1.00 96.06 388 GLN A CA 1
ATOM 3033 C C . GLN A 1 388 ? 5.301 8.167 -32.154 1.00 96.06 388 GLN A C 1
ATOM 3035 O O . GLN A 1 388 ? 5.830 8.818 -31.258 1.00 96.06 388 GLN A O 1
ATOM 3040 N N . LYS A 1 389 ? 4.201 8.591 -32.790 1.00 95.62 389 LYS A N 1
ATOM 3041 C CA . LYS A 1 389 ? 3.522 9.836 -32.439 1.00 95.62 389 LYS A CA 1
ATOM 3042 C C . LYS A 1 389 ? 3.011 9.812 -30.997 1.00 95.62 389 LYS A C 1
ATOM 3044 O O . LYS A 1 389 ? 3.163 10.811 -30.308 1.00 95.62 389 LYS A O 1
ATOM 3049 N N . GLU A 1 390 ? 2.408 8.712 -30.555 1.00 96.12 390 GLU A N 1
ATOM 3050 C CA . GLU A 1 390 ? 1.932 8.560 -29.175 1.00 96.12 390 GLU A CA 1
ATOM 3051 C C . GLU A 1 390 ? 3.075 8.679 -28.158 1.00 96.12 390 GLU A C 1
ATOM 3053 O O . GLU A 1 390 ? 2.955 9.436 -27.198 1.00 96.12 390 GLU A O 1
ATOM 3058 N N . ILE A 1 391 ? 4.196 7.998 -28.406 1.00 96.56 391 ILE A N 1
ATOM 3059 C CA . ILE A 1 391 ? 5.379 8.038 -27.537 1.00 96.56 391 ILE A CA 1
ATOM 3060 C C . ILE A 1 391 ? 5.980 9.450 -27.506 1.00 96.56 391 ILE A C 1
ATOM 3062 O O . ILE A 1 391 ? 6.266 9.975 -26.436 1.00 96.56 391 ILE A O 1
ATOM 3066 N N . ASN A 1 392 ? 6.094 10.119 -28.655 1.00 96.56 392 ASN A N 1
ATOM 3067 C CA . ASN A 1 392 ? 6.577 11.503 -28.714 1.00 96.56 392 ASN A CA 1
ATOM 3068 C C . ASN A 1 392 ? 5.616 12.492 -28.040 1.00 96.56 392 ASN A C 1
ATOM 3070 O O . ASN A 1 392 ? 6.052 13.469 -27.435 1.00 96.56 392 ASN A O 1
ATOM 3074 N N . ASP A 1 393 ? 4.306 12.247 -28.123 1.00 94.88 393 ASP A N 1
ATOM 3075 C CA . ASP A 1 393 ? 3.307 13.032 -27.400 1.00 94.88 393 ASP A CA 1
ATOM 3076 C C . ASP A 1 393 ? 3.412 12.822 -25.882 1.00 94.88 393 ASP A C 1
ATOM 3078 O O . ASP A 1 393 ? 3.162 13.772 -25.142 1.00 94.88 393 ASP A O 1
ATOM 3082 N N . PHE A 1 394 ? 3.776 11.618 -25.425 1.00 95.56 394 PHE A N 1
ATOM 3083 C CA . PHE A 1 394 ? 4.098 11.343 -24.024 1.00 95.56 394 PHE A CA 1
ATOM 3084 C C . PHE A 1 394 ? 5.364 12.092 -23.595 1.00 95.56 394 PHE A C 1
ATOM 3086 O O . PHE A 1 394 ? 5.262 12.924 -22.702 1.00 95.56 394 PHE A O 1
ATOM 3093 N N . ILE A 1 395 ? 6.496 11.900 -24.292 1.00 95.81 395 ILE A N 1
ATOM 3094 C CA . ILE A 1 395 ? 7.781 12.560 -23.983 1.00 95.81 395 ILE A CA 1
ATOM 3095 C C . ILE A 1 395 ? 7.585 14.067 -23.833 1.00 95.81 395 ILE A C 1
ATOM 3097 O O . ILE A 1 395 ? 7.924 14.642 -22.808 1.00 95.81 395 ILE A O 1
ATOM 3101 N N . ARG A 1 396 ? 6.962 14.709 -24.826 1.00 93.44 396 ARG A N 1
ATOM 3102 C CA . ARG A 1 396 ? 6.738 16.158 -24.821 1.00 93.44 396 ARG A CA 1
ATOM 3103 C C . ARG A 1 396 ? 5.879 16.630 -23.646 1.00 93.44 396 ARG A C 1
ATOM 3105 O O . ARG A 1 396 ? 6.118 17.714 -23.133 1.00 93.44 396 ARG A O 1
ATOM 3112 N N . LYS A 1 397 ? 4.848 15.873 -23.258 1.00 92.56 397 LYS A N 1
ATOM 3113 C CA . LYS A 1 397 ? 4.005 16.239 -22.107 1.00 92.56 397 LYS A CA 1
ATOM 3114 C C . LYS A 1 397 ? 4.770 16.084 -20.799 1.00 92.56 397 LYS A C 1
ATOM 3116 O O . LYS A 1 397 ? 4.724 16.994 -19.986 1.00 92.56 397 LYS A O 1
ATOM 3121 N N . SER A 1 398 ? 5.480 14.972 -20.646 1.00 94.44 398 SER A N 1
ATOM 3122 C CA . SER A 1 398 ? 6.263 14.684 -19.451 1.00 94.44 398 SER A CA 1
ATOM 3123 C C . SER A 1 398 ? 7.425 15.658 -19.281 1.00 94.44 398 SER A C 1
ATOM 3125 O O . SER A 1 398 ? 7.676 16.072 -18.165 1.00 94.44 398 SER A O 1
ATOM 3127 N N . VAL A 1 399 ? 8.084 16.092 -20.363 1.00 92.62 399 VAL A N 1
ATOM 3128 C CA . VAL A 1 399 ? 9.122 17.140 -20.296 1.00 92.62 399 VAL A CA 1
ATOM 3129 C C . VAL A 1 399 ? 8.542 18.431 -19.724 1.00 92.62 399 VAL A C 1
ATOM 3131 O O . VAL A 1 399 ? 9.097 18.958 -18.773 1.00 92.62 399 VAL A O 1
ATOM 3134 N N . VAL A 1 400 ? 7.391 18.888 -20.231 1.00 90.19 400 VAL A N 1
ATOM 3135 C CA . VAL A 1 400 ? 6.733 20.107 -19.727 1.00 90.19 400 VAL A CA 1
ATOM 3136 C C . VAL A 1 400 ? 6.345 19.977 -18.251 1.00 90.19 400 VAL A C 1
ATOM 3138 O O . VAL A 1 400 ? 6.508 20.925 -17.495 1.00 90.19 400 VAL A O 1
ATOM 3141 N N . GLU A 1 401 ? 5.824 18.820 -17.844 1.00 89.88 401 GLU A N 1
ATOM 3142 C CA . GLU A 1 401 ? 5.434 18.538 -16.454 1.00 89.88 401 GLU A CA 1
ATOM 3143 C C . GLU A 1 401 ? 6.645 18.545 -15.511 1.00 89.88 401 GLU A C 1
ATOM 3145 O O . GLU A 1 401 ? 6.653 19.198 -14.475 1.00 89.88 401 GLU A O 1
ATOM 3150 N N . VAL A 1 402 ? 7.727 17.905 -15.930 1.00 90.25 402 VAL A N 1
ATOM 3151 C CA . VAL A 1 402 ? 8.976 17.836 -15.173 1.00 90.25 402 VAL A CA 1
ATOM 3152 C C . VAL A 1 402 ? 9.675 19.205 -15.116 1.00 90.25 402 VAL A C 1
ATOM 3154 O O . VAL A 1 402 ? 10.253 19.564 -14.095 1.00 90.25 402 VAL A O 1
ATOM 3157 N N . GLU A 1 403 ? 9.585 20.025 -16.166 1.00 88.50 403 GLU A N 1
ATOM 3158 C CA . GLU A 1 403 ? 10.080 21.411 -16.165 1.00 88.50 403 GLU A CA 1
ATOM 3159 C C . GLU A 1 403 ? 9.289 22.325 -15.221 1.00 88.50 403 GLU A C 1
ATOM 3161 O O . GLU A 1 403 ? 9.868 23.242 -14.633 1.00 88.50 403 GLU A O 1
ATOM 3166 N N . THR A 1 404 ? 7.982 22.095 -15.032 1.00 88.31 404 THR A N 1
ATOM 3167 C CA . THR A 1 404 ? 7.202 22.897 -14.075 1.00 88.31 404 THR A CA 1
ATOM 3168 C C . THR A 1 404 ? 7.653 22.702 -12.629 1.00 88.31 404 THR A C 1
ATOM 3170 O O . THR A 1 404 ? 7.563 23.649 -11.843 1.00 88.31 404 THR A O 1
ATOM 3173 N N . ASP A 1 405 ? 8.245 21.549 -12.320 1.00 86.44 405 ASP A N 1
ATOM 3174 C CA . ASP A 1 405 ? 8.749 21.202 -10.989 1.00 86.44 405 ASP A CA 1
ATOM 3175 C C . ASP A 1 405 ? 10.175 21.724 -10.733 1.00 86.44 405 ASP A C 1
ATOM 3177 O O . ASP A 1 405 ? 10.688 21.620 -9.618 1.00 86.44 405 ASP A O 1
ATOM 3181 N N . GLU A 1 406 ? 10.836 22.340 -11.727 1.00 85.81 406 GLU A N 1
ATOM 3182 C CA . GLU A 1 406 ? 12.251 22.739 -11.643 1.00 85.81 406 GLU A CA 1
ATOM 3183 C C . GLU A 1 406 ? 12.542 23.611 -10.416 1.00 85.81 406 GLU A C 1
ATOM 3185 O O . GLU A 1 406 ? 13.567 23.457 -9.748 1.00 85.81 406 GLU A O 1
ATOM 3190 N N . LYS A 1 407 ? 11.632 24.532 -10.086 1.00 85.88 407 LYS A N 1
ATOM 3191 C CA . LYS A 1 407 ? 11.803 25.416 -8.931 1.00 85.88 407 LYS A CA 1
ATOM 3192 C C . LYS A 1 407 ? 11.790 24.634 -7.613 1.00 85.88 407 LYS A C 1
ATOM 3194 O O . LYS A 1 407 ? 12.653 24.875 -6.769 1.00 85.88 407 LYS A O 1
ATOM 3199 N N . GLU A 1 408 ? 10.831 23.730 -7.444 1.00 86.94 408 GLU A N 1
ATOM 3200 C CA . GLU A 1 408 ? 10.691 22.911 -6.236 1.00 86.94 408 GLU A CA 1
ATOM 3201 C C . GLU A 1 408 ? 11.859 21.937 -6.105 1.00 86.94 408 GLU A C 1
ATOM 3203 O O . GLU A 1 408 ? 12.466 21.847 -5.041 1.00 86.94 408 GLU A O 1
ATOM 3208 N N . ALA A 1 409 ? 12.275 21.318 -7.210 1.00 84.81 409 ALA A N 1
ATOM 3209 C CA . ALA A 1 409 ? 13.459 20.473 -7.256 1.00 84.81 409 ALA A CA 1
ATOM 3210 C C . ALA A 1 409 ? 14.735 21.234 -6.855 1.00 84.81 409 ALA A C 1
ATOM 3212 O O . ALA A 1 409 ? 15.545 20.728 -6.080 1.00 84.81 409 ALA A O 1
ATOM 3213 N N . ARG A 1 410 ? 14.926 22.481 -7.316 1.00 84.69 410 ARG A N 1
ATOM 3214 C CA . ARG A 1 410 ? 16.074 23.311 -6.898 1.00 84.69 410 ARG A CA 1
ATOM 3215 C C . ARG A 1 410 ? 16.050 23.625 -5.405 1.00 84.69 410 ARG A C 1
ATOM 3217 O O . ARG A 1 410 ? 17.098 23.580 -4.761 1.00 84.69 410 ARG A O 1
ATOM 3224 N N . GLU A 1 411 ? 14.882 23.957 -4.859 1.00 85.50 411 GLU A N 1
ATOM 3225 C CA . GLU A 1 411 ? 14.715 24.198 -3.421 1.00 85.50 411 GLU A CA 1
ATOM 3226 C C . GLU A 1 411 ? 14.978 22.921 -2.611 1.00 85.50 411 GLU A C 1
ATOM 3228 O O . GLU A 1 411 ? 15.714 22.968 -1.625 1.00 85.50 411 GLU A O 1
ATOM 3233 N N . PHE A 1 412 ? 14.471 21.779 -3.072 1.00 83.81 412 PHE A N 1
ATOM 3234 C CA . PHE A 1 412 ? 14.725 20.466 -2.490 1.00 83.81 412 PHE A CA 1
ATOM 3235 C C . PHE A 1 412 ? 16.224 20.136 -2.458 1.00 83.81 412 PHE A C 1
ATOM 3237 O O . PHE A 1 412 ? 16.774 19.920 -1.380 1.00 83.81 412 PHE A O 1
ATOM 3244 N N . VAL A 1 413 ? 16.918 20.193 -3.600 1.00 79.44 413 VAL A N 1
ATOM 3245 C CA . VAL A 1 413 ? 18.360 19.889 -3.683 1.00 79.44 413 VAL A CA 1
ATOM 3246 C C . VAL A 1 413 ? 19.172 20.820 -2.781 1.00 79.44 413 VAL A C 1
ATOM 3248 O O . VAL A 1 413 ? 20.095 20.382 -2.093 1.00 79.44 413 VAL A O 1
ATOM 3251 N N . LYS A 1 414 ? 18.811 22.107 -2.728 1.00 81.06 414 LYS A N 1
ATOM 3252 C CA . LYS A 1 414 ? 19.443 23.068 -1.820 1.00 81.06 414 LYS A CA 1
ATOM 3253 C C . LYS A 1 414 ? 19.238 22.697 -0.350 1.00 81.06 414 LYS A C 1
ATOM 3255 O O . LYS A 1 414 ? 20.177 22.822 0.433 1.00 81.06 414 LYS A O 1
ATOM 3260 N N . ASN A 1 415 ? 18.035 22.279 0.033 1.00 79.81 415 ASN A N 1
ATOM 3261 C CA . ASN A 1 415 ? 17.720 21.911 1.413 1.00 79.81 415 ASN A CA 1
ATOM 3262 C C . ASN A 1 415 ? 18.426 20.622 1.836 1.00 79.81 415 ASN A C 1
ATOM 3264 O O . ASN A 1 415 ? 18.917 20.544 2.959 1.00 79.81 415 ASN A O 1
ATOM 3268 N N . VAL A 1 416 ? 18.499 19.645 0.934 1.00 73.31 416 VAL A N 1
ATOM 3269 C CA . VAL A 1 416 ? 19.107 18.340 1.195 1.00 73.31 416 VAL A CA 1
ATOM 3270 C C . VAL A 1 416 ? 20.630 18.429 1.260 1.00 73.31 416 VAL A C 1
ATOM 3272 O O . VAL A 1 416 ? 21.232 18.000 2.241 1.00 73.31 416 VAL A O 1
ATOM 3275 N N . PHE A 1 417 ? 21.266 19.012 0.243 1.00 73.50 417 PHE A N 1
ATOM 3276 C CA . PHE A 1 417 ? 22.725 18.961 0.104 1.00 73.50 417 PHE A CA 1
ATOM 3277 C C . PHE A 1 417 ? 23.434 20.260 0.511 1.00 73.50 417 PHE A C 1
ATOM 3279 O O . PHE A 1 417 ? 24.661 20.315 0.584 1.00 73.50 417 PHE A O 1
ATOM 3286 N N . GLY A 1 418 ? 22.687 21.334 0.781 1.00 69.62 418 GLY A N 1
ATOM 3287 C CA . GLY A 1 418 ? 23.249 22.615 1.216 1.00 69.62 418 GLY A CA 1
ATOM 3288 C C . GLY A 1 418 ? 23.972 23.409 0.121 1.00 69.62 418 GLY A C 1
ATOM 3289 O O . GLY A 1 418 ? 24.630 24.405 0.432 1.00 69.62 418 GLY A O 1
ATOM 3290 N N . TYR A 1 419 ? 23.868 23.006 -1.149 1.00 68.38 419 TYR A N 1
ATOM 3291 C CA . TYR A 1 419 ? 24.487 23.717 -2.270 1.00 68.38 419 TYR A CA 1
ATOM 3292 C C . TYR A 1 419 ? 23.669 24.951 -2.677 1.00 68.38 419 TYR A C 1
ATOM 3294 O O . TYR A 1 419 ? 22.466 24.866 -2.914 1.00 68.38 419 TYR A O 1
ATOM 3302 N N . GLU A 1 420 ? 24.323 26.117 -2.783 1.00 59.09 420 GLU A N 1
ATOM 3303 C CA . GLU A 1 420 ? 23.673 27.350 -3.265 1.00 59.09 420 GLU A CA 1
ATOM 3304 C C . GLU A 1 420 ? 23.379 27.318 -4.774 1.00 59.09 420 GLU A C 1
ATOM 3306 O O . GLU A 1 420 ? 22.420 27.953 -5.214 1.00 59.09 420 GLU A O 1
ATOM 3311 N N . GLU A 1 421 ? 24.159 26.558 -5.548 1.00 61.19 421 GLU A N 1
ATOM 3312 C CA . GLU A 1 421 ? 23.935 26.292 -6.971 1.00 61.19 421 GLU A CA 1
ATOM 3313 C C . GLU A 1 421 ? 23.984 24.780 -7.221 1.00 61.19 421 GLU A C 1
ATOM 3315 O O . GLU A 1 421 ? 24.992 24.133 -6.939 1.00 61.19 421 GLU A O 1
ATOM 3320 N N . CYS A 1 422 ? 22.898 24.219 -7.756 1.00 63.72 422 CYS A N 1
ATOM 3321 C CA . CYS A 1 422 ? 22.820 22.824 -8.182 1.00 63.72 422 CYS A CA 1
ATOM 3322 C C . CYS A 1 422 ? 22.604 22.738 -9.698 1.00 63.72 422 CYS A C 1
ATOM 3324 O O . CYS A 1 422 ? 21.791 23.474 -10.277 1.00 63.72 422 CYS A O 1
ATOM 3326 N N . TYR A 1 423 ? 23.343 21.842 -10.358 1.00 68.56 423 TYR A N 1
ATOM 3327 C CA . TYR A 1 423 ? 23.063 21.505 -11.748 1.00 68.56 423 TYR A CA 1
ATOM 3328 C C . TYR A 1 423 ? 21.834 20.601 -11.771 1.00 68.56 423 TYR A C 1
ATOM 3330 O O . TYR A 1 423 ? 21.863 19.492 -11.244 1.00 68.56 423 TYR A O 1
ATOM 3338 N N . LEU A 1 424 ? 20.758 21.120 -12.348 1.00 78.31 424 LEU A N 1
ATOM 3339 C CA . LEU A 1 424 ? 19.482 20.444 -12.501 1.00 78.31 424 LEU A CA 1
ATOM 3340 C C . LEU A 1 424 ? 19.105 20.555 -13.973 1.00 78.31 424 LEU A C 1
ATOM 3342 O O . LEU A 1 424 ? 19.112 21.664 -14.519 1.00 78.31 424 LEU A O 1
ATOM 3346 N N . GLY A 1 425 ? 18.822 19.421 -14.602 1.00 81.31 425 GLY A N 1
ATOM 3347 C CA . GLY A 1 425 ? 18.481 19.362 -16.017 1.00 81.31 425 GLY A CA 1
ATOM 3348 C C . GLY A 1 425 ? 17.442 18.292 -16.300 1.00 81.31 425 GLY A C 1
ATOM 3349 O O . GLY A 1 425 ? 17.404 17.263 -15.627 1.00 81.31 425 GLY A O 1
ATOM 3350 N N . VAL A 1 426 ? 16.611 18.543 -17.310 1.00 87.69 426 VAL A N 1
ATOM 3351 C CA . VAL A 1 426 ? 15.685 17.542 -17.838 1.00 87.69 426 VAL A CA 1
ATOM 3352 C C . VAL A 1 426 ? 16.487 16.463 -18.547 1.00 87.69 426 VAL A C 1
ATOM 3354 O O . VAL A 1 426 ? 17.225 16.741 -19.497 1.00 87.69 426 VAL A O 1
ATOM 3357 N N . ASN A 1 427 ? 16.296 15.231 -18.103 1.00 87.06 427 ASN A N 1
ATOM 3358 C CA . ASN A 1 427 ? 16.860 14.045 -18.706 1.00 87.06 427 ASN A CA 1
ATOM 3359 C C . ASN A 1 427 ? 15.733 13.181 -19.283 1.00 87.06 427 ASN A C 1
ATOM 3361 O O . ASN A 1 427 ? 14.700 12.976 -18.641 1.00 87.06 427 ASN A O 1
ATOM 3365 N N . VAL A 1 428 ? 15.935 12.700 -20.510 1.00 90.81 428 VAL A N 1
ATOM 3366 C CA . VAL A 1 428 ? 15.066 11.711 -21.150 1.00 90.81 428 VAL A CA 1
ATOM 3367 C C . VAL A 1 428 ? 15.930 10.516 -21.505 1.00 90.81 428 VAL A C 1
ATOM 3369 O O . VAL A 1 428 ? 16.855 10.651 -22.306 1.00 90.81 428 VAL A O 1
ATOM 3372 N N . THR A 1 429 ? 15.612 9.353 -20.948 1.00 88.31 429 THR A N 1
ATOM 3373 C CA . THR A 1 429 ? 16.267 8.090 -21.296 1.00 88.31 429 THR A CA 1
ATOM 3374 C C . THR A 1 429 ? 15.268 7.126 -21.912 1.00 88.31 429 THR A C 1
ATOM 3376 O O . THR A 1 429 ? 14.052 7.204 -21.699 1.00 88.31 429 THR A O 1
ATOM 3379 N N . ALA A 1 430 ? 15.793 6.222 -22.734 1.00 90.25 430 ALA A N 1
ATOM 3380 C CA . ALA A 1 430 ? 15.000 5.213 -23.400 1.00 90.25 430 ALA A CA 1
ATOM 3381 C C . ALA A 1 430 ? 15.739 3.877 -23.426 1.00 90.25 430 ALA A C 1
ATOM 3383 O O . ALA A 1 430 ? 16.921 3.812 -23.754 1.00 90.25 430 ALA A O 1
ATOM 3384 N N . GLU A 1 431 ? 15.026 2.798 -23.127 1.00 90.50 431 GLU A N 1
ATOM 3385 C CA . GLU A 1 431 ? 15.577 1.446 -23.123 1.00 90.50 431 GLU A CA 1
ATOM 3386 C C . GLU A 1 431 ? 14.693 0.540 -23.971 1.00 90.50 431 GLU A C 1
ATOM 3388 O O . GLU A 1 431 ? 13.484 0.455 -23.745 1.00 90.50 431 GLU A O 1
ATOM 3393 N N . CYS A 1 432 ? 15.282 -0.138 -24.959 1.00 90.94 432 CYS A N 1
ATOM 3394 C CA . CYS A 1 432 ? 14.537 -1.012 -25.853 1.00 90.94 432 CYS A CA 1
ATOM 3395 C C . CYS A 1 432 ? 15.110 -2.428 -25.866 1.00 90.94 432 CYS A C 1
ATOM 3397 O O . CYS A 1 432 ? 16.166 -2.653 -26.458 1.00 90.94 432 CYS A O 1
ATOM 3399 N N . ILE A 1 433 ? 14.391 -3.375 -25.255 1.00 88.75 433 ILE A N 1
ATOM 3400 C CA . ILE A 1 433 ? 14.785 -4.786 -25.125 1.00 88.75 433 ILE A CA 1
ATOM 3401 C C . ILE A 1 433 ? 13.644 -5.689 -25.590 1.00 88.75 433 ILE A C 1
ATOM 3403 O O . ILE A 1 433 ? 12.486 -5.478 -25.233 1.00 88.75 433 ILE A O 1
ATOM 3407 N N . ASN A 1 434 ? 13.949 -6.696 -26.411 1.00 92.31 434 ASN A N 1
ATOM 3408 C CA . ASN A 1 434 ? 13.014 -7.713 -26.910 1.00 92.31 434 ASN A CA 1
ATOM 3409 C C . ASN A 1 434 ? 11.700 -7.129 -27.477 1.00 92.31 434 ASN A C 1
ATOM 3411 O O . ASN A 1 434 ? 10.641 -7.760 -27.459 1.00 92.31 434 ASN A O 1
ATOM 3415 N N . GLY A 1 435 ? 11.734 -5.905 -28.010 1.00 92.69 435 GLY A N 1
ATOM 3416 C CA . GLY A 1 435 ? 10.584 -5.174 -28.554 1.00 92.69 435 GLY A CA 1
ATOM 3417 C C . GLY A 1 435 ? 9.644 -4.583 -27.500 1.00 92.69 435 GLY A C 1
ATOM 3418 O O . GLY A 1 435 ? 8.472 -4.335 -27.794 1.00 92.69 435 GLY A O 1
ATOM 3419 N N . TYR A 1 436 ? 10.132 -4.394 -26.282 1.00 95.38 436 TYR A N 1
ATOM 3420 C CA . TYR A 1 436 ? 9.561 -3.508 -25.279 1.00 95.38 436 TYR A CA 1
ATOM 3421 C C . TYR A 1 436 ? 10.397 -2.234 -25.239 1.00 95.38 436 TYR A C 1
ATOM 3423 O O . TYR A 1 436 ? 11.611 -2.300 -25.393 1.00 95.38 436 TYR A O 1
ATOM 3431 N N . LEU A 1 437 ? 9.750 -1.083 -25.103 1.00 95.69 437 LEU A N 1
ATOM 3432 C CA . LEU A 1 437 ? 10.410 0.217 -25.025 1.00 95.69 437 LEU A CA 1
ATOM 3433 C C . LEU A 1 437 ? 9.959 0.912 -23.749 1.00 95.69 437 LEU A C 1
ATOM 3435 O O . LEU A 1 437 ? 8.766 1.179 -23.612 1.00 95.69 437 LEU A O 1
ATOM 3439 N N . SER A 1 438 ? 10.901 1.194 -22.857 1.00 95.62 438 SER A N 1
ATOM 3440 C CA . SER A 1 438 ? 10.715 2.064 -21.700 1.00 95.62 438 SER A CA 1
ATOM 3441 C C . SER A 1 438 ? 11.198 3.471 -22.027 1.00 95.62 438 SER A C 1
ATOM 3443 O O . SER A 1 438 ? 12.238 3.626 -22.664 1.00 95.62 438 SER A O 1
ATOM 3445 N N . ILE A 1 439 ? 10.448 4.478 -21.589 1.00 95.69 439 ILE A N 1
ATOM 3446 C CA . ILE A 1 439 ? 10.817 5.894 -21.618 1.00 95.69 439 ILE A CA 1
ATOM 3447 C C . ILE A 1 439 ? 10.737 6.429 -20.195 1.00 95.69 439 ILE A C 1
ATOM 3449 O O . ILE A 1 439 ? 9.732 6.213 -19.513 1.00 95.69 439 ILE A O 1
ATOM 3453 N N . ILE A 1 440 ? 11.763 7.168 -19.790 1.00 93.62 440 ILE A N 1
ATOM 3454 C CA . ILE A 1 440 ? 11.838 7.852 -18.501 1.00 93.62 440 ILE A CA 1
ATOM 3455 C C . ILE A 1 440 ? 12.095 9.327 -18.786 1.00 93.62 440 ILE A C 1
ATOM 3457 O O . ILE A 1 440 ? 12.949 9.662 -19.607 1.00 93.62 440 ILE A O 1
ATOM 3461 N N . VAL A 1 441 ? 11.342 10.203 -18.127 1.00 93.31 441 VAL A N 1
ATOM 3462 C CA . VAL A 1 441 ? 11.537 11.654 -18.170 1.00 93.31 441 VAL A CA 1
ATOM 3463 C C . VAL A 1 441 ? 11.620 12.163 -16.742 1.00 93.31 441 VAL A C 1
ATOM 3465 O O . VAL A 1 441 ? 10.725 11.893 -15.949 1.00 93.31 441 VAL A O 1
ATOM 3468 N N . SER A 1 442 ? 12.680 12.884 -16.400 1.00 91.00 442 SER A N 1
ATOM 3469 C CA . SER A 1 442 ? 12.928 13.307 -15.018 1.00 91.00 442 SER A CA 1
ATOM 3470 C C . SER A 1 442 ? 13.813 14.540 -14.949 1.00 91.00 442 SER A C 1
ATOM 3472 O O . SER A 1 442 ? 14.622 14.773 -15.850 1.00 91.00 442 SER A O 1
ATOM 3474 N N . LEU A 1 443 ? 13.741 15.273 -13.841 1.00 88.69 443 LEU A N 1
ATOM 3475 C CA . LEU A 1 443 ? 14.798 16.206 -13.477 1.00 88.69 443 LEU A CA 1
ATOM 3476 C C . LEU A 1 443 ? 15.924 15.413 -12.818 1.00 88.69 443 LEU A C 1
ATOM 3478 O O . LEU A 1 443 ? 15.692 14.682 -11.860 1.00 88.69 443 LEU A O 1
ATOM 3482 N N . THR A 1 444 ? 17.144 15.560 -13.318 1.00 84.38 444 THR A N 1
ATOM 3483 C CA . THR A 1 444 ? 18.325 14.926 -12.722 1.00 84.38 444 THR A CA 1
ATOM 3484 C C . THR A 1 444 ? 19.217 15.956 -12.061 1.00 84.38 444 THR A C 1
ATOM 3486 O O . THR A 1 444 ? 19.437 17.030 -12.633 1.00 84.38 444 THR A O 1
ATOM 3489 N N . TYR A 1 445 ? 19.759 15.613 -10.897 1.00 77.94 445 TYR A N 1
ATOM 3490 C CA . TYR A 1 445 ? 20.731 16.427 -10.172 1.00 77.94 445 TYR A CA 1
ATOM 3491 C C . TYR A 1 445 ? 21.905 15.586 -9.667 1.00 77.94 445 TYR A C 1
ATOM 3493 O O . TYR A 1 445 ? 21.822 14.363 -9.575 1.00 77.94 445 TYR A O 1
ATOM 3501 N N . TYR A 1 446 ? 23.001 16.271 -9.343 1.00 70.62 446 TYR A N 1
ATOM 3502 C CA . TYR A 1 446 ? 24.235 15.680 -8.828 1.00 70.62 446 TYR A CA 1
ATOM 3503 C C . TYR A 1 446 ? 24.427 16.086 -7.367 1.00 70.62 446 TYR A C 1
ATOM 3505 O O . TYR A 1 446 ? 24.233 17.256 -7.028 1.00 70.62 446 TYR A O 1
ATOM 3513 N N . ASP A 1 447 ? 24.855 15.151 -6.522 1.00 63.28 447 ASP A N 1
ATOM 3514 C CA . ASP A 1 447 ? 25.177 15.426 -5.112 1.00 63.28 447 ASP A CA 1
ATOM 3515 C C . ASP A 1 447 ? 26.550 16.083 -4.907 1.00 63.28 447 ASP A C 1
ATOM 3517 O O . ASP A 1 447 ? 26.948 16.327 -3.774 1.00 63.28 447 ASP A O 1
ATOM 3521 N N . GLY A 1 448 ? 27.297 16.359 -5.980 1.00 59.91 448 GLY A N 1
ATOM 3522 C CA . GLY A 1 448 ? 28.613 16.995 -5.904 1.00 59.91 448 GLY A CA 1
ATOM 3523 C C . GLY A 1 448 ? 29.699 16.151 -5.222 1.00 59.91 448 GLY A C 1
ATOM 3524 O O . GLY A 1 448 ? 30.769 16.691 -4.929 1.00 59.91 448 GLY A O 1
ATOM 3525 N N . SER A 1 449 ? 29.444 14.862 -4.963 1.00 57.34 449 SER A N 1
ATOM 3526 C CA . SER A 1 449 ? 30.442 13.911 -4.466 1.00 57.34 449 SER A CA 1
ATOM 3527 C C . SER A 1 449 ? 31.500 13.594 -5.533 1.00 57.34 449 SER A C 1
ATOM 3529 O O . SER A 1 449 ? 31.276 13.785 -6.730 1.00 57.34 449 SER A O 1
ATOM 3531 N N . GLU A 1 450 ? 32.669 13.097 -5.105 1.00 49.38 450 GLU A N 1
ATOM 3532 C CA . GLU A 1 450 ? 33.732 12.647 -6.026 1.00 49.38 450 GLU A CA 1
ATOM 3533 C C . GLU A 1 450 ? 33.279 11.467 -6.917 1.00 49.38 450 GLU A C 1
ATOM 3535 O O . GLU A 1 450 ? 33.886 11.237 -7.963 1.00 49.38 450 GLU A O 1
ATOM 3540 N N . ASP A 1 451 ? 32.186 10.786 -6.549 1.00 49.31 451 ASP A N 1
ATOM 3541 C CA . ASP A 1 451 ? 31.630 9.616 -7.241 1.00 49.31 451 ASP A CA 1
ATOM 3542 C C . ASP A 1 451 ? 30.585 9.976 -8.324 1.00 49.31 451 ASP A C 1
ATOM 3544 O O . ASP A 1 451 ? 30.146 9.100 -9.068 1.00 49.31 451 ASP A O 1
ATOM 3548 N N . PHE A 1 452 ? 30.214 11.259 -8.468 1.00 55.19 452 PHE A N 1
ATOM 3549 C CA . PHE A 1 452 ? 29.290 11.769 -9.501 1.00 55.19 452 PHE A CA 1
ATOM 3550 C C . PHE A 1 452 ? 27.918 11.069 -9.562 1.00 55.19 452 PHE A C 1
ATOM 3552 O O . PHE A 1 452 ? 27.336 10.920 -10.640 1.00 55.19 452 PHE A O 1
ATOM 3559 N N . THR A 1 453 ? 27.369 10.672 -8.415 1.00 61.94 453 THR A N 1
ATOM 3560 C CA . THR A 1 453 ? 26.059 10.013 -8.348 1.00 61.94 453 THR A CA 1
ATOM 3561 C C . THR A 1 453 ? 24.951 10.914 -8.907 1.00 61.94 453 THR A C 1
ATOM 3563 O O . THR A 1 453 ? 24.790 12.066 -8.490 1.00 61.94 453 THR A O 1
ATOM 3566 N N . ILE A 1 454 ? 24.185 10.379 -9.865 1.00 69.44 454 ILE A N 1
ATOM 3567 C CA . ILE A 1 454 ? 23.015 11.032 -10.466 1.00 69.44 454 ILE A CA 1
ATOM 3568 C C . ILE A 1 454 ? 21.770 10.603 -9.698 1.00 69.44 454 ILE A C 1
ATOM 3570 O O . ILE A 1 454 ? 21.531 9.412 -9.519 1.00 69.44 454 ILE A O 1
ATOM 3574 N N . TYR A 1 455 ? 20.949 11.572 -9.310 1.00 77.00 455 TYR A N 1
ATOM 3575 C CA . TYR A 1 455 ? 19.667 11.335 -8.656 1.00 77.00 455 TYR A CA 1
ATOM 3576 C C . TYR A 1 455 ? 18.520 11.805 -9.540 1.00 77.00 455 TYR A C 1
ATOM 3578 O O . TYR A 1 455 ? 18.654 12.772 -10.297 1.00 77.00 455 TYR A O 1
ATOM 3586 N N . TYR A 1 456 ? 17.380 11.132 -9.406 1.00 81.56 456 TYR A N 1
ATOM 3587 C CA . TYR A 1 456 ? 16.165 11.400 -10.163 1.00 81.56 456 TYR A CA 1
ATOM 3588 C C . TYR A 1 456 ? 15.133 12.074 -9.265 1.00 81.56 456 TYR A C 1
ATOM 3590 O O . TYR A 1 456 ? 14.710 11.514 -8.255 1.00 81.56 456 TYR A O 1
ATOM 3598 N N . TYR A 1 457 ? 14.685 13.257 -9.665 1.00 84.81 457 TYR A N 1
ATOM 3599 C CA . TYR A 1 457 ? 13.589 13.963 -9.024 1.00 84.81 457 TYR A CA 1
ATOM 3600 C C . TYR A 1 457 ? 12.293 13.695 -9.796 1.00 84.81 457 TYR A C 1
ATOM 3602 O O . TYR A 1 457 ? 12.205 14.022 -10.984 1.00 84.81 457 TYR A O 1
ATOM 3610 N N . LYS A 1 458 ? 11.322 13.067 -9.116 1.00 84.69 458 LYS A N 1
ATOM 3611 C CA . LYS A 1 458 ? 9.970 12.732 -9.610 1.00 84.69 458 LYS A CA 1
ATOM 3612 C C . LYS A 1 458 ? 9.940 12.204 -11.061 1.00 84.69 458 LYS A C 1
ATOM 3614 O O . LYS A 1 458 ? 9.374 12.845 -11.947 1.00 84.69 458 LYS A O 1
ATOM 3619 N N . PRO A 1 459 ? 10.566 11.046 -11.348 1.00 89.44 459 PRO A N 1
ATOM 3620 C CA . PRO A 1 459 ? 10.612 10.516 -12.706 1.00 89.44 459 PRO A CA 1
ATOM 3621 C C . PRO A 1 459 ? 9.224 10.092 -13.199 1.00 89.44 459 PRO A C 1
ATOM 3623 O O . PRO A 1 459 ? 8.499 9.375 -12.516 1.00 89.44 459 PRO A O 1
ATOM 3626 N N . ILE A 1 460 ? 8.884 10.452 -14.434 1.00 92.00 460 ILE A N 1
ATOM 3627 C CA . ILE A 1 460 ? 7.676 10.007 -15.130 1.00 92.00 460 ILE A CA 1
ATOM 3628 C C . ILE A 1 460 ? 8.063 8.910 -16.118 1.00 92.00 460 ILE A C 1
ATOM 3630 O O . ILE A 1 460 ? 8.890 9.124 -17.008 1.00 92.00 460 ILE A O 1
ATOM 3634 N N . THR A 1 461 ? 7.440 7.735 -15.994 1.00 94.38 461 THR A N 1
ATOM 3635 C CA . THR A 1 461 ? 7.809 6.555 -16.793 1.00 94.38 461 THR A CA 1
ATOM 3636 C C . THR A 1 461 ? 6.660 6.001 -17.634 1.00 94.38 461 THR A C 1
ATOM 3638 O O . THR A 1 461 ? 5.468 6.197 -17.356 1.00 94.38 461 THR A O 1
ATOM 3641 N N . ALA A 1 462 ? 7.010 5.311 -18.718 1.00 95.00 462 ALA A N 1
ATOM 3642 C CA . ALA A 1 462 ? 6.059 4.562 -19.524 1.00 95.00 462 ALA A CA 1
ATOM 3643 C C . ALA A 1 462 ? 6.734 3.453 -20.327 1.00 95.00 462 ALA A C 1
ATOM 3645 O O . ALA A 1 462 ? 7.822 3.640 -20.866 1.00 95.00 462 ALA A O 1
ATOM 3646 N N . ILE A 1 463 ? 6.030 2.326 -20.478 1.00 95.69 463 ILE A N 1
ATOM 3647 C CA . ILE A 1 463 ? 6.520 1.163 -21.221 1.00 95.69 463 ILE A CA 1
ATOM 3648 C C . ILE A 1 463 ? 5.508 0.747 -22.287 1.00 95.69 463 ILE A C 1
ATOM 3650 O O . ILE A 1 463 ? 4.309 0.650 -22.017 1.00 95.69 463 ILE A O 1
ATOM 3654 N N . TRP A 1 464 ? 5.989 0.446 -23.493 1.00 96.19 464 TRP A N 1
ATOM 3655 C CA . TRP A 1 464 ? 5.178 -0.053 -24.605 1.00 96.19 464 TRP A CA 1
ATOM 3656 C C . TRP A 1 464 ? 5.682 -1.392 -25.127 1.00 96.19 464 TRP A C 1
ATOM 3658 O O . TRP A 1 464 ? 6.880 -1.608 -25.290 1.00 96.19 464 TRP A O 1
ATOM 3668 N N . ASN A 1 465 ? 4.751 -2.269 -25.504 1.00 95.06 465 ASN A N 1
ATOM 3669 C CA . ASN A 1 465 ? 5.043 -3.416 -26.359 1.00 95.06 465 ASN A CA 1
ATOM 3670 C C . ASN A 1 465 ? 4.955 -2.985 -27.830 1.00 95.06 465 ASN A C 1
ATOM 3672 O O . ASN A 1 465 ? 3.856 -2.790 -28.359 1.00 95.06 465 ASN A O 1
ATOM 3676 N N . LEU A 1 466 ? 6.098 -2.902 -28.511 1.00 95.06 466 LEU A N 1
ATOM 3677 C CA . LEU A 1 466 ? 6.207 -2.337 -29.859 1.00 95.06 466 LEU A CA 1
ATOM 3678 C C . LEU A 1 466 ? 5.507 -3.158 -30.950 1.00 95.06 466 LEU A C 1
ATOM 3680 O O . LEU A 1 466 ? 5.157 -2.606 -31.987 1.00 95.06 466 LEU A O 1
ATOM 3684 N N . TYR A 1 467 ? 5.238 -4.447 -30.732 1.00 91.56 467 TYR A N 1
ATOM 3685 C CA . TYR A 1 467 ? 4.489 -5.257 -31.704 1.00 91.56 467 TYR A CA 1
ATOM 3686 C C . TYR A 1 467 ? 2.986 -4.994 -31.651 1.00 91.56 467 TYR A C 1
ATOM 3688 O O . TYR A 1 467 ? 2.289 -5.130 -32.654 1.00 91.56 467 TYR A O 1
ATOM 3696 N N . THR A 1 468 ? 2.473 -4.666 -30.464 1.00 90.31 468 THR A N 1
ATOM 3697 C CA . THR A 1 468 ? 1.029 -4.492 -30.228 1.00 90.31 468 THR A CA 1
ATOM 3698 C C . THR A 1 468 ? 0.617 -3.027 -30.133 1.00 90.31 468 THR A C 1
ATOM 3700 O O . THR A 1 468 ? -0.557 -2.716 -30.309 1.00 90.31 468 THR A O 1
ATOM 3703 N N . GLY A 1 469 ? 1.566 -2.139 -29.829 1.00 89.69 469 GLY A N 1
ATOM 3704 C CA . GLY A 1 469 ? 1.317 -0.748 -29.459 1.00 89.69 469 GLY A CA 1
ATOM 3705 C C . GLY A 1 469 ? 0.673 -0.566 -28.085 1.00 89.69 469 GLY A C 1
ATOM 3706 O O . GLY A 1 469 ? 0.320 0.553 -27.735 1.00 89.69 469 GLY A O 1
ATOM 3707 N N . LYS A 1 470 ? 0.500 -1.634 -27.293 1.00 89.81 470 LYS A N 1
ATOM 3708 C CA . LYS A 1 470 ? -0.111 -1.552 -25.962 1.00 89.81 470 LYS A CA 1
ATOM 3709 C C . LYS A 1 470 ? 0.882 -0.952 -24.956 1.00 89.81 470 LYS A C 1
ATOM 3711 O O . LYS A 1 470 ? 2.006 -1.449 -24.846 1.00 89.81 470 LYS A O 1
ATOM 3716 N N . ARG A 1 471 ? 0.437 0.053 -24.192 1.00 91.12 471 ARG A N 1
ATOM 3717 C CA . ARG A 1 471 ? 1.115 0.537 -22.978 1.00 91.12 471 ARG A CA 1
ATOM 3718 C C . ARG A 1 471 ? 0.933 -0.468 -21.835 1.00 91.12 471 ARG A C 1
ATOM 3720 O O . ARG A 1 471 ? -0.169 -0.991 -21.655 1.00 91.12 471 ARG A O 1
ATOM 3727 N N . LEU A 1 472 ? 2.004 -0.763 -21.108 1.00 90.81 472 LEU A N 1
ATOM 3728 C CA . LEU A 1 472 ? 2.039 -1.794 -20.070 1.00 90.81 472 LEU A CA 1
ATOM 3729 C C . LEU A 1 472 ? 1.961 -1.181 -18.669 1.00 90.81 472 LEU A C 1
ATOM 3731 O O . LEU A 1 472 ? 2.514 -0.108 -18.429 1.00 90.81 472 LEU A O 1
ATOM 3735 N N . SER A 1 473 ? 1.271 -1.872 -17.761 1.00 89.44 473 SER A N 1
ATOM 3736 C CA . SER A 1 473 ? 1.426 -1.683 -16.315 1.00 89.44 473 SER A CA 1
ATOM 3737 C C . SER A 1 473 ? 2.604 -2.513 -15.794 1.00 89.44 473 SER A C 1
ATOM 3739 O O . SER A 1 473 ? 3.138 -3.352 -16.521 1.00 89.44 473 SER A O 1
ATOM 3741 N N . PHE A 1 474 ? 2.977 -2.331 -14.525 1.00 89.44 474 PHE A N 1
ATOM 3742 C CA . PHE A 1 474 ? 4.079 -3.083 -13.922 1.00 89.44 474 PHE A CA 1
ATOM 3743 C C . PHE A 1 474 ? 3.819 -4.597 -13.956 1.00 89.44 474 PHE A C 1
ATOM 3745 O O . PHE A 1 474 ? 4.628 -5.364 -14.469 1.00 89.44 474 PHE A O 1
ATOM 3752 N N . SER A 1 475 ? 2.627 -5.033 -13.535 1.00 90.19 475 SER A N 1
ATOM 3753 C CA . SER A 1 475 ? 2.233 -6.449 -13.545 1.00 90.19 475 SER A CA 1
ATOM 3754 C C . SER A 1 475 ? 2.198 -7.079 -14.945 1.00 90.19 475 SER A C 1
ATOM 3756 O O . SER A 1 475 ? 2.409 -8.286 -15.069 1.00 90.19 475 SER A O 1
ATOM 3758 N N . ASP A 1 476 ? 1.983 -6.295 -16.011 1.00 92.62 476 ASP A N 1
ATOM 3759 C CA . ASP A 1 476 ? 1.974 -6.806 -17.392 1.00 92.62 476 ASP A CA 1
ATOM 3760 C C . ASP A 1 476 ? 3.365 -7.289 -17.853 1.00 92.62 476 ASP A C 1
ATOM 3762 O O . ASP A 1 476 ? 3.467 -8.013 -18.850 1.00 92.62 476 ASP A O 1
ATOM 3766 N N . MET A 1 477 ? 4.430 -6.899 -17.146 1.00 92.81 477 MET A N 1
ATOM 3767 C CA . MET A 1 477 ? 5.815 -7.274 -17.446 1.00 92.81 477 MET A CA 1
ATOM 3768 C C . MET A 1 477 ? 6.163 -8.691 -16.980 1.00 92.81 477 MET A C 1
ATOM 3770 O O . MET A 1 477 ? 7.152 -9.258 -17.446 1.00 92.81 477 MET A O 1
ATOM 3774 N N . PHE A 1 478 ? 5.334 -9.284 -16.118 1.00 93.75 478 PHE A N 1
ATOM 3775 C CA . PHE A 1 478 ? 5.560 -10.581 -15.480 1.00 93.75 478 PHE A CA 1
ATOM 3776 C C . PHE A 1 478 ? 4.596 -11.644 -16.009 1.00 93.75 478 PHE A C 1
ATOM 3778 O O . PHE A 1 478 ? 3.473 -11.328 -16.415 1.00 93.75 478 PHE A O 1
ATOM 3785 N N . TRP A 1 479 ? 5.027 -12.911 -16.049 1.00 94.69 479 TRP A N 1
ATOM 3786 C CA . TRP A 1 479 ? 4.181 -13.988 -16.578 1.00 94.69 479 TRP A CA 1
ATOM 3787 C C . TRP A 1 479 ? 2.906 -14.139 -15.748 1.00 94.69 479 TRP A C 1
ATOM 3789 O O . TRP A 1 479 ? 2.900 -13.892 -14.542 1.00 94.69 479 TRP A O 1
ATOM 3799 N N . SER A 1 480 ? 1.820 -14.573 -16.391 1.00 94.62 480 SER A N 1
ATOM 3800 C CA . SER A 1 480 ? 0.523 -14.719 -15.728 1.00 94.62 480 SER A CA 1
ATOM 3801 C C . SER A 1 480 ? 0.622 -15.581 -14.463 1.00 94.62 480 SER A C 1
ATOM 3803 O O . SER A 1 480 ? 1.023 -16.744 -14.538 1.00 94.62 480 SER A O 1
ATOM 3805 N N . GLY A 1 481 ? 0.241 -15.016 -13.316 1.00 89.81 481 GLY A N 1
ATOM 3806 C CA . GLY A 1 481 ? 0.232 -15.688 -12.016 1.00 89.81 481 GLY A CA 1
ATOM 3807 C C . GLY A 1 481 ? 1.584 -15.777 -11.299 1.00 89.81 481 GLY A C 1
ATOM 3808 O O . GLY A 1 481 ? 1.627 -16.340 -10.203 1.00 89.81 481 GLY A O 1
ATOM 3809 N N . GLU A 1 482 ? 2.672 -15.238 -11.864 1.00 91.62 482 GLU A N 1
ATOM 3810 C CA . GLU A 1 482 ? 3.970 -15.200 -11.177 1.00 91.62 482 GLU A CA 1
ATOM 3811 C C . GLU A 1 482 ? 3.921 -14.285 -9.950 1.00 91.62 482 GLU A C 1
ATOM 3813 O O . GLU A 1 482 ? 3.401 -13.166 -9.992 1.00 91.62 482 GLU A O 1
ATOM 3818 N N . LYS A 1 483 ? 4.506 -14.760 -8.848 1.00 87.50 483 LYS A N 1
ATOM 3819 C CA . LYS A 1 483 ? 4.509 -14.088 -7.539 1.00 87.50 483 LYS A CA 1
ATOM 3820 C C . LYS A 1 483 ? 5.677 -13.103 -7.395 1.00 87.50 483 LYS A C 1
ATOM 3822 O O . LYS A 1 483 ? 6.371 -13.115 -6.379 1.00 87.50 483 LYS A O 1
ATOM 3827 N N . PHE A 1 484 ? 5.889 -12.260 -8.406 1.00 87.88 484 PHE A N 1
ATOM 3828 C CA . PHE A 1 484 ? 7.071 -11.394 -8.513 1.00 87.88 484 PHE A CA 1
ATOM 3829 C C . PHE A 1 484 ? 7.195 -10.383 -7.366 1.00 87.88 484 PHE A C 1
ATOM 3831 O O . PHE A 1 484 ? 8.295 -10.164 -6.878 1.00 87.88 484 PHE A O 1
ATOM 3838 N N . ILE A 1 485 ? 6.082 -9.838 -6.862 1.00 84.00 485 ILE A N 1
ATOM 3839 C CA . ILE A 1 485 ? 6.071 -8.866 -5.755 1.00 84.00 485 ILE A CA 1
ATOM 3840 C C . ILE A 1 485 ? 6.821 -9.372 -4.531 1.00 84.00 485 ILE A C 1
ATOM 3842 O O . ILE A 1 485 ? 7.600 -8.640 -3.927 1.00 84.00 485 ILE A O 1
ATOM 3846 N N . LYS A 1 486 ? 6.589 -10.632 -4.148 1.00 79.25 486 LYS A N 1
ATOM 3847 C CA . LYS A 1 486 ? 7.242 -11.210 -2.972 1.00 79.25 486 LYS A CA 1
ATOM 3848 C C . LYS A 1 486 ? 8.752 -11.281 -3.181 1.00 79.25 486 LYS A C 1
ATOM 3850 O O . LYS A 1 486 ? 9.512 -10.961 -2.273 1.00 79.25 486 LYS A O 1
ATOM 3855 N N . THR A 1 487 ? 9.170 -11.731 -4.359 1.00 85.50 487 THR A N 1
ATOM 3856 C CA . THR A 1 487 ? 10.582 -11.833 -4.735 1.00 85.50 487 THR A CA 1
ATOM 3857 C C . THR A 1 487 ? 11.235 -10.457 -4.760 1.00 85.50 487 THR A C 1
ATOM 3859 O O . THR A 1 487 ? 12.295 -10.275 -4.172 1.00 85.50 487 THR A O 1
ATOM 3862 N N . LEU A 1 488 ? 10.553 -9.485 -5.358 1.00 87.69 488 LEU A N 1
ATOM 3863 C CA . LEU A 1 488 ? 11.021 -8.121 -5.501 1.00 87.69 488 LEU A CA 1
ATOM 3864 C C . LEU A 1 488 ? 11.174 -7.410 -4.156 1.00 87.69 488 LEU A C 1
ATOM 3866 O O . LEU A 1 488 ? 12.253 -6.911 -3.861 1.00 87.69 488 LEU A O 1
ATOM 3870 N N . ASN A 1 489 ? 10.141 -7.421 -3.308 1.00 83.12 489 ASN A N 1
ATOM 3871 C CA . ASN A 1 489 ? 10.223 -6.806 -1.981 1.00 83.12 489 ASN A CA 1
ATOM 3872 C C . ASN A 1 489 ? 11.364 -7.417 -1.157 1.00 83.12 489 ASN A C 1
ATOM 3874 O O . ASN A 1 489 ? 12.117 -6.681 -0.535 1.00 83.12 489 ASN A O 1
ATOM 3878 N N . ASN A 1 490 ? 11.551 -8.743 -1.208 1.00 80.12 490 ASN A N 1
ATOM 3879 C CA . ASN A 1 490 ? 12.682 -9.385 -0.536 1.00 80.12 490 ASN A CA 1
ATOM 3880 C C . ASN A 1 490 ? 14.034 -8.912 -1.094 1.00 80.12 490 ASN A C 1
ATOM 3882 O O . ASN A 1 490 ? 14.945 -8.666 -0.310 1.00 80.12 490 ASN A O 1
ATOM 3886 N N . GLY A 1 491 ? 14.164 -8.799 -2.420 1.00 82.94 491 GLY A N 1
ATOM 3887 C CA . GLY A 1 491 ? 15.378 -8.315 -3.081 1.00 82.94 491 GLY A CA 1
ATOM 3888 C C . GLY A 1 491 ? 15.726 -6.885 -2.673 1.00 82.94 491 GLY A C 1
ATOM 3889 O O . GLY A 1 491 ? 16.820 -6.644 -2.172 1.00 82.94 491 GLY A O 1
ATOM 3890 N N . ILE A 1 492 ? 14.753 -5.974 -2.763 1.00 84.44 492 ILE A N 1
ATOM 3891 C CA . ILE A 1 492 ? 14.900 -4.578 -2.330 1.00 84.44 492 ILE A CA 1
ATOM 3892 C C . ILE A 1 492 ? 15.280 -4.524 -0.845 1.00 84.44 492 ILE A C 1
ATOM 3894 O O . ILE A 1 492 ? 16.272 -3.899 -0.488 1.00 84.44 492 ILE A O 1
ATOM 3898 N N . SER A 1 493 ? 14.558 -5.225 0.038 1.00 81.62 493 SER A N 1
ATOM 3899 C CA . SER A 1 493 ? 14.883 -5.250 1.470 1.00 81.62 493 SER A CA 1
ATOM 3900 C C . SER A 1 493 ? 16.292 -5.782 1.755 1.00 81.62 493 SER A C 1
ATOM 3902 O O . SER A 1 493 ? 16.911 -5.356 2.727 1.00 81.62 493 SER A O 1
ATOM 3904 N N . MET A 1 494 ? 16.809 -6.719 0.957 1.00 80.19 494 MET A N 1
ATOM 3905 C CA . MET A 1 494 ? 18.188 -7.197 1.098 1.00 80.19 494 MET A CA 1
ATOM 3906 C C . MET A 1 494 ? 19.195 -6.120 0.697 1.00 80.19 494 MET A C 1
ATOM 3908 O O . MET A 1 494 ? 20.133 -5.874 1.450 1.00 80.19 494 MET A O 1
ATOM 3912 N N . GLU A 1 495 ? 18.979 -5.456 -0.436 1.00 80.62 495 GLU A N 1
ATOM 3913 C CA . GLU A 1 495 ? 19.846 -4.381 -0.930 1.00 80.62 495 GLU A CA 1
ATOM 3914 C C . GLU A 1 495 ? 19.915 -3.208 0.053 1.00 80.62 495 GLU A C 1
ATOM 3916 O O . GLU A 1 495 ? 20.995 -2.706 0.342 1.00 80.62 495 GLU A O 1
ATOM 3921 N N . LEU A 1 496 ? 18.785 -2.854 0.672 1.00 79.88 496 LEU A N 1
ATOM 3922 C CA . LEU A 1 496 ? 18.720 -1.782 1.668 1.00 79.88 496 LEU A CA 1
ATOM 3923 C C . LEU A 1 496 ? 19.488 -2.080 2.966 1.00 79.88 496 LEU A C 1
ATOM 3925 O O . LEU A 1 496 ? 19.874 -1.151 3.674 1.00 79.88 496 LEU A O 1
ATOM 3929 N N . ASN A 1 497 ? 19.700 -3.358 3.291 1.00 74.69 497 ASN A N 1
ATOM 3930 C CA . ASN A 1 497 ? 20.431 -3.782 4.488 1.00 74.69 497 ASN A CA 1
ATOM 3931 C C . ASN A 1 497 ? 21.938 -3.955 4.251 1.00 74.69 497 ASN A C 1
ATOM 3933 O O . ASN A 1 497 ? 22.699 -4.047 5.218 1.00 74.69 497 ASN A O 1
ATOM 3937 N N . GLU A 1 498 ? 22.373 -4.025 2.995 1.00 72.00 498 GLU A N 1
ATOM 3938 C CA . GLU A 1 498 ? 23.781 -4.155 2.641 1.00 72.00 498 GLU A CA 1
ATOM 3939 C C . GLU A 1 498 ? 24.396 -2.771 2.387 1.00 72.00 498 GLU A C 1
ATOM 3941 O O . GLU A 1 498 ? 23.729 -1.860 1.892 1.00 72.00 498 GLU A O 1
ATOM 3946 N N . PRO A 1 499 ? 25.681 -2.566 2.716 1.00 68.12 499 PRO A N 1
ATOM 3947 C CA . PRO A 1 499 ? 26.356 -1.348 2.319 1.00 68.12 499 PRO A CA 1
ATOM 3948 C C . PRO A 1 499 ? 26.453 -1.279 0.795 1.00 68.12 499 PRO A C 1
ATOM 3950 O O . PRO A 1 499 ? 27.023 -2.176 0.172 1.00 68.12 499 PRO A O 1
ATOM 3953 N N . TYR A 1 500 ? 25.967 -0.195 0.196 1.00 64.44 500 TYR A N 1
ATOM 3954 C CA . TYR A 1 500 ? 26.000 -0.032 -1.260 1.00 64.44 500 TYR A CA 1
ATOM 3955 C C . TYR A 1 500 ? 27.402 0.316 -1.785 1.00 64.44 500 TYR A C 1
ATOM 3957 O O . TYR A 1 500 ? 27.638 0.322 -2.992 1.00 64.44 500 TYR A O 1
ATOM 3965 N N . ASN A 1 501 ? 28.359 0.604 -0.895 1.00 56.19 501 ASN A N 1
ATOM 3966 C CA . ASN A 1 501 ? 29.747 0.859 -1.262 1.00 56.19 501 ASN A CA 1
ATOM 3967 C C . ASN A 1 501 ? 30.766 0.258 -0.278 1.00 56.19 501 ASN A C 1
ATOM 3969 O O . ASN A 1 501 ? 30.471 -0.110 0.862 1.00 56.19 501 ASN A O 1
ATOM 3973 N N . ASN A 1 502 ? 32.025 0.213 -0.723 1.00 47.47 502 ASN A N 1
ATOM 3974 C CA . ASN A 1 502 ? 33.156 -0.343 0.029 1.00 47.47 502 ASN A CA 1
ATOM 3975 C C . ASN A 1 502 ? 33.534 0.462 1.290 1.00 47.47 502 ASN A C 1
ATOM 3977 O O . ASN A 1 502 ? 34.378 0.016 2.072 1.00 47.47 502 ASN A O 1
ATOM 3981 N N . TRP A 1 503 ? 32.930 1.635 1.500 1.00 51.59 503 TRP A N 1
ATOM 3982 C CA . TRP A 1 503 ? 33.116 2.460 2.696 1.00 51.59 503 TRP A CA 1
ATOM 3983 C C . TRP A 1 503 ? 32.087 2.176 3.792 1.00 51.59 503 TRP A C 1
ATOM 3985 O O . TRP A 1 503 ? 32.188 2.751 4.877 1.00 51.59 503 TRP A O 1
ATOM 3995 N N . GLY A 1 504 ? 31.151 1.252 3.555 1.00 57.44 504 GLY A N 1
ATOM 3996 C CA . GLY A 1 504 ? 30.157 0.861 4.547 1.00 57.44 504 GLY A CA 1
ATOM 3997 C C . GLY A 1 504 ? 28.957 1.806 4.611 1.00 57.44 504 GLY A C 1
ATOM 3998 O O . GLY A 1 504 ? 28.277 1.823 5.635 1.00 57.44 504 GLY A O 1
ATOM 3999 N N . MET A 1 505 ? 28.722 2.617 3.572 1.00 61.72 505 MET A N 1
ATOM 4000 C CA . MET A 1 505 ? 27.562 3.505 3.524 1.00 61.72 505 MET A CA 1
ATOM 4001 C C . MET A 1 505 ? 26.295 2.704 3.239 1.00 61.72 505 MET A C 1
ATOM 4003 O O . MET A 1 505 ? 26.281 1.830 2.375 1.00 61.72 505 MET A O 1
ATOM 4007 N N . THR A 1 506 ? 25.239 3.019 3.976 1.00 70.88 506 THR A N 1
ATOM 4008 C CA . THR A 1 506 ? 23.898 2.455 3.813 1.00 70.88 506 THR A CA 1
ATOM 4009 C C . THR A 1 506 ? 22.968 3.524 3.258 1.00 70.88 506 THR A C 1
ATOM 4011 O O . THR A 1 506 ? 23.252 4.717 3.379 1.00 70.88 506 THR A O 1
ATOM 4014 N N . TYR A 1 507 ? 21.853 3.107 2.666 1.00 75.06 507 TYR A N 1
ATOM 4015 C CA . TYR A 1 507 ? 20.829 4.041 2.211 1.00 75.06 507 TYR A CA 1
ATOM 4016 C C . TYR A 1 507 ? 20.242 4.817 3.394 1.00 75.06 507 TYR A C 1
ATOM 4018 O O . TYR A 1 507 ? 19.995 4.252 4.462 1.00 75.06 507 TYR A O 1
ATOM 4026 N N . GLU A 1 508 ? 20.041 6.120 3.210 1.00 71.12 508 GLU A N 1
ATOM 4027 C CA . GLU A 1 508 ? 19.301 6.934 4.171 1.00 71.12 508 GLU A CA 1
ATOM 4028 C C . GLU A 1 508 ? 17.807 6.722 3.946 1.00 71.12 508 GLU A C 1
ATOM 4030 O O . GLU A 1 508 ? 17.325 6.858 2.822 1.00 71.12 508 GLU A O 1
ATOM 4035 N N . LEU A 1 509 ? 17.089 6.381 5.017 1.00 73.81 509 LEU A N 1
ATOM 4036 C CA . LEU A 1 509 ? 15.656 6.116 4.994 1.00 73.81 509 LEU A CA 1
ATOM 4037 C C . LEU A 1 509 ? 14.955 6.995 6.033 1.00 73.81 509 LEU A C 1
ATOM 4039 O O . LEU A 1 509 ? 15.454 7.162 7.147 1.00 73.81 509 LEU A O 1
ATOM 4043 N N . ASN A 1 510 ? 13.778 7.513 5.689 1.00 60.22 510 ASN A N 1
ATOM 4044 C CA . ASN A 1 510 ? 12.897 8.209 6.635 1.00 60.22 510 ASN A CA 1
ATOM 4045 C C . ASN A 1 510 ? 12.138 7.229 7.554 1.00 60.22 510 ASN A C 1
ATOM 4047 O O . ASN A 1 510 ? 11.605 7.637 8.584 1.00 60.22 510 ASN A O 1
ATOM 4051 N N . GLY A 1 511 ? 12.097 5.945 7.187 1.00 63.81 511 GLY A N 1
ATOM 4052 C CA . GLY A 1 511 ? 11.444 4.852 7.908 1.00 63.81 511 GLY A CA 1
ATOM 4053 C C . GLY A 1 511 ? 11.854 3.492 7.335 1.00 63.81 511 GLY A C 1
ATOM 4054 O O . GLY A 1 511 ? 12.640 3.429 6.393 1.00 63.81 511 GLY A O 1
ATOM 4055 N N . ASP A 1 512 ? 11.342 2.395 7.889 1.00 60.97 512 ASP A N 1
ATOM 4056 C CA . ASP A 1 512 ? 11.634 1.063 7.350 1.00 60.97 512 ASP A CA 1
ATOM 4057 C C . ASP A 1 512 ? 10.960 0.877 5.980 1.00 60.97 512 ASP A C 1
ATOM 4059 O O . ASP A 1 512 ? 9.823 1.283 5.769 1.00 60.97 512 ASP A O 1
ATOM 4063 N N . PHE A 1 513 ? 11.629 0.228 5.026 1.00 71.31 513 PHE A N 1
ATOM 4064 C CA . PHE A 1 513 ? 10.962 -0.190 3.792 1.00 71.31 513 PHE A CA 1
ATOM 4065 C C . PHE A 1 513 ? 10.162 -1.478 4.035 1.00 71.31 513 PHE A C 1
ATOM 4067 O O . PHE A 1 513 ? 10.748 -2.532 4.294 1.00 71.31 513 PHE A O 1
ATOM 4074 N N . TRP A 1 514 ? 8.831 -1.410 3.912 1.00 60.88 514 TRP A N 1
ATOM 4075 C CA . TRP A 1 514 ? 7.944 -2.566 4.115 1.00 60.88 514 TRP A CA 1
ATOM 4076 C C . TRP A 1 514 ? 7.553 -3.279 2.813 1.00 60.88 514 TRP A C 1
ATOM 4078 O O . TRP A 1 514 ? 7.553 -4.511 2.767 1.00 60.88 514 TRP A O 1
ATOM 4088 N N . ALA A 1 515 ? 7.198 -2.528 1.764 1.00 73.06 515 ALA A N 1
ATOM 4089 C CA . ALA A 1 515 ? 6.799 -3.052 0.457 1.00 73.06 515 ALA A CA 1
ATOM 4090 C C . ALA A 1 515 ? 6.707 -1.943 -0.605 1.00 73.06 515 ALA A C 1
ATOM 4092 O O . ALA A 1 515 ? 6.595 -0.763 -0.279 1.00 73.06 515 ALA A O 1
ATOM 4093 N N . LEU A 1 516 ? 6.671 -2.337 -1.882 1.00 76.56 516 LEU A N 1
ATOM 4094 C CA . LEU A 1 516 ? 6.271 -1.448 -2.975 1.00 76.56 516 LEU A CA 1
ATOM 4095 C C . LEU A 1 516 ? 4.797 -1.004 -2.856 1.00 76.56 516 LEU A C 1
ATOM 4097 O O . LEU A 1 516 ? 3.950 -1.862 -2.586 1.00 76.56 516 LEU A O 1
ATOM 4101 N N . PRO A 1 517 ? 4.475 0.277 -3.130 1.00 68.94 517 PRO A N 1
ATOM 4102 C CA . PRO A 1 517 ? 3.102 0.783 -3.108 1.00 68.94 517 PRO A CA 1
ATOM 4103 C C . PRO A 1 517 ? 2.219 0.167 -4.196 1.00 68.94 517 PRO A C 1
ATOM 4105 O O . PRO A 1 517 ? 2.671 -0.134 -5.294 1.00 68.94 517 PRO A O 1
ATOM 4108 N N . GLU A 1 518 ? 0.924 0.044 -3.922 1.00 62.16 518 GLU A N 1
ATOM 4109 C CA . GLU A 1 518 ? -0.105 -0.409 -4.859 1.00 62.16 518 GLU A CA 1
ATOM 4110 C C . GLU A 1 518 ? -0.217 0.559 -6.041 1.00 62.16 518 GLU A C 1
ATOM 4112 O O . GLU A 1 518 ? -0.327 0.138 -7.195 1.00 62.16 518 GLU A O 1
ATOM 4117 N N . VAL A 1 519 ? -0.108 1.859 -5.759 1.00 60.62 519 VAL A N 1
ATOM 4118 C CA . VAL A 1 519 ? 0.020 2.912 -6.768 1.00 60.62 519 VAL A CA 1
ATOM 4119 C C . VAL A 1 519 ? 1.504 3.131 -7.049 1.00 60.62 519 VAL A C 1
ATOM 4121 O O . VAL A 1 519 ? 2.126 4.060 -6.550 1.00 60.62 519 VAL A O 1
ATOM 4124 N N . PHE A 1 520 ? 2.081 2.233 -7.845 1.00 68.50 520 PHE A N 1
ATOM 4125 C CA . PHE A 1 520 ? 3.477 2.306 -8.269 1.00 68.50 520 PHE A CA 1
ATOM 4126 C C . PHE A 1 520 ? 3.569 2.406 -9.797 1.00 68.50 520 PHE A C 1
ATOM 4128 O O . PHE A 1 520 ? 3.161 1.497 -10.525 1.00 68.50 520 PHE A O 1
ATOM 4135 N N . ASN A 1 521 ? 4.056 3.546 -10.296 1.00 75.81 521 ASN A N 1
ATOM 4136 C CA . ASN A 1 521 ? 4.067 3.902 -11.724 1.00 75.81 521 ASN A CA 1
ATOM 4137 C C . ASN A 1 521 ? 5.417 4.452 -12.223 1.00 75.81 521 ASN A C 1
ATOM 4139 O O . ASN A 1 521 ? 5.502 4.945 -13.350 1.00 75.81 521 ASN A O 1
ATOM 4143 N N . THR A 1 522 ? 6.459 4.357 -11.404 1.00 87.88 522 THR A N 1
ATOM 4144 C CA . THR A 1 522 ? 7.802 4.872 -11.669 1.00 87.88 522 THR A CA 1
ATOM 4145 C C . THR A 1 522 ? 8.778 3.708 -11.849 1.00 87.88 522 THR A C 1
ATOM 4147 O O . THR A 1 522 ? 9.547 3.362 -10.957 1.00 87.88 522 THR A O 1
ATOM 4150 N N . PHE A 1 523 ? 8.735 3.054 -13.012 1.00 91.69 523 PHE A N 1
ATOM 4151 C CA . PHE A 1 523 ? 9.560 1.880 -13.317 1.00 91.69 523 PHE A CA 1
ATOM 4152 C C . PHE A 1 523 ? 9.975 1.814 -14.791 1.00 91.69 523 PHE A C 1
ATOM 4154 O O . PHE A 1 523 ? 9.269 2.285 -15.681 1.00 91.69 523 PHE A O 1
ATOM 4161 N N . SER A 1 524 ? 11.123 1.194 -15.048 1.00 92.38 524 SER A N 1
ATOM 4162 C CA . SER A 1 524 ? 11.648 0.896 -16.385 1.00 92.38 524 SER A CA 1
ATOM 4163 C C . SER A 1 524 ? 11.622 -0.605 -16.667 1.00 92.38 524 SER A C 1
ATOM 4165 O O . SER A 1 524 ? 10.957 -1.343 -15.942 1.00 92.38 524 SER A O 1
ATOM 4167 N N . LEU A 1 525 ? 12.310 -1.076 -17.718 1.00 91.56 525 LEU A N 1
ATOM 4168 C CA . LEU A 1 525 ? 12.446 -2.517 -17.976 1.00 91.56 525 LEU A CA 1
ATOM 4169 C C . LEU A 1 525 ? 13.276 -3.227 -16.902 1.00 91.56 525 LEU A C 1
ATOM 4171 O O . LEU A 1 525 ? 13.097 -4.428 -16.738 1.00 91.56 525 LEU A O 1
ATOM 4175 N N . SER A 1 526 ? 14.114 -2.486 -16.174 1.00 87.06 526 SER A N 1
ATOM 4176 C CA . SER A 1 526 ? 15.117 -3.071 -15.282 1.00 87.06 526 SER A CA 1
ATOM 4177 C C . SER A 1 526 ? 15.106 -2.491 -13.865 1.00 87.06 526 SER A C 1
ATOM 4179 O O . SER A 1 526 ? 15.567 -3.153 -12.935 1.00 87.06 526 SER A O 1
ATOM 4181 N N . ASN A 1 527 ? 14.577 -1.274 -13.678 1.00 89.62 527 ASN A N 1
ATOM 4182 C CA . ASN A 1 527 ? 14.695 -0.531 -12.422 1.00 89.62 527 ASN A CA 1
ATOM 4183 C C . ASN A 1 527 ? 13.355 0.017 -11.915 1.00 89.62 527 ASN A C 1
ATOM 4185 O O . ASN A 1 527 ? 12.473 0.397 -12.690 1.00 89.62 527 ASN A O 1
ATOM 4189 N N . VAL A 1 528 ? 13.221 0.074 -10.592 1.00 89.31 528 VAL A N 1
ATOM 4190 C CA . VAL A 1 528 ? 12.159 0.789 -9.884 1.00 89.31 528 VAL A CA 1
ATOM 4191 C C . VAL A 1 528 ? 12.739 2.096 -9.360 1.00 89.31 528 VAL A C 1
ATOM 4193 O O . VAL A 1 528 ? 13.861 2.117 -8.856 1.00 89.31 528 VAL A O 1
ATOM 4196 N N . TYR A 1 529 ? 11.978 3.179 -9.489 1.00 86.81 529 TYR A N 1
ATOM 4197 C CA . TYR A 1 529 ? 12.390 4.508 -9.060 1.00 86.81 529 TYR A CA 1
ATOM 4198 C C . TYR A 1 529 ? 11.505 4.974 -7.914 1.00 86.81 529 TYR A C 1
ATOM 4200 O O . TYR A 1 529 ? 10.284 5.047 -8.047 1.00 86.81 529 TYR A O 1
ATOM 4208 N N . PHE A 1 530 ? 12.128 5.335 -6.805 1.00 82.50 530 PHE A N 1
ATOM 4209 C CA . PHE A 1 530 ? 11.491 6.000 -5.684 1.00 82.50 530 PHE A CA 1
ATOM 4210 C C . PHE A 1 530 ? 11.748 7.499 -5.799 1.00 82.50 530 PHE A C 1
ATOM 4212 O O . PHE A 1 530 ? 12.897 7.929 -5.929 1.00 82.50 530 PHE A O 1
ATOM 4219 N N . ALA A 1 531 ? 10.671 8.283 -5.794 1.00 74.94 531 ALA A N 1
ATOM 4220 C CA . ALA A 1 531 ? 10.757 9.731 -5.895 1.00 74.94 531 ALA A CA 1
ATOM 4221 C C . ALA A 1 531 ? 11.464 10.328 -4.670 1.00 74.94 531 ALA A C 1
ATOM 4223 O O . ALA A 1 531 ? 11.350 9.833 -3.553 1.00 74.94 531 ALA A O 1
ATOM 4224 N N . SER A 1 532 ? 12.206 11.405 -4.900 1.00 72.69 532 SER A N 1
ATOM 4225 C CA . SER A 1 532 ? 12.888 12.168 -3.861 1.00 72.69 532 SER A CA 1
ATOM 4226 C C . SER A 1 532 ? 11.934 13.103 -3.117 1.00 72.69 532 SER A C 1
ATOM 4228 O O . SER A 1 532 ? 11.102 13.755 -3.748 1.00 72.69 532 SER A O 1
ATOM 4230 N N . GLY A 1 533 ? 12.120 13.239 -1.802 1.00 58.69 533 GLY A N 1
ATOM 4231 C CA . GLY A 1 533 ? 11.339 14.148 -0.957 1.00 58.69 533 GLY A CA 1
ATOM 4232 C C . GLY A 1 533 ? 9.967 13.626 -0.523 1.00 58.69 533 GLY A C 1
ATOM 4233 O O . GLY A 1 533 ? 9.247 14.364 0.141 1.00 58.69 533 GLY A O 1
ATOM 4234 N N . GLU A 1 534 ? 9.626 12.377 -0.852 1.00 52.47 534 GLU A N 1
ATOM 4235 C CA . GLU A 1 534 ? 8.352 11.729 -0.517 1.00 52.47 534 GLU A CA 1
ATOM 4236 C C . GLU A 1 534 ? 8.609 10.321 0.066 1.00 52.47 534 GLU A C 1
ATOM 4238 O O . GLU A 1 534 ? 9.487 9.588 -0.398 1.00 52.47 534 GLU A O 1
ATOM 4243 N N . GLY A 1 535 ? 7.855 9.930 1.100 1.00 58.16 535 GLY A N 1
ATOM 4244 C CA . GLY A 1 535 ? 7.857 8.572 1.655 1.00 58.16 535 GLY A CA 1
ATOM 4245 C C . GLY A 1 535 ? 9.184 8.096 2.278 1.00 58.16 535 GLY A C 1
ATOM 4246 O O . GLY A 1 535 ? 9.873 8.820 3.003 1.00 58.16 535 GLY A O 1
ATOM 4247 N N . VAL A 1 536 ? 9.526 6.827 2.025 1.00 64.75 536 VAL A N 1
ATOM 4248 C CA . VAL A 1 536 ? 10.624 6.086 2.684 1.00 64.75 536 VAL A CA 1
ATOM 4249 C C . VAL A 1 536 ? 12.023 6.598 2.300 1.00 64.75 536 VAL A C 1
ATOM 4251 O O . VAL A 1 536 ? 12.944 6.495 3.112 1.00 64.75 536 VAL A O 1
ATOM 4254 N N . PHE A 1 537 ? 12.198 7.177 1.105 1.00 75.75 537 PHE A N 1
ATOM 4255 C CA . PHE A 1 537 ? 13.512 7.499 0.527 1.00 75.75 537 PHE A CA 1
ATOM 4256 C C . PHE A 1 537 ? 13.711 9.018 0.375 1.00 75.75 537 PHE A C 1
ATOM 4258 O O . PHE A 1 537 ? 13.382 9.579 -0.672 1.00 75.75 537 PHE A O 1
ATOM 4265 N N . PRO A 1 538 ? 14.285 9.710 1.381 1.00 69.12 538 PRO A N 1
ATOM 4266 C CA . PRO A 1 538 ? 14.361 11.173 1.410 1.00 69.12 538 PRO A CA 1
ATOM 4267 C C . PRO A 1 538 ? 15.037 11.781 0.179 1.00 69.12 538 PRO A C 1
ATOM 4269 O O . PRO A 1 538 ? 14.605 12.831 -0.290 1.00 69.12 538 PRO A O 1
ATOM 4272 N N . HIS A 1 539 ? 16.044 11.106 -0.379 1.00 71.88 539 HIS A N 1
ATOM 4273 C CA . HIS A 1 539 ? 16.851 11.606 -1.502 1.00 71.88 539 HIS A CA 1
ATOM 4274 C C . HIS A 1 539 ? 16.496 10.966 -2.845 1.00 71.88 539 HIS A C 1
ATOM 4276 O O . HIS A 1 539 ? 17.185 11.202 -3.836 1.00 71.88 539 HIS A O 1
ATOM 4282 N N . GLY A 1 540 ? 15.428 10.166 -2.877 1.00 78.25 540 GLY A N 1
ATOM 4283 C CA . GLY A 1 540 ? 15.104 9.296 -4.000 1.00 78.25 540 GLY A CA 1
ATOM 4284 C C . GLY A 1 540 ? 16.042 8.093 -4.071 1.00 78.25 540 GLY A C 1
ATOM 4285 O O . GLY A 1 540 ? 17.116 8.070 -3.467 1.00 78.25 540 GLY A O 1
ATOM 4286 N N . LEU A 1 541 ? 15.613 7.058 -4.786 1.00 80.12 541 LEU A N 1
ATOM 4287 C CA . LEU A 1 541 ? 16.381 5.824 -4.918 1.00 80.12 541 LEU A CA 1
ATOM 4288 C C . LEU A 1 541 ? 16.043 5.106 -6.226 1.00 80.12 541 LEU A C 1
ATOM 4290 O O . LEU A 1 541 ? 14.877 4.987 -6.589 1.00 80.12 541 LEU A O 1
ATOM 4294 N N . GLU A 1 542 ? 17.058 4.591 -6.911 1.00 84.94 542 GLU A N 1
ATOM 4295 C CA . GLU A 1 542 ? 16.902 3.654 -8.025 1.00 84.94 542 GLU A CA 1
ATOM 4296 C C . GLU A 1 542 ? 17.337 2.265 -7.552 1.00 84.94 542 GLU A C 1
ATOM 4298 O O . GLU A 1 542 ? 18.436 2.117 -7.021 1.00 84.94 542 GLU A O 1
ATOM 4303 N N . ILE A 1 543 ? 16.482 1.257 -7.736 1.00 83.75 543 ILE A N 1
ATOM 4304 C CA . ILE A 1 543 ? 16.816 -0.143 -7.444 1.00 83.75 543 ILE A CA 1
ATOM 4305 C C . ILE A 1 543 ? 16.665 -0.980 -8.707 1.00 83.75 543 ILE A C 1
ATOM 4307 O O . ILE A 1 543 ? 15.611 -0.963 -9.351 1.00 83.75 543 ILE A O 1
ATOM 4311 N N . ASN A 1 544 ? 17.703 -1.753 -9.031 1.00 85.75 544 ASN A N 1
ATOM 4312 C CA . ASN A 1 544 ? 17.647 -2.731 -10.107 1.00 85.75 544 ASN A CA 1
ATOM 4313 C C . ASN A 1 544 ? 16.834 -3.946 -9.668 1.00 85.75 544 ASN A C 1
ATOM 4315 O O . ASN A 1 544 ? 17.262 -4.718 -8.815 1.00 85.75 544 ASN A O 1
ATOM 4319 N N . TYR A 1 545 ? 15.659 -4.129 -10.261 1.00 85.44 545 TYR A N 1
ATOM 4320 C CA . TYR A 1 545 ? 14.790 -5.243 -9.909 1.00 85.44 545 TYR A CA 1
ATOM 4321 C C . TYR A 1 545 ? 14.945 -6.460 -10.817 1.00 85.44 545 TYR A C 1
ATOM 4323 O O . TYR A 1 545 ? 14.528 -7.560 -10.437 1.00 85.44 545 TYR A O 1
ATOM 4331 N N . ASP A 1 546 ? 15.507 -6.267 -12.011 1.00 78.94 546 ASP A N 1
ATOM 4332 C CA . ASP A 1 546 ? 15.729 -7.340 -12.981 1.00 78.94 546 ASP A CA 1
ATOM 4333 C C . ASP A 1 546 ? 16.561 -8.464 -12.354 1.00 78.94 546 ASP A C 1
ATOM 4335 O O . ASP A 1 546 ? 16.172 -9.628 -12.397 1.00 78.94 546 ASP A O 1
ATOM 4339 N N . SER A 1 547 ? 17.589 -8.097 -11.582 1.00 74.94 547 SER A N 1
ATOM 4340 C CA . SER A 1 547 ? 18.438 -9.026 -10.818 1.00 74.94 547 SER A CA 1
ATOM 4341 C C . SER A 1 547 ? 17.677 -9.944 -9.845 1.00 74.94 547 SER A C 1
ATOM 4343 O O . SER A 1 547 ? 18.203 -10.978 -9.428 1.00 74.94 547 SER A O 1
ATOM 4345 N N . TYR A 1 548 ? 16.445 -9.589 -9.464 1.00 82.31 548 TYR A N 1
ATOM 4346 C CA . TYR A 1 548 ? 15.609 -10.375 -8.552 1.00 82.31 548 TYR A CA 1
ATOM 4347 C C . TYR A 1 548 ? 14.526 -11.177 -9.268 1.00 82.31 548 TYR A C 1
ATOM 4349 O O . TYR A 1 548 ? 14.092 -12.204 -8.748 1.00 82.31 548 TYR A O 1
ATOM 4357 N N . CYS A 1 549 ? 14.049 -10.700 -10.418 1.00 86.50 549 CYS A N 1
ATOM 4358 C CA . CYS A 1 549 ? 12.830 -11.211 -11.042 1.00 86.50 549 CYS A CA 1
ATOM 4359 C C . CYS A 1 549 ? 13.002 -11.665 -12.498 1.00 86.50 549 CYS A C 1
ATOM 4361 O O . CYS A 1 549 ? 11.998 -12.019 -13.114 1.00 86.50 549 CYS A O 1
ATOM 4363 N N . GLU A 1 550 ? 14.219 -11.677 -13.040 1.00 82.88 550 GLU A N 1
ATOM 4364 C CA . GLU A 1 550 ? 14.539 -11.934 -14.454 1.00 82.88 550 GLU A CA 1
ATOM 4365 C C . GLU A 1 550 ? 13.766 -13.127 -15.062 1.00 82.88 550 GLU A C 1
ATOM 4367 O O . GLU A 1 550 ? 13.127 -13.030 -16.114 1.00 82.88 550 GLU A O 1
ATOM 4372 N N . ASP A 1 551 ? 13.722 -14.265 -14.361 1.00 84.75 551 ASP A N 1
ATOM 4373 C CA . ASP A 1 551 ? 13.069 -15.501 -14.818 1.00 84.75 551 ASP A CA 1
ATOM 4374 C C . ASP A 1 551 ? 11.528 -15.481 -14.712 1.00 84.75 551 ASP A C 1
ATOM 4376 O O . ASP A 1 551 ? 10.834 -16.357 -15.254 1.00 84.75 551 ASP A O 1
ATOM 4380 N N . MET A 1 552 ? 10.976 -14.472 -14.037 1.00 91.38 552 MET A N 1
ATOM 4381 C CA . MET A 1 552 ? 9.543 -14.225 -13.846 1.00 91.38 552 MET A CA 1
ATOM 4382 C C . MET A 1 552 ? 8.976 -13.259 -14.891 1.00 91.38 552 MET A C 1
ATOM 4384 O O . MET A 1 552 ? 7.758 -13.061 -14.952 1.00 91.38 552 MET A O 1
ATOM 4388 N N . MET A 1 553 ? 9.828 -12.677 -15.734 1.00 92.25 553 MET A N 1
ATOM 4389 C CA . MET A 1 553 ? 9.448 -11.611 -16.650 1.00 92.25 553 MET A CA 1
ATOM 4390 C C . MET A 1 553 ? 9.148 -12.102 -18.066 1.00 92.25 553 MET A C 1
ATOM 4392 O O . MET A 1 553 ? 9.911 -12.844 -18.683 1.00 92.25 553 MET A O 1
ATOM 4396 N N . VAL A 1 554 ? 8.045 -11.609 -18.631 1.00 92.75 554 VAL A N 1
ATOM 4397 C CA . VAL A 1 554 ? 7.686 -11.797 -20.046 1.00 92.75 554 VAL A CA 1
ATOM 4398 C C . VAL A 1 554 ? 8.653 -11.042 -20.954 1.00 92.75 554 VAL A C 1
ATOM 4400 O O . VAL A 1 554 ? 8.858 -11.440 -22.100 1.00 92.75 554 VAL A O 1
ATOM 4403 N N . ILE A 1 555 ? 9.235 -9.940 -20.474 1.00 89.81 555 ILE A N 1
ATOM 4404 C CA . ILE A 1 555 ? 10.163 -9.131 -21.275 1.00 89.81 555 ILE A CA 1
ATOM 4405 C C . ILE A 1 555 ? 11.515 -9.821 -21.500 1.00 89.81 555 ILE A C 1
ATOM 4407 O O . ILE A 1 555 ? 12.180 -9.513 -22.488 1.00 89.81 555 ILE A O 1
ATOM 4411 N N . GLY A 1 556 ? 11.880 -10.785 -20.645 1.00 87.69 556 GLY A N 1
ATOM 4412 C CA . GLY A 1 556 ? 13.068 -11.623 -20.815 1.00 87.69 556 GLY A CA 1
ATOM 4413 C C . GLY A 1 556 ? 12.931 -12.642 -21.949 1.00 87.69 556 GLY A C 1
ATOM 4414 O O . GLY A 1 556 ? 13.922 -13.208 -22.402 1.00 87.69 556 GLY A O 1
ATOM 4415 N N . GLU A 1 557 ? 11.714 -12.865 -22.461 1.00 88.81 557 GLU A N 1
ATOM 4416 C CA . GLU A 1 557 ? 11.528 -13.706 -23.637 1.00 88.81 557 GLU A CA 1
ATOM 4417 C C . GLU A 1 557 ? 12.184 -13.049 -24.852 1.00 88.81 557 GLU A C 1
ATOM 4419 O O . GLU A 1 557 ? 11.770 -11.983 -25.313 1.00 88.81 557 GLU A O 1
ATOM 4424 N N . GLU A 1 558 ? 13.182 -13.728 -25.408 1.00 87.38 558 GLU A N 1
ATOM 4425 C CA . GLU A 1 558 ? 13.876 -13.257 -26.593 1.00 87.38 558 GLU A CA 1
ATOM 4426 C C . GLU A 1 558 ? 12.909 -13.124 -27.783 1.00 87.38 558 GLU A C 1
ATOM 4428 O O . GLU A 1 558 ? 12.300 -14.098 -28.240 1.00 87.38 558 GLU A O 1
ATOM 4433 N N . ARG A 1 559 ? 12.791 -11.906 -28.328 1.00 88.50 559 ARG A N 1
ATOM 4434 C CA . ARG A 1 559 ? 11.977 -11.630 -29.522 1.00 88.50 559 ARG A CA 1
ATOM 4435 C C . ARG A 1 559 ? 12.762 -10.834 -30.547 1.00 88.50 559 ARG A C 1
ATOM 4437 O O . ARG A 1 559 ? 13.259 -9.753 -30.248 1.00 88.50 559 ARG A O 1
ATOM 4444 N N . ASP A 1 560 ? 12.787 -11.344 -31.771 1.00 84.12 560 ASP A N 1
ATOM 4445 C CA . ASP A 1 560 ? 13.475 -10.717 -32.894 1.00 84.12 560 ASP A CA 1
ATOM 4446 C C . ASP A 1 560 ? 12.867 -9.354 -33.267 1.00 84.12 560 ASP A C 1
ATOM 4448 O O . ASP A 1 560 ? 11.781 -9.279 -33.839 1.00 84.12 560 ASP A O 1
ATOM 4452 N N . MET A 1 561 ? 13.605 -8.280 -32.986 1.00 87.50 561 MET A N 1
ATOM 4453 C CA . MET A 1 561 ? 13.178 -6.900 -33.225 1.00 87.50 561 MET A CA 1
ATOM 4454 C C . MET A 1 561 ? 13.402 -6.402 -34.662 1.00 87.50 561 MET A C 1
ATOM 4456 O O . MET A 1 561 ? 13.079 -5.246 -34.964 1.00 87.50 561 MET A O 1
ATOM 4460 N N . HIS A 1 562 ? 13.952 -7.225 -35.564 1.00 83.25 562 HIS A N 1
ATOM 4461 C CA . HIS A 1 562 ? 14.191 -6.802 -36.942 1.00 83.25 562 HIS A CA 1
ATOM 4462 C C . HIS A 1 562 ? 12.880 -6.389 -37.627 1.00 83.25 562 HIS A C 1
ATOM 4464 O O . HIS A 1 562 ? 11.891 -7.120 -37.669 1.00 83.25 562 HIS A O 1
ATOM 4470 N N . GLY A 1 563 ? 12.884 -5.189 -38.210 1.00 83.12 563 GLY A N 1
ATOM 4471 C CA . GLY A 1 563 ? 11.729 -4.634 -38.910 1.00 83.12 563 GLY A CA 1
ATOM 4472 C C . GLY A 1 563 ? 10.727 -3.879 -38.034 1.00 83.12 563 GLY A C 1
ATOM 4473 O O . GLY A 1 563 ? 9.760 -3.364 -38.589 1.00 83.12 563 GLY A O 1
ATOM 4474 N N . ILE A 1 564 ? 10.957 -3.751 -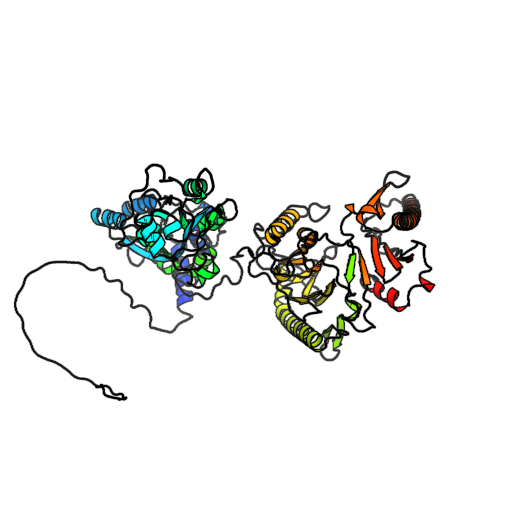36.722 1.00 89.62 564 ILE A N 1
ATOM 4475 C CA . ILE A 1 564 ? 10.225 -2.795 -35.868 1.00 89.62 564 ILE A CA 1
ATOM 4476 C C . ILE A 1 564 ? 10.699 -1.363 -36.144 1.00 89.62 564 ILE A C 1
ATOM 4478 O O . ILE A 1 564 ? 9.887 -0.441 -36.263 1.00 89.62 564 ILE A O 1
ATOM 4482 N N . TRP A 1 565 ? 12.012 -1.208 -36.294 1.00 87.12 565 TRP A N 1
ATOM 4483 C CA . TRP A 1 565 ? 12.692 0.051 -36.567 1.00 87.12 565 TRP A CA 1
ATOM 4484 C C . TRP A 1 565 ? 13.135 0.136 -38.030 1.00 87.12 565 TRP A C 1
ATOM 4486 O O . TRP A 1 565 ? 13.298 -0.889 -38.698 1.00 87.12 565 TRP A O 1
ATOM 4496 N N . GLU A 1 566 ? 13.281 1.353 -38.545 1.00 82.06 566 GLU A N 1
ATOM 4497 C CA . GLU A 1 566 ? 13.868 1.653 -39.847 1.00 82.06 566 GLU A CA 1
ATOM 4498 C C . GLU A 1 566 ? 15.271 1.057 -39.967 1.00 82.06 566 GLU A C 1
ATOM 4500 O O . GLU A 1 566 ? 15.959 0.835 -38.976 1.00 82.06 566 GLU A O 1
ATOM 4505 N N . ASP A 1 567 ? 15.700 0.799 -41.201 1.00 68.75 567 ASP A N 1
ATOM 4506 C CA . ASP A 1 567 ? 16.936 0.055 -41.472 1.00 68.75 567 ASP A CA 1
ATOM 4507 C C . ASP A 1 567 ? 18.205 0.789 -40.979 1.00 68.75 567 ASP A C 1
ATOM 4509 O O . ASP A 1 567 ? 19.271 0.185 -40.917 1.00 68.75 567 ASP A O 1
ATOM 4513 N N . ALA A 1 568 ? 18.088 2.076 -40.629 1.00 59.69 568 ALA A N 1
ATOM 4514 C CA . ALA A 1 568 ? 19.146 2.883 -40.023 1.00 59.69 568 ALA A CA 1
ATOM 4515 C C . ALA A 1 568 ? 19.327 2.636 -38.511 1.00 59.69 568 ALA A C 1
ATOM 4517 O O . ALA A 1 568 ? 20.370 2.982 -37.968 1.00 59.69 568 ALA A O 1
ATOM 4518 N N . SER A 1 569 ? 18.339 2.053 -37.824 1.00 64.50 569 SER A N 1
ATOM 4519 C CA . SER A 1 569 ? 18.453 1.697 -36.407 1.00 64.50 569 SER A CA 1
ATOM 4520 C C . SER A 1 569 ? 19.078 0.311 -36.270 1.00 64.50 569 SER A C 1
ATOM 4522 O O . SER A 1 569 ? 18.561 -0.672 -36.812 1.00 64.50 569 SER A O 1
ATOM 4524 N N . ILE A 1 570 ? 20.186 0.208 -35.535 1.00 66.75 570 ILE A N 1
ATOM 4525 C CA . ILE A 1 570 ? 20.943 -1.038 -35.451 1.00 66.75 570 ILE A CA 1
ATOM 4526 C C . ILE A 1 570 ? 20.316 -1.933 -34.382 1.00 66.75 570 ILE A C 1
ATOM 4528 O O . ILE A 1 570 ? 20.531 -1.769 -33.183 1.00 66.75 570 ILE A O 1
ATOM 4532 N N . VAL A 1 571 ? 19.554 -2.930 -34.833 1.00 68.25 571 VAL A N 1
ATOM 4533 C CA . VAL A 1 571 ? 19.088 -4.024 -33.973 1.00 68.25 571 VAL A CA 1
ATOM 4534 C C . VAL A 1 571 ? 20.241 -4.995 -33.744 1.00 68.25 571 VAL A C 1
ATOM 4536 O O . VAL A 1 571 ? 20.799 -5.552 -34.692 1.00 68.25 571 VAL A O 1
ATOM 4539 N N . TYR A 1 572 ? 20.587 -5.222 -32.482 1.00 65.62 572 TYR A N 1
ATOM 4540 C CA . TYR A 1 572 ? 21.653 -6.141 -32.095 1.00 65.62 572 TYR A CA 1
ATOM 4541 C C . TYR A 1 572 ? 21.161 -7.182 -31.098 1.00 65.62 572 TYR A C 1
ATOM 4543 O O . TYR A 1 572 ? 20.091 -7.044 -30.507 1.00 65.62 572 TYR A O 1
ATOM 4551 N N . ARG A 1 573 ? 21.940 -8.255 -30.941 1.00 68.44 573 ARG A N 1
ATOM 4552 C CA . ARG A 1 573 ? 21.642 -9.363 -30.034 1.00 68.44 573 ARG A CA 1
ATOM 4553 C C . ARG A 1 573 ? 22.704 -9.376 -28.941 1.00 68.44 573 ARG A C 1
ATOM 4555 O O . ARG A 1 573 ? 23.873 -9.576 -29.226 1.00 68.44 573 ARG A O 1
ATOM 4562 N N . SER A 1 574 ? 22.352 -9.118 -27.699 1.00 64.06 574 SER A N 1
ATOM 4563 C CA . SER A 1 574 ? 23.297 -9.079 -26.583 1.00 64.06 574 SER A CA 1
ATOM 4564 C C . SER A 1 574 ? 23.227 -10.359 -25.756 1.00 64.06 574 SER A C 1
ATOM 4566 O O . SER A 1 574 ? 22.276 -11.124 -25.905 1.00 64.06 574 SER A O 1
ATOM 4568 N N . TYR A 1 575 ? 24.228 -10.590 -24.906 1.00 63.06 575 TYR A N 1
ATOM 4569 C CA . TYR A 1 575 ? 24.179 -11.624 -23.872 1.00 63.06 575 TYR A CA 1
ATOM 4570 C C . TYR A 1 575 ? 23.782 -10.997 -22.538 1.00 63.06 575 TYR A C 1
ATOM 4572 O O . TYR A 1 575 ? 24.234 -9.892 -22.234 1.00 63.06 575 TYR A O 1
ATOM 4580 N N . TYR A 1 576 ? 22.979 -11.709 -21.750 1.00 59.91 576 TYR A N 1
ATOM 4581 C CA . TYR A 1 576 ? 22.839 -11.416 -20.326 1.00 59.91 576 TYR A CA 1
ATOM 4582 C C . TYR A 1 576 ? 24.139 -11.860 -19.654 1.00 59.91 576 TYR A C 1
ATOM 4584 O O . TYR A 1 576 ? 24.448 -13.049 -19.624 1.00 59.91 576 TYR A O 1
ATOM 4592 N N . ILE A 1 577 ? 24.963 -10.905 -19.225 1.00 55.97 577 ILE A N 1
ATOM 4593 C CA . ILE A 1 577 ? 26.173 -11.181 -18.445 1.00 55.97 577 ILE A CA 1
ATOM 4594 C C . ILE A 1 577 ? 26.119 -10.262 -17.236 1.00 55.97 577 ILE A C 1
ATOM 4596 O O . ILE A 1 577 ? 26.720 -9.188 -17.234 1.00 55.97 577 ILE A O 1
ATOM 4600 N N . ASN A 1 578 ? 25.309 -10.655 -16.259 1.00 48.81 578 ASN A N 1
ATOM 4601 C CA . ASN A 1 578 ? 24.910 -9.785 -15.156 1.00 48.81 578 ASN A CA 1
ATOM 4602 C C . ASN A 1 578 ? 25.633 -10.092 -13.841 1.00 48.81 578 ASN A C 1
ATOM 4604 O O . ASN A 1 578 ? 25.382 -9.416 -12.850 1.00 48.81 578 ASN A O 1
ATOM 4608 N N . ASP A 1 579 ? 26.567 -11.048 -13.796 1.00 47.97 579 ASP A N 1
ATOM 4609 C CA . ASP A 1 579 ? 27.204 -11.397 -12.526 1.00 47.97 579 ASP A CA 1
ATOM 4610 C C . ASP A 1 579 ? 28.707 -11.697 -12.664 1.00 47.97 579 ASP A C 1
ATOM 4612 O O . ASP A 1 579 ? 29.170 -12.312 -13.627 1.00 47.97 579 ASP A O 1
ATOM 4616 N N . PHE A 1 580 ? 29.491 -11.357 -11.632 1.00 43.25 580 PHE A N 1
ATOM 4617 C CA . PHE A 1 580 ? 30.883 -11.815 -11.482 1.00 43.25 580 PHE A CA 1
ATOM 4618 C C . PHE A 1 580 ? 30.983 -13.350 -11.509 1.00 43.25 580 PHE A C 1
ATOM 4620 O O . PHE A 1 580 ? 32.064 -13.908 -11.713 1.00 43.25 580 PHE A O 1
ATOM 4627 N N . ARG A 1 581 ? 29.850 -14.031 -11.298 1.00 44.56 581 ARG A N 1
ATOM 4628 C CA . ARG A 1 581 ? 29.692 -15.482 -11.375 1.00 44.56 581 ARG A CA 1
ATOM 4629 C C . ARG A 1 581 ? 29.798 -16.018 -12.797 1.00 44.56 581 ARG A C 1
ATOM 4631 O O . ARG A 1 581 ? 30.272 -17.144 -12.915 1.00 44.56 581 ARG A O 1
ATOM 4638 N N . ASP A 1 582 ? 29.474 -15.248 -13.839 1.00 48.28 582 ASP A N 1
ATOM 4639 C CA . ASP A 1 582 ? 29.530 -15.672 -15.258 1.00 48.28 582 ASP A CA 1
ATOM 4640 C C . ASP A 1 582 ? 30.947 -15.733 -15.829 1.00 48.28 582 ASP A C 1
ATOM 4642 O O . ASP A 1 582 ? 31.180 -16.105 -16.984 1.00 48.28 582 ASP A O 1
ATOM 4646 N N . TYR A 1 583 ? 31.913 -15.418 -14.974 1.00 56.28 583 TYR A N 1
ATOM 4647 C CA . TYR A 1 583 ? 33.315 -15.397 -15.293 1.00 56.28 583 TYR A CA 1
ATOM 4648 C C . TYR A 1 583 ? 34.100 -16.404 -14.443 1.00 56.28 583 TYR A C 1
ATOM 4650 O O . TYR A 1 583 ? 33.828 -16.629 -13.263 1.00 56.28 583 TYR A O 1
ATOM 4658 N N . GLY A 1 584 ? 35.120 -17.018 -15.036 1.00 52.56 584 GLY A N 1
ATOM 4659 C CA . GLY A 1 584 ? 36.148 -17.757 -14.312 1.00 52.56 584 GLY A CA 1
ATOM 4660 C C . GLY A 1 584 ? 37.178 -16.809 -13.694 1.00 52.56 584 GLY A C 1
ATOM 4661 O O . GLY A 1 584 ? 37.506 -15.781 -14.284 1.00 52.56 584 GLY A O 1
ATOM 4662 N N . ILE A 1 585 ? 37.728 -17.173 -12.532 1.00 51.34 585 ILE A N 1
ATOM 4663 C CA . ILE A 1 585 ? 38.798 -16.410 -11.872 1.00 51.34 585 ILE A CA 1
ATOM 4664 C C . ILE A 1 585 ? 40.161 -16.909 -12.363 1.00 51.34 585 ILE A C 1
ATOM 4666 O O . ILE A 1 585 ? 40.523 -18.068 -12.146 1.00 51.34 585 ILE A O 1
ATOM 4670 N N . ALA A 1 586 ? 40.945 -16.022 -12.972 1.00 54.09 586 ALA A N 1
ATOM 4671 C CA . ALA A 1 586 ? 42.356 -16.241 -13.265 1.00 54.09 586 ALA A CA 1
ATOM 4672 C C . ALA A 1 586 ? 43.224 -15.325 -12.398 1.00 54.09 586 ALA A C 1
ATOM 4674 O O . ALA A 1 586 ? 43.026 -14.114 -12.365 1.00 54.09 586 ALA A O 1
ATOM 4675 N N . THR A 1 587 ? 44.205 -15.898 -11.704 1.00 53.31 587 THR A N 1
ATOM 4676 C CA . THR A 1 587 ? 45.151 -15.131 -10.885 1.00 53.31 587 THR A CA 1
ATOM 4677 C C . THR A 1 587 ? 46.357 -14.714 -11.722 1.00 53.31 587 THR A C 1
ATOM 4679 O O . THR A 1 587 ? 46.927 -15.532 -12.452 1.00 53.31 587 THR A O 1
ATOM 4682 N N . ALA A 1 588 ? 46.766 -13.452 -11.604 1.00 52.84 588 ALA A N 1
ATOM 4683 C CA . ALA A 1 588 ? 48.006 -12.950 -12.178 1.00 52.84 588 ALA A CA 1
ATOM 4684 C C . ALA A 1 588 ? 49.226 -13.780 -11.716 1.00 52.84 588 ALA A C 1
ATOM 4686 O O . ALA A 1 588 ? 49.210 -14.351 -10.620 1.00 52.84 588 ALA A O 1
ATOM 4687 N N . PRO A 1 589 ? 50.322 -13.837 -12.502 1.00 45.41 589 PRO A N 1
ATOM 4688 C CA . PRO A 1 589 ? 51.530 -14.589 -12.144 1.00 45.41 589 PRO A CA 1
ATOM 4689 C C . PRO A 1 589 ? 52.189 -14.178 -10.817 1.00 45.41 589 PRO A C 1
ATOM 4691 O O . PRO A 1 589 ? 52.959 -14.957 -10.257 1.00 45.41 589 PRO A O 1
ATOM 4694 N N . ASP A 1 590 ? 51.929 -12.963 -10.335 1.00 50.12 590 ASP A N 1
ATOM 4695 C CA . ASP A 1 590 ? 52.441 -12.419 -9.074 1.00 50.12 590 ASP A CA 1
ATOM 4696 C C . ASP A 1 590 ? 51.506 -12.663 -7.873 1.00 50.12 590 ASP A C 1
ATOM 4698 O O . ASP A 1 590 ? 51.882 -12.369 -6.739 1.00 50.12 590 ASP A O 1
ATOM 4702 N N . GLY A 1 591 ? 50.334 -13.268 -8.103 1.00 48.88 591 GLY A N 1
ATOM 4703 C CA . GLY A 1 591 ? 49.393 -13.693 -7.068 1.00 48.88 591 GLY A CA 1
ATOM 4704 C C . GLY A 1 591 ? 48.543 -12.580 -6.456 1.00 48.88 591 GLY A C 1
ATOM 4705 O O . GLY A 1 591 ? 47.808 -12.871 -5.513 1.00 48.88 591 GLY A O 1
ATOM 4706 N N . CYS A 1 592 ? 48.642 -11.343 -6.953 1.00 42.47 592 CYS A N 1
ATOM 4707 C CA . CYS A 1 592 ? 47.993 -10.183 -6.337 1.00 42.47 592 CYS A CA 1
ATOM 4708 C C . CYS A 1 592 ? 46.660 -9.798 -6.995 1.00 42.47 592 CYS A C 1
ATOM 4710 O O . CYS A 1 592 ? 45.773 -9.336 -6.284 1.00 42.47 592 CYS A O 1
ATOM 4712 N N . ASP A 1 593 ? 46.490 -10.053 -8.298 1.00 53.25 593 ASP A N 1
ATOM 4713 C CA . ASP A 1 593 ? 45.304 -9.615 -9.044 1.00 53.25 593 ASP A CA 1
ATOM 4714 C C . ASP A 1 593 ? 44.477 -10.811 -9.545 1.00 53.25 593 ASP A C 1
ATOM 4716 O O . ASP A 1 593 ? 45.006 -11.757 -10.140 1.00 53.25 593 ASP A O 1
ATOM 4720 N N . ALA A 1 594 ? 43.167 -10.769 -9.297 1.00 50.75 594 ALA A N 1
ATOM 4721 C CA . ALA A 1 594 ? 42.187 -11.696 -9.850 1.00 50.75 594 ALA A CA 1
ATOM 4722 C C . ALA A 1 594 ? 41.505 -11.047 -11.060 1.00 50.75 594 ALA A C 1
ATOM 4724 O O . ALA A 1 594 ? 41.090 -9.894 -10.987 1.00 50.75 594 ALA A O 1
ATOM 4725 N N . PHE A 1 595 ? 41.391 -11.785 -12.164 1.00 56.88 595 PHE A N 1
ATOM 4726 C CA . PHE A 1 595 ? 40.703 -11.338 -13.373 1.00 56.88 595 PHE A CA 1
ATOM 4727 C C . PHE A 1 595 ? 39.576 -12.292 -13.740 1.00 56.88 595 PHE A C 1
ATOM 4729 O O . PHE A 1 595 ? 39.717 -13.511 -13.623 1.00 56.88 595 PHE A O 1
ATOM 4736 N N . TRP A 1 596 ? 38.495 -11.712 -14.241 1.00 61.50 596 TRP A N 1
ATOM 4737 C CA . TRP A 1 596 ? 37.283 -12.391 -14.669 1.00 61.50 596 TRP A CA 1
ATOM 4738 C C . TRP A 1 596 ? 37.376 -12.682 -16.176 1.00 61.50 596 TRP A C 1
ATOM 4740 O O . TRP A 1 596 ? 37.618 -11.783 -16.980 1.00 61.50 596 TRP A O 1
ATOM 4750 N N . LEU A 1 597 ? 37.262 -13.955 -16.560 1.00 67.81 597 LEU A N 1
ATOM 4751 C CA . LEU A 1 597 ? 37.341 -14.444 -17.945 1.00 67.81 597 LEU A CA 1
ATOM 4752 C C . LEU A 1 597 ? 36.041 -15.147 -18.344 1.00 67.81 597 LEU A C 1
ATOM 4754 O O . LEU A 1 597 ? 35.431 -15.774 -17.492 1.00 67.81 597 LEU A O 1
ATOM 4758 N N . LEU A 1 598 ? 35.633 -15.097 -19.616 1.00 70.12 598 LEU A N 1
ATOM 4759 C CA . LEU A 1 598 ? 34.383 -15.718 -20.083 1.00 70.12 598 LEU A CA 1
ATOM 4760 C C . LEU A 1 598 ? 34.293 -17.203 -19.711 1.00 70.12 598 LEU A C 1
ATOM 4762 O O . LEU A 1 598 ? 35.225 -17.966 -19.979 1.00 70.12 598 LEU A O 1
ATOM 4766 N N . ASP A 1 599 ? 33.145 -17.623 -19.191 1.00 72.88 599 ASP A N 1
ATOM 4767 C CA . ASP A 1 599 ? 32.817 -19.020 -18.906 1.00 72.88 599 ASP A CA 1
ATOM 4768 C C . ASP A 1 599 ? 31.805 -19.539 -19.941 1.00 72.88 599 ASP A C 1
ATOM 4770 O O . ASP A 1 599 ? 30.732 -18.959 -20.109 1.00 72.88 599 ASP A O 1
ATOM 4774 N N . SER A 1 600 ? 32.135 -20.607 -20.673 1.00 75.25 600 SER A N 1
ATOM 4775 C CA . SER A 1 600 ? 31.273 -21.137 -21.742 1.00 75.25 600 SER A CA 1
ATOM 4776 C C . SER A 1 600 ? 29.991 -21.787 -21.225 1.00 75.25 600 SER A C 1
ATOM 4778 O O . SER A 1 600 ? 28.974 -21.737 -21.911 1.00 75.25 600 SER A O 1
ATOM 4780 N N . GLU A 1 601 ? 30.011 -22.385 -20.027 1.00 68.94 601 GLU A N 1
ATOM 4781 C CA . GLU A 1 601 ? 28.807 -22.999 -19.451 1.00 68.94 601 GLU A CA 1
ATOM 4782 C C . GLU A 1 601 ? 27.798 -21.930 -19.026 1.00 68.94 601 GLU A C 1
ATOM 4784 O O . GLU A 1 601 ? 26.596 -22.129 -19.183 1.00 68.94 601 GLU A O 1
ATOM 4789 N N . LYS A 1 602 ? 28.286 -20.783 -18.542 1.00 60.84 602 LYS A N 1
ATOM 4790 C CA . LYS A 1 602 ? 27.441 -19.692 -18.038 1.00 60.84 602 LYS A CA 1
ATOM 4791 C C . LYS A 1 602 ? 27.010 -18.720 -19.132 1.00 60.84 602 LYS A C 1
ATOM 4793 O O . LYS A 1 602 ? 25.839 -18.389 -19.238 1.00 60.84 602 LYS A O 1
ATOM 4798 N N . SER A 1 603 ? 27.929 -18.337 -20.020 1.00 61.22 603 SER A N 1
ATOM 4799 C CA . SER A 1 603 ? 27.621 -17.422 -21.131 1.00 61.22 603 SER A CA 1
ATOM 4800 C C . SER A 1 603 ? 26.861 -18.086 -22.285 1.00 61.22 603 SER A C 1
ATOM 4802 O O . SER A 1 603 ? 26.227 -17.403 -23.086 1.00 61.22 603 SER A O 1
ATOM 4804 N N . GLY A 1 604 ? 26.922 -19.415 -22.428 1.00 65.81 604 GLY A N 1
ATOM 4805 C CA . GLY A 1 604 ? 26.381 -20.120 -23.598 1.00 65.81 604 GLY A CA 1
ATOM 4806 C C . GLY A 1 604 ? 27.147 -19.851 -24.904 1.00 65.81 604 GLY A C 1
ATOM 4807 O O . GLY A 1 604 ? 26.653 -20.166 -25.989 1.00 65.81 604 GLY A O 1
ATOM 4808 N N . ILE A 1 605 ? 28.341 -19.255 -24.823 1.00 73.69 605 ILE A N 1
ATOM 4809 C CA . ILE A 1 605 ? 29.276 -19.105 -25.944 1.00 73.69 605 ILE A CA 1
ATOM 4810 C C . ILE A 1 605 ? 30.074 -20.410 -26.104 1.00 73.69 605 ILE A C 1
ATOM 4812 O O . ILE A 1 605 ? 30.393 -21.083 -25.125 1.00 73.69 605 ILE A O 1
ATOM 4816 N N . ASP A 1 606 ? 30.409 -20.773 -27.346 1.00 81.12 606 ASP A N 1
ATOM 4817 C CA . ASP A 1 606 ? 31.214 -21.963 -27.644 1.00 81.12 606 ASP A CA 1
ATOM 4818 C C . ASP A 1 606 ? 32.556 -21.958 -26.882 1.00 81.12 606 ASP A C 1
ATOM 4820 O O . ASP A 1 606 ? 33.265 -20.950 -26.839 1.00 81.12 606 ASP A O 1
ATOM 4824 N N . GLU A 1 607 ? 32.925 -23.103 -26.302 1.00 83.88 607 GLU A N 1
ATOM 4825 C CA . GLU A 1 607 ? 34.122 -23.253 -25.462 1.00 83.88 607 GLU A CA 1
ATOM 4826 C C . GLU A 1 607 ? 35.410 -22.829 -26.191 1.00 83.88 607 GLU A C 1
ATOM 4828 O O . GLU A 1 607 ? 36.285 -22.179 -25.607 1.00 83.88 607 GLU A O 1
ATOM 4833 N N . GLU A 1 608 ? 35.539 -23.146 -27.484 1.00 84.00 608 GLU A N 1
ATOM 4834 C CA . GLU A 1 608 ? 36.719 -22.789 -28.271 1.00 84.00 608 GLU A CA 1
ATOM 4835 C C . GLU A 1 608 ? 36.772 -21.278 -28.544 1.00 84.00 608 GLU A C 1
ATOM 4837 O O . GLU A 1 608 ? 37.854 -20.679 -28.552 1.00 84.00 608 GLU A O 1
ATOM 4842 N N . VAL A 1 609 ? 35.609 -20.652 -28.725 1.00 79.69 609 VAL A N 1
ATOM 4843 C CA . VAL A 1 609 ? 35.462 -19.201 -28.876 1.00 79.69 609 VAL A CA 1
ATOM 4844 C C . VAL A 1 609 ? 35.810 -18.480 -27.571 1.00 79.69 609 VAL A C 1
ATOM 4846 O O . VAL A 1 609 ? 36.680 -17.603 -27.590 1.00 79.69 609 VAL A O 1
ATOM 4849 N N . CYS A 1 610 ? 35.223 -18.887 -26.436 1.00 77.81 610 CYS A N 1
ATOM 4850 C CA . CYS A 1 610 ? 35.554 -18.362 -25.105 1.00 77.81 610 CYS A CA 1
ATOM 4851 C C . CYS A 1 610 ? 37.054 -18.439 -24.843 1.00 77.81 610 CYS A C 1
ATOM 4853 O O . CYS A 1 610 ? 37.672 -17.457 -24.438 1.00 77.81 610 CYS A O 1
ATOM 4855 N N . LYS A 1 611 ? 37.674 -19.585 -25.141 1.00 82.81 611 LYS A N 1
ATOM 4856 C CA . LYS A 1 611 ? 39.111 -19.783 -24.956 1.00 82.81 611 LYS A CA 1
ATOM 4857 C C . LYS A 1 611 ? 39.954 -18.797 -25.766 1.00 82.81 611 LYS A C 1
ATOM 4859 O O . LYS A 1 611 ? 40.894 -18.228 -25.220 1.00 82.81 611 LYS A O 1
ATOM 4864 N N . LYS A 1 612 ? 39.643 -18.575 -27.048 1.00 81.12 612 LYS A N 1
ATOM 4865 C CA . LYS A 1 612 ? 40.394 -17.632 -27.905 1.00 81.12 612 LYS A CA 1
ATOM 4866 C C . LYS A 1 612 ? 40.284 -16.197 -27.406 1.00 81.12 612 LYS A C 1
ATOM 4868 O O . LYS A 1 612 ? 41.283 -15.474 -27.385 1.00 81.12 612 LYS A O 1
ATOM 4873 N N . ILE A 1 613 ? 39.083 -15.810 -26.993 1.00 75.81 613 ILE A N 1
ATOM 4874 C CA . ILE A 1 613 ? 38.806 -14.501 -26.413 1.00 75.81 613 ILE A CA 1
ATOM 4875 C C . ILE A 1 613 ? 39.567 -14.331 -25.092 1.00 75.81 613 ILE A C 1
ATOM 4877 O O . ILE A 1 613 ? 40.305 -13.360 -24.925 1.00 75.81 613 ILE A O 1
ATOM 4881 N N . ASN A 1 614 ? 39.467 -15.303 -24.187 1.00 76.38 614 ASN A N 1
ATOM 4882 C CA . ASN A 1 614 ? 40.152 -15.287 -22.898 1.00 76.38 614 ASN A CA 1
ATOM 4883 C C . ASN A 1 614 ? 41.674 -15.255 -23.062 1.00 76.38 614 ASN A C 1
ATOM 4885 O O . ASN A 1 614 ? 42.336 -14.437 -22.432 1.00 76.38 614 ASN A O 1
ATOM 4889 N N . ASP A 1 615 ? 42.234 -16.052 -23.977 1.00 78.56 615 ASP A N 1
ATOM 4890 C CA . ASP A 1 615 ? 43.666 -16.043 -24.301 1.00 78.56 615 ASP A CA 1
ATOM 4891 C C . ASP A 1 615 ? 44.145 -14.664 -24.791 1.00 78.56 615 ASP A C 1
ATOM 4893 O O . ASP A 1 615 ? 45.297 -14.279 -24.552 1.00 78.56 615 ASP A O 1
ATOM 4897 N N . TYR A 1 616 ? 43.297 -13.921 -25.509 1.00 76.69 616 TYR A N 1
ATOM 4898 C CA . TYR A 1 616 ? 43.581 -12.546 -25.915 1.00 76.69 616 TYR A CA 1
ATOM 4899 C C . TYR A 1 616 ? 43.509 -11.584 -24.722 1.00 76.69 616 TYR A C 1
ATOM 4901 O O . TYR A 1 616 ? 44.460 -10.828 -24.492 1.00 76.69 616 TYR A O 1
ATOM 4909 N N . MET A 1 617 ? 42.427 -11.649 -23.940 1.00 69.75 617 MET A N 1
ATOM 4910 C CA . MET A 1 617 ? 42.193 -10.782 -22.783 1.00 69.75 617 MET A CA 1
ATOM 4911 C C . MET A 1 617 ? 43.279 -10.952 -21.720 1.00 69.75 617 MET A C 1
ATOM 4913 O O . MET A 1 617 ? 43.910 -9.969 -21.332 1.00 69.75 617 MET A O 1
ATOM 4917 N N . SER A 1 618 ? 43.610 -12.187 -21.334 1.00 69.19 618 SER A N 1
ATOM 4918 C CA . SER A 1 618 ? 44.666 -12.469 -20.355 1.00 69.19 618 SER A CA 1
ATOM 4919 C C . SER A 1 618 ? 46.017 -11.877 -20.767 1.00 69.19 618 SER A C 1
ATOM 4921 O O . SER A 1 618 ? 46.737 -11.335 -19.931 1.00 69.19 618 SER A O 1
ATOM 4923 N N . LYS A 1 619 ? 46.374 -11.908 -22.060 1.00 70.50 619 LYS A N 1
ATOM 4924 C CA . LYS A 1 619 ? 47.623 -11.293 -22.547 1.00 70.50 619 LYS A CA 1
ATOM 4925 C C . LYS A 1 619 ? 47.600 -9.772 -22.428 1.00 70.50 619 LYS A C 1
ATOM 4927 O O . LYS A 1 619 ? 48.612 -9.185 -22.052 1.00 70.50 619 LYS A O 1
ATOM 4932 N N . LYS A 1 620 ? 46.478 -9.130 -22.764 1.00 67.88 620 LYS A N 1
ATOM 4933 C CA . LYS A 1 620 ? 46.327 -7.670 -22.664 1.00 67.88 620 LYS A CA 1
ATOM 4934 C C . LYS A 1 620 ? 46.401 -7.199 -21.217 1.00 67.88 620 LYS A C 1
ATOM 4936 O O . LYS A 1 620 ? 47.155 -6.273 -20.927 1.00 67.88 620 LYS A O 1
ATOM 4941 N N . ILE A 1 621 ? 45.705 -7.903 -20.335 1.00 61.47 621 ILE A N 1
ATOM 4942 C CA . ILE A 1 621 ? 45.690 -7.665 -18.895 1.00 61.47 621 ILE A CA 1
ATOM 4943 C C . ILE A 1 621 ? 47.103 -7.783 -18.296 1.00 61.47 621 ILE A C 1
ATOM 4945 O O . ILE A 1 621 ? 47.564 -6.868 -17.619 1.00 61.47 621 ILE A O 1
ATOM 4949 N N . VAL A 1 622 ? 47.846 -8.854 -18.606 1.00 60.66 622 VAL A N 1
ATOM 4950 C CA . VAL A 1 622 ? 49.224 -9.049 -18.104 1.00 60.66 622 VAL A CA 1
ATOM 4951 C C . VAL A 1 622 ? 50.177 -7.949 -18.586 1.00 60.66 622 VAL A C 1
ATOM 4953 O O . VAL A 1 622 ? 50.990 -7.444 -17.807 1.00 60.66 622 VAL A O 1
ATOM 4956 N N . ILE A 1 623 ? 50.089 -7.554 -19.862 1.00 61.50 623 ILE A N 1
ATOM 4957 C CA . ILE A 1 623 ? 50.902 -6.455 -20.412 1.00 61.50 623 ILE A CA 1
ATOM 4958 C C . ILE A 1 623 ? 50.609 -5.147 -19.670 1.00 61.50 623 ILE A C 1
ATOM 4960 O O . ILE A 1 623 ? 51.535 -4.386 -19.389 1.00 61.50 623 ILE A O 1
ATOM 4964 N N . PHE A 1 624 ? 49.339 -4.890 -19.358 1.00 55.94 624 PHE A N 1
ATOM 4965 C CA . PHE A 1 624 ? 48.929 -3.710 -18.611 1.00 55.94 624 PHE A CA 1
ATOM 4966 C C . PHE A 1 624 ? 49.461 -3.728 -17.170 1.00 55.94 624 PHE A C 1
ATOM 4968 O O . PHE A 1 624 ? 50.181 -2.807 -16.792 1.00 55.94 624 PHE A O 1
ATOM 4975 N N . SER A 1 625 ? 49.214 -4.803 -16.412 1.00 52.69 625 SER A N 1
ATOM 4976 C CA . SER A 1 625 ? 49.709 -4.966 -15.032 1.00 52.69 625 SER A CA 1
ATOM 4977 C C . SER A 1 625 ? 51.231 -4.758 -14.941 1.00 52.69 625 SER A C 1
ATOM 4979 O O . SER A 1 625 ? 51.714 -4.002 -14.097 1.00 52.69 625 SER A O 1
ATOM 4981 N N . THR A 1 626 ? 51.993 -5.301 -15.900 1.00 55.84 626 THR A N 1
ATOM 4982 C CA . THR A 1 626 ? 53.454 -5.111 -15.974 1.00 55.84 626 THR A CA 1
ATOM 4983 C C . THR A 1 626 ? 53.845 -3.637 -16.152 1.00 55.84 626 THR A C 1
ATOM 4985 O O . THR A 1 626 ? 54.740 -3.151 -15.463 1.00 55.84 626 THR A O 1
ATOM 4988 N N . LYS A 1 627 ? 53.164 -2.893 -17.038 1.00 57.34 627 LYS A N 1
ATOM 4989 C CA . LYS A 1 627 ? 53.413 -1.451 -17.226 1.00 57.34 627 LYS A CA 1
ATOM 4990 C C . LYS A 1 627 ? 53.098 -0.641 -15.965 1.00 57.34 627 LYS A C 1
ATOM 4992 O O . LYS A 1 627 ? 53.828 0.298 -15.648 1.00 57.34 627 LYS A O 1
ATOM 4997 N N . THR A 1 628 ? 52.033 -0.997 -15.252 1.00 51.69 628 THR A N 1
ATOM 4998 C CA . THR A 1 628 ? 51.632 -0.337 -14.002 1.00 51.69 628 THR A CA 1
ATOM 4999 C C . THR A 1 628 ? 52.642 -0.598 -12.884 1.00 51.69 628 THR A C 1
ATOM 5001 O O . THR A 1 628 ? 53.035 0.335 -12.183 1.00 51.69 628 THR A O 1
ATOM 5004 N N . LEU A 1 629 ? 53.139 -1.834 -12.760 1.00 50.66 629 LEU A N 1
ATOM 5005 C CA . LEU A 1 629 ? 54.236 -2.190 -11.852 1.00 50.66 629 LEU A CA 1
ATOM 5006 C C . LEU A 1 629 ? 55.510 -1.383 -12.162 1.00 50.66 629 LEU A C 1
ATOM 5008 O O . LEU A 1 629 ? 56.109 -0.815 -11.248 1.00 50.66 629 LEU A O 1
ATOM 5012 N N . ASP A 1 630 ? 55.891 -1.256 -13.437 1.00 54.34 630 ASP A N 1
ATOM 5013 C CA . ASP A 1 630 ? 57.054 -0.457 -13.851 1.00 54.34 630 ASP A CA 1
ATOM 5014 C C . ASP A 1 630 ? 56.893 1.043 -13.516 1.00 54.34 630 ASP A C 1
ATOM 5016 O O . ASP A 1 630 ? 57.859 1.670 -13.069 1.00 54.34 630 ASP A O 1
ATOM 5020 N N . LYS A 1 631 ? 55.683 1.620 -13.654 1.00 53.00 631 LYS A N 1
ATOM 5021 C CA . LYS A 1 631 ? 55.365 2.988 -13.178 1.00 53.00 631 LYS A CA 1
ATOM 5022 C C . LYS A 1 631 ? 55.483 3.089 -11.643 1.00 53.00 631 LYS A C 1
ATOM 5024 O O . LYS A 1 631 ? 56.078 4.041 -11.143 1.00 53.00 631 LYS A O 1
ATOM 5029 N N . LYS A 1 632 ? 54.990 2.092 -10.894 1.00 47.88 632 LYS A N 1
ATOM 5030 C CA . LYS A 1 632 ? 54.931 2.071 -9.415 1.00 47.88 632 LYS A CA 1
ATOM 5031 C C . LYS A 1 632 ? 56.291 1.972 -8.714 1.00 47.88 632 LYS A C 1
ATOM 5033 O O . LYS A 1 632 ? 56.426 2.452 -7.591 1.00 47.88 632 LYS A O 1
ATOM 5038 N N . TYR A 1 633 ? 57.294 1.361 -9.346 1.00 48.47 633 TYR A N 1
ATOM 5039 C CA . TYR A 1 633 ? 58.627 1.161 -8.750 1.00 48.47 633 TYR A CA 1
ATOM 5040 C C . TYR A 1 633 ? 59.726 2.078 -9.322 1.00 48.47 633 TYR A C 1
ATOM 5042 O O . TYR A 1 633 ? 60.906 1.929 -8.980 1.00 48.47 633 TYR A O 1
ATOM 5050 N N . GLY A 1 634 ? 59.356 3.062 -10.148 1.00 46.97 634 GLY A N 1
ATOM 5051 C CA . GLY A 1 634 ? 60.209 4.201 -10.486 1.00 46.97 634 GLY A CA 1
ATOM 5052 C C . GLY A 1 634 ? 60.430 5.109 -9.271 1.00 46.97 634 GLY A C 1
ATOM 5053 O O . GLY A 1 634 ? 59.555 5.250 -8.425 1.00 46.97 634 GLY A O 1
ATOM 5054 N N . LYS A 1 635 ? 61.627 5.702 -9.147 1.00 41.53 635 LYS A N 1
ATOM 5055 C CA . LYS A 1 635 ? 61.985 6.616 -8.049 1.00 41.53 635 LYS A CA 1
ATOM 5056 C C . LYS A 1 635 ? 61.070 7.842 -8.044 1.00 41.53 635 LYS A C 1
ATOM 5058 O O . LYS A 1 635 ? 61.369 8.792 -8.748 1.00 41.53 635 LYS A O 1
ATOM 5063 N N . ASP A 1 636 ? 60.002 7.787 -7.265 1.00 39.59 636 ASP A N 1
ATOM 5064 C CA . ASP A 1 636 ? 59.562 8.784 -6.290 1.00 39.59 636 ASP A CA 1
ATOM 5065 C C . ASP A 1 636 ? 58.332 8.200 -5.566 1.00 39.59 636 ASP A C 1
ATOM 5067 O O . ASP A 1 636 ? 57.608 7.370 -6.107 1.00 39.59 636 ASP A O 1
ATOM 5071 N N . ASN A 1 637 ? 58.174 8.493 -4.273 1.00 41.56 637 ASN A N 1
ATOM 5072 C CA . ASN A 1 637 ? 57.171 7.842 -3.423 1.00 41.56 637 ASN A CA 1
ATOM 5073 C C . ASN A 1 637 ? 55.744 8.239 -3.844 1.00 41.56 637 ASN A C 1
ATOM 5075 O O . ASN A 1 637 ? 55.288 9.324 -3.485 1.00 41.56 637 ASN A O 1
ATOM 5079 N N . TYR A 1 638 ? 55.024 7.341 -4.517 1.00 43.44 638 TYR A N 1
ATOM 5080 C CA . TYR A 1 638 ? 53.611 7.508 -4.864 1.00 43.44 638 TYR A CA 1
ATOM 5081 C C . TYR A 1 638 ? 52.791 6.303 -4.376 1.00 43.44 638 TYR A C 1
ATOM 5083 O O . TYR A 1 638 ? 53.186 5.149 -4.557 1.00 43.44 638 TYR A O 1
ATOM 5091 N N . THR A 1 639 ? 51.635 6.562 -3.761 1.00 35.16 639 THR A N 1
ATOM 5092 C CA . THR A 1 639 ? 50.623 5.537 -3.469 1.00 35.16 639 THR A CA 1
ATOM 5093 C C . THR A 1 639 ? 49.648 5.518 -4.639 1.00 35.16 639 THR A C 1
ATOM 5095 O O . THR A 1 639 ? 48.836 6.424 -4.766 1.00 35.16 639 THR A O 1
ATOM 5098 N N . TYR A 1 640 ? 49.759 4.518 -5.511 1.00 37.50 640 TYR A N 1
ATOM 5099 C CA . TYR A 1 640 ? 48.813 4.296 -6.607 1.00 37.50 640 TYR A CA 1
ATOM 5100 C C . TYR A 1 640 ? 47.691 3.374 -6.118 1.00 37.50 640 TYR A C 1
ATOM 5102 O O . TYR A 1 640 ? 47.974 2.231 -5.740 1.00 37.50 640 TYR A O 1
ATOM 5110 N N . GLY A 1 641 ? 46.454 3.871 -6.106 1.00 36.75 641 GLY A N 1
ATOM 5111 C CA . GLY A 1 641 ? 45.251 3.041 -6.064 1.00 36.75 641 GLY A CA 1
ATOM 5112 C C . GLY A 1 641 ? 44.881 2.649 -7.491 1.00 36.75 641 GLY A C 1
ATOM 5113 O O . GLY A 1 641 ? 44.890 3.499 -8.376 1.00 36.75 641 GLY A O 1
ATOM 5114 N N . ILE A 1 642 ? 44.641 1.362 -7.724 1.00 35.62 642 ILE A N 1
ATOM 5115 C CA . ILE A 1 642 ? 43.993 0.881 -8.945 1.00 35.62 642 ILE A CA 1
ATOM 5116 C C . ILE A 1 642 ? 42.540 0.697 -8.541 1.00 35.62 642 ILE A C 1
ATOM 5118 O O . ILE A 1 642 ? 42.271 -0.177 -7.718 1.00 35.62 642 ILE A O 1
ATOM 5122 N N . ASP A 1 643 ? 41.643 1.522 -9.067 1.00 37.03 643 ASP A N 1
ATOM 5123 C CA . ASP A 1 643 ? 40.220 1.240 -8.944 1.00 37.03 643 ASP A CA 1
ATOM 5124 C C . ASP A 1 643 ? 39.822 0.314 -10.093 1.00 37.03 643 ASP A C 1
ATOM 5126 O O . ASP A 1 643 ? 39.948 0.655 -11.270 1.00 37.03 643 ASP A O 1
ATOM 5130 N N . SER A 1 644 ? 39.456 -0.920 -9.762 1.00 38.16 644 SER A N 1
ATOM 5131 C CA . SER A 1 644 ? 39.140 -1.960 -10.733 1.00 38.16 644 SER A CA 1
ATOM 5132 C C . SER A 1 644 ? 37.671 -1.886 -11.147 1.00 38.16 644 SER A C 1
ATOM 5134 O O . SER A 1 644 ? 36.960 -2.879 -11.037 1.00 38.16 644 SER A O 1
ATOM 5136 N N . MET A 1 645 ? 37.203 -0.750 -11.663 1.00 37.41 645 MET A N 1
ATOM 5137 C CA . MET A 1 645 ? 35.901 -0.687 -12.346 1.00 37.41 645 MET A CA 1
ATOM 5138 C C . MET A 1 645 ? 36.015 -1.119 -13.820 1.00 37.41 645 MET A C 1
ATOM 5140 O O . MET A 1 645 ? 35.424 -0.535 -14.725 1.00 37.41 645 MET A O 1
ATOM 5144 N N . ALA A 1 646 ? 36.796 -2.169 -14.091 1.00 43.75 646 ALA A N 1
ATOM 5145 C CA . ALA A 1 646 ? 36.918 -2.752 -15.422 1.00 43.75 646 ALA A CA 1
ATOM 5146 C C . ALA A 1 646 ? 35.754 -3.723 -15.673 1.00 43.75 646 ALA A C 1
ATOM 5148 O O . ALA A 1 646 ? 35.908 -4.940 -15.580 1.00 43.75 646 ALA A O 1
ATOM 5149 N N . GLY A 1 647 ? 34.576 -3.187 -15.991 1.00 46.84 647 GLY A N 1
ATOM 5150 C CA . GLY A 1 647 ? 33.510 -3.986 -16.587 1.00 46.84 647 GLY A CA 1
ATOM 5151 C C . GLY A 1 647 ? 33.937 -4.430 -17.988 1.00 46.84 647 GLY A C 1
ATOM 5152 O O . GLY A 1 647 ? 34.230 -3.592 -18.843 1.00 46.84 647 GLY A O 1
ATOM 5153 N N . ILE A 1 648 ? 33.999 -5.739 -18.243 1.00 50.56 648 ILE A N 1
ATOM 5154 C CA . ILE A 1 648 ? 34.132 -6.250 -19.610 1.00 50.56 648 ILE A CA 1
ATOM 5155 C C . ILE A 1 648 ? 32.715 -6.428 -20.147 1.00 50.56 648 ILE A C 1
ATOM 5157 O O . ILE A 1 648 ? 31.986 -7.300 -19.690 1.00 50.56 648 ILE A O 1
ATOM 5161 N N . THR A 1 649 ? 32.310 -5.608 -21.113 1.00 52.62 649 THR A N 1
ATOM 5162 C CA . THR A 1 649 ? 30.992 -5.749 -21.745 1.00 52.62 649 THR A CA 1
ATOM 5163 C C . THR A 1 649 ? 31.122 -6.539 -23.039 1.00 52.62 649 THR A C 1
ATOM 5165 O O . THR A 1 649 ? 31.905 -6.177 -23.921 1.00 52.62 649 THR A O 1
ATOM 5168 N N . PHE A 1 650 ? 30.317 -7.588 -23.187 1.00 57.75 650 PHE A N 1
ATOM 5169 C CA . PHE A 1 650 ? 30.240 -8.383 -24.410 1.00 57.75 650 PHE A CA 1
ATOM 5170 C C . PHE A 1 650 ? 28.938 -8.087 -25.143 1.00 57.75 650 PHE A C 1
ATOM 5172 O O . PHE A 1 650 ? 27.856 -8.230 -24.584 1.00 57.75 650 PHE A O 1
ATOM 5179 N N . LYS A 1 651 ? 29.035 -7.702 -26.416 1.00 58.03 651 LYS A N 1
ATOM 5180 C CA . LYS A 1 651 ? 27.872 -7.454 -27.278 1.00 58.03 651 LYS A CA 1
ATOM 5181 C C . LYS A 1 651 ? 27.996 -8.260 -28.568 1.00 58.03 651 LYS A C 1
ATOM 5183 O O . LYS A 1 651 ? 29.100 -8.390 -29.096 1.00 58.03 651 LYS A O 1
ATOM 5188 N N . VAL A 1 652 ? 26.886 -8.772 -29.109 1.00 57.22 652 VAL A N 1
ATOM 5189 C CA . VAL A 1 652 ? 26.872 -9.410 -30.436 1.00 57.22 652 VAL A CA 1
ATOM 5190 C C . VAL A 1 652 ? 26.104 -8.576 -31.445 1.00 57.22 652 VAL A C 1
ATOM 5192 O O . VAL A 1 652 ? 24.923 -8.271 -31.315 1.00 57.22 652 VAL A O 1
ATOM 5195 N N . TYR A 1 653 ? 26.794 -8.237 -32.523 1.00 54.44 653 TYR A N 1
ATOM 5196 C CA . TYR A 1 653 ? 26.205 -7.537 -33.653 1.00 54.44 653 TYR A CA 1
ATOM 5197 C C . TYR A 1 653 ? 26.231 -8.486 -34.847 1.00 54.44 653 TYR A C 1
ATOM 5199 O O . TYR A 1 653 ? 27.271 -8.724 -35.463 1.00 54.44 653 TYR A O 1
ATOM 5207 N N . GLY A 1 654 ? 25.086 -9.098 -35.154 1.00 57.38 654 GLY A N 1
ATOM 5208 C CA . GLY A 1 654 ? 24.953 -10.037 -36.269 1.00 57.38 654 GLY A CA 1
ATOM 5209 C C . GLY A 1 654 ? 25.890 -11.250 -36.165 1.00 57.38 654 GLY A C 1
ATOM 5210 O O . GLY A 1 654 ? 25.583 -12.213 -35.470 1.00 57.38 654 GLY A O 1
ATOM 5211 N N . LYS A 1 655 ? 27.009 -11.230 -36.907 1.00 54.50 655 LYS A N 1
ATOM 5212 C CA . LYS A 1 655 ? 28.009 -12.321 -36.976 1.00 54.50 655 LYS A CA 1
ATOM 5213 C C . LYS A 1 655 ? 29.339 -11.995 -36.287 1.00 54.50 655 LYS A C 1
ATOM 5215 O O . LYS A 1 655 ? 30.325 -12.690 -36.536 1.00 54.50 655 LYS A O 1
ATOM 5220 N N . VAL A 1 656 ? 29.395 -10.966 -35.447 1.00 49.19 656 VAL A N 1
ATOM 5221 C CA . VAL A 1 656 ? 30.611 -10.605 -34.704 1.00 49.19 656 VAL A CA 1
ATOM 5222 C C . VAL A 1 656 ? 30.324 -10.397 -33.216 1.00 49.19 656 VAL A C 1
ATOM 5224 O O . VAL A 1 656 ? 29.279 -9.862 -32.851 1.00 49.19 656 VAL A O 1
ATOM 5227 N N . TYR A 1 657 ? 31.265 -10.809 -32.367 1.00 59.12 657 TYR A N 1
ATOM 5228 C CA . TYR A 1 657 ? 31.365 -10.397 -30.968 1.00 59.12 657 TYR A CA 1
ATOM 5229 C C . TYR A 1 657 ? 32.178 -9.106 -30.884 1.00 59.12 657 TYR A C 1
ATOM 5231 O O . TYR A 1 657 ? 33.270 -9.021 -31.449 1.00 59.12 657 TYR A O 1
ATOM 5239 N N . ILE A 1 658 ? 31.682 -8.129 -30.136 1.00 58.22 658 ILE A N 1
ATOM 5240 C CA . ILE A 1 658 ? 32.422 -6.930 -29.751 1.00 58.22 658 ILE A CA 1
ATOM 5241 C C . ILE A 1 658 ? 32.631 -6.984 -28.244 1.00 58.22 658 ILE A C 1
ATOM 5243 O O . ILE A 1 658 ? 31.673 -7.103 -27.479 1.00 58.22 658 ILE A O 1
ATOM 5247 N N . ILE A 1 659 ? 33.894 -6.914 -27.838 1.00 57.12 659 ILE A N 1
ATOM 5248 C CA . ILE A 1 659 ? 34.293 -6.840 -26.438 1.00 57.12 659 ILE A CA 1
ATOM 5249 C C . ILE A 1 659 ? 34.727 -5.412 -26.164 1.00 57.12 659 ILE A C 1
ATOM 5251 O O . ILE A 1 659 ? 35.676 -4.931 -26.789 1.00 57.12 659 ILE A O 1
ATOM 5255 N N . TYR A 1 660 ? 34.047 -4.778 -25.217 1.00 55.34 660 TYR A N 1
ATOM 5256 C CA . TYR A 1 660 ? 34.459 -3.517 -24.624 1.00 55.34 660 TYR A CA 1
ATOM 5257 C C . TYR A 1 660 ? 35.162 -3.823 -23.309 1.00 55.34 660 TYR A C 1
ATOM 5259 O O . TYR A 1 660 ? 34.592 -4.473 -22.434 1.00 55.34 660 TYR A O 1
ATOM 5267 N N . ASN A 1 661 ? 36.404 -3.373 -23.172 1.00 51.34 661 ASN A N 1
ATOM 5268 C CA . ASN A 1 661 ? 37.072 -3.330 -21.879 1.00 51.34 661 ASN A CA 1
ATOM 5269 C C . ASN A 1 661 ? 36.898 -1.928 -21.288 1.00 51.34 661 ASN A C 1
ATOM 5271 O O . ASN A 1 661 ? 37.241 -0.954 -21.962 1.00 51.34 661 ASN A O 1
ATOM 5275 N N . GLY A 1 662 ? 36.353 -1.849 -20.072 1.00 43.53 662 GLY A N 1
ATOM 5276 C CA . GLY A 1 662 ? 36.092 -0.600 -19.366 1.00 43.53 662 GLY A CA 1
ATOM 5277 C C . GLY A 1 662 ? 37.326 0.282 -19.161 1.00 43.53 662 GLY A C 1
ATOM 5278 O O . GLY A 1 662 ? 38.476 -0.166 -19.181 1.00 43.53 662 GLY A O 1
ATOM 5279 N N . ILE A 1 663 ? 37.038 1.565 -18.963 1.00 40.78 663 ILE A N 1
ATOM 5280 C CA . ILE A 1 663 ? 37.981 2.635 -18.658 1.00 40.78 663 ILE A CA 1
ATOM 5281 C C . ILE A 1 663 ? 38.604 2.373 -17.281 1.00 40.78 663 ILE A C 1
ATOM 5283 O O . ILE A 1 663 ? 37.890 2.291 -16.289 1.00 40.78 663 ILE A O 1
ATOM 5287 N N . LEU A 1 664 ? 39.933 2.271 -17.201 1.00 37.25 664 LEU A N 1
ATOM 5288 C CA . LEU A 1 664 ? 40.638 2.303 -15.919 1.00 37.25 664 LEU A CA 1
ATOM 5289 C C . LEU A 1 664 ? 41.164 3.719 -15.679 1.00 37.25 664 LEU A C 1
ATOM 5291 O O . LEU A 1 664 ? 42.021 4.184 -16.427 1.00 37.25 664 LEU A O 1
ATOM 5295 N N . VAL A 1 665 ? 40.670 4.388 -14.639 1.00 36.56 665 VAL A N 1
ATOM 5296 C CA . VAL A 1 665 ? 41.135 5.724 -14.251 1.00 36.56 665 VAL A CA 1
ATOM 5297 C C . VAL A 1 665 ? 42.283 5.600 -13.251 1.00 36.56 665 VAL A C 1
ATOM 5299 O O . VAL A 1 665 ? 42.185 4.909 -12.240 1.00 36.56 665 VAL A O 1
ATOM 5302 N N . LEU A 1 666 ? 43.396 6.275 -13.536 1.00 33.97 666 LEU A N 1
ATOM 5303 C CA . LEU A 1 666 ? 44.555 6.362 -12.650 1.00 33.97 666 LEU A CA 1
ATOM 5304 C C . LEU A 1 666 ? 44.568 7.758 -12.022 1.00 33.97 666 LEU A C 1
ATOM 5306 O O . LEU A 1 666 ? 44.908 8.729 -12.686 1.00 33.97 666 LEU A O 1
ATOM 5310 N N . LEU A 1 667 ? 44.194 7.865 -10.746 1.00 34.94 667 LEU A N 1
ATOM 5311 C CA . LEU A 1 667 ? 44.229 9.141 -10.028 1.00 34.94 667 LEU A CA 1
ATOM 5312 C C . LEU A 1 667 ? 45.618 9.369 -9.411 1.00 34.94 667 LEU A C 1
ATOM 5314 O O . LEU A 1 667 ? 46.111 8.564 -8.614 1.00 34.94 667 LEU A O 1
ATOM 5318 N N . THR A 1 668 ? 46.253 10.488 -9.765 1.00 37.62 668 THR A N 1
ATOM 5319 C CA . THR A 1 668 ? 47.425 11.030 -9.061 1.00 37.62 668 THR A CA 1
ATOM 5320 C C . THR A 1 668 ? 47.061 12.290 -8.282 1.00 37.62 668 THR A C 1
ATOM 5322 O O . THR A 1 668 ? 46.066 12.942 -8.567 1.00 37.62 668 THR A O 1
ATOM 5325 N N . LYS A 1 669 ? 47.885 12.639 -7.283 1.00 35.78 669 LYS A N 1
ATOM 5326 C CA . LYS A 1 669 ? 47.639 13.732 -6.320 1.00 35.78 669 LYS A CA 1
ATOM 5327 C C . LYS A 1 669 ? 47.399 15.112 -6.957 1.00 35.78 669 LYS A C 1
ATOM 5329 O O . LYS A 1 669 ? 46.774 15.957 -6.327 1.00 35.78 669 LYS A O 1
ATOM 5334 N N . ASP A 1 670 ? 47.873 15.309 -8.178 1.00 40.59 670 ASP A N 1
ATOM 5335 C CA . ASP A 1 670 ? 47.501 16.429 -9.028 1.00 40.59 670 ASP A CA 1
ATOM 5336 C C . ASP A 1 670 ? 46.689 15.814 -10.178 1.00 40.59 670 ASP A C 1
ATOM 5338 O O . ASP A 1 670 ? 47.210 14.954 -10.892 1.00 40.59 670 ASP A O 1
ATOM 5342 N N . TYR A 1 671 ? 45.402 16.157 -10.271 1.00 43.19 671 TYR A N 1
ATOM 5343 C CA . TYR A 1 671 ? 44.382 15.624 -11.192 1.00 43.19 671 TYR A CA 1
ATOM 5344 C C . TYR A 1 671 ? 44.680 15.903 -12.689 1.00 43.19 671 TYR A C 1
ATOM 5346 O O . TYR A 1 671 ? 43.812 16.377 -13.414 1.00 43.19 671 TYR A O 1
ATOM 5354 N N . GLU A 1 672 ? 45.908 15.691 -13.168 1.00 40.22 672 GLU A N 1
ATOM 5355 C CA . GLU A 1 672 ? 46.348 16.194 -14.480 1.00 40.22 672 GLU A CA 1
ATOM 5356 C C . GLU A 1 672 ? 46.585 15.127 -15.560 1.00 40.22 672 GLU A C 1
ATOM 5358 O O . GLU A 1 672 ? 46.719 15.513 -16.714 1.00 40.22 672 GLU A O 1
ATOM 5363 N N . ASP A 1 673 ? 46.556 13.820 -15.268 1.00 40.97 673 ASP A N 1
ATOM 5364 C CA . ASP A 1 673 ? 46.732 12.787 -16.308 1.00 40.97 673 ASP A CA 1
ATOM 5365 C C . ASP A 1 673 ? 45.751 11.607 -16.151 1.00 40.97 673 ASP A C 1
ATOM 5367 O O . ASP A 1 673 ? 46.027 10.619 -15.467 1.00 40.97 673 ASP A O 1
ATOM 5371 N N . LEU A 1 674 ? 44.609 11.691 -16.843 1.00 41.75 674 LEU A N 1
ATOM 5372 C CA . LEU A 1 674 ? 43.693 10.570 -17.082 1.00 41.75 674 LEU A CA 1
ATOM 5373 C C . LEU A 1 674 ? 44.231 9.725 -18.256 1.00 41.75 674 LEU A C 1
ATOM 5375 O O . LEU A 1 674 ? 44.145 10.134 -19.411 1.00 41.75 674 LEU A O 1
ATOM 5379 N N . GLU A 1 675 ? 44.792 8.538 -17.996 1.00 41.22 675 GLU A N 1
ATOM 5380 C CA . GLU A 1 675 ? 45.082 7.559 -19.061 1.00 41.22 675 GLU A CA 1
ATOM 5381 C C . GLU A 1 675 ? 43.914 6.573 -19.205 1.00 41.22 675 GLU A C 1
ATOM 5383 O O . GLU A 1 675 ? 43.867 5.542 -18.539 1.00 41.22 675 GLU A O 1
ATOM 5388 N N . THR A 1 676 ? 42.994 6.862 -20.122 1.00 42.31 676 THR A N 1
ATOM 5389 C CA . THR A 1 676 ? 41.961 5.928 -20.582 1.00 42.31 676 THR A CA 1
ATOM 5390 C C . THR A 1 676 ? 42.579 4.875 -21.504 1.00 42.31 676 THR A C 1
ATOM 5392 O O . THR A 1 676 ? 43.203 5.205 -22.514 1.00 42.31 676 THR A O 1
ATOM 5395 N N . ILE A 1 677 ? 42.397 3.587 -21.200 1.00 40.97 677 ILE A N 1
ATOM 5396 C CA . ILE A 1 677 ? 42.721 2.506 -22.141 1.00 40.97 677 ILE A CA 1
ATOM 5397 C C . ILE A 1 677 ? 41.427 1.837 -22.573 1.00 40.97 677 ILE A C 1
ATOM 5399 O O . ILE A 1 677 ? 40.923 0.948 -21.897 1.00 40.97 677 ILE A O 1
ATOM 5403 N N . GLU A 1 678 ? 40.935 2.221 -23.743 1.00 47.94 678 GLU A N 1
ATOM 5404 C CA . GLU A 1 678 ? 39.885 1.478 -24.423 1.00 47.94 678 GLU A CA 1
ATOM 5405 C C . GLU A 1 678 ? 40.519 0.275 -25.138 1.00 47.94 678 GLU A C 1
ATOM 5407 O O . GLU A 1 678 ? 41.398 0.416 -25.996 1.00 47.94 678 GLU A O 1
ATOM 5412 N N . ILE A 1 679 ? 40.104 -0.940 -24.778 1.00 49.44 679 ILE A N 1
ATOM 5413 C CA . ILE A 1 679 ? 40.397 -2.122 -25.594 1.00 49.44 679 ILE A CA 1
ATOM 5414 C C . ILE A 1 679 ? 39.086 -2.574 -26.217 1.00 49.44 679 ILE A C 1
ATOM 5416 O O . ILE A 1 679 ? 38.394 -3.417 -25.654 1.00 49.44 679 ILE A O 1
ATOM 5420 N N . THR A 1 680 ? 38.790 -2.043 -27.399 1.00 58.47 680 THR A N 1
ATOM 5421 C CA . THR A 1 680 ? 37.740 -2.579 -28.266 1.00 58.47 680 THR A CA 1
ATOM 5422 C C . THR A 1 680 ? 38.357 -3.666 -29.143 1.00 58.47 680 THR A C 1
ATOM 5424 O O . THR A 1 680 ? 39.266 -3.418 -29.940 1.00 58.47 680 THR A O 1
ATOM 5427 N N . ALA A 1 681 ? 37.922 -4.910 -28.949 1.00 66.19 681 ALA A N 1
ATOM 5428 C CA . ALA A 1 681 ? 38.361 -6.050 -29.747 1.00 66.19 681 ALA A CA 1
ATOM 5429 C C . ALA A 1 681 ? 37.151 -6.735 -30.378 1.00 66.19 681 ALA A C 1
ATOM 5431 O O . ALA A 1 681 ? 36.157 -7.009 -29.707 1.00 66.19 681 ALA A O 1
ATOM 5432 N N . VAL A 1 682 ? 37.247 -7.012 -31.678 1.00 66.06 682 VAL A N 1
ATOM 5433 C CA . VAL A 1 682 ? 36.172 -7.649 -32.440 1.00 66.06 682 VAL A CA 1
ATOM 5434 C C . VAL A 1 682 ? 36.576 -9.064 -32.792 1.00 66.06 682 VAL A C 1
ATOM 5436 O O . VAL A 1 682 ? 37.668 -9.293 -33.306 1.00 66.06 682 VAL A O 1
ATOM 5439 N N . PHE A 1 683 ? 35.694 -10.014 -32.517 1.00 69.38 683 PHE A N 1
ATOM 5440 C CA . PHE A 1 683 ? 35.901 -11.426 -32.795 1.00 69.38 683 PHE A CA 1
ATOM 5441 C C . PHE A 1 683 ? 34.791 -11.944 -33.699 1.00 69.38 683 PHE A C 1
ATOM 5443 O O . PHE A 1 683 ? 33.633 -11.560 -33.572 1.00 69.38 683 PHE A O 1
ATOM 5450 N N . ASP A 1 684 ? 35.124 -12.829 -34.629 1.00 68.12 684 ASP A N 1
ATOM 5451 C CA . ASP A 1 684 ? 34.115 -13.497 -35.450 1.00 68.12 684 ASP A CA 1
ATOM 5452 C C . ASP A 1 684 ? 33.238 -14.417 -34.588 1.00 68.12 684 ASP A C 1
ATOM 5454 O O . ASP A 1 684 ? 33.760 -15.192 -33.783 1.00 68.12 684 ASP A O 1
ATOM 5458 N N . TYR A 1 685 ? 31.918 -14.361 -34.795 1.00 65.12 685 TYR A N 1
ATOM 5459 C CA . TYR A 1 685 ? 30.948 -15.065 -33.954 1.00 65.12 685 TYR A CA 1
ATOM 5460 C C . TYR A 1 685 ? 31.113 -16.590 -33.969 1.00 65.12 685 TYR A C 1
ATOM 5462 O O . TYR A 1 685 ? 30.944 -17.267 -32.965 1.00 65.12 685 TYR A O 1
ATOM 5470 N N . ASN A 1 686 ? 31.452 -17.163 -35.120 1.00 68.50 686 ASN A N 1
ATOM 5471 C CA . ASN A 1 686 ? 31.484 -18.619 -35.258 1.00 68.50 686 ASN A CA 1
ATOM 5472 C C . ASN A 1 686 ? 32.853 -19.202 -34.918 1.00 68.50 686 ASN A C 1
ATOM 5474 O O . ASN A 1 686 ? 32.968 -20.384 -34.614 1.00 68.50 686 ASN A O 1
ATOM 5478 N N . THR A 1 687 ? 33.909 -18.403 -35.063 1.00 74.94 687 THR A N 1
ATOM 5479 C CA . THR A 1 687 ? 35.285 -18.901 -35.013 1.00 74.94 687 THR A CA 1
ATOM 5480 C C . THR A 1 687 ? 36.089 -18.357 -33.842 1.00 74.94 687 THR A C 1
ATOM 5482 O O . THR A 1 687 ? 37.137 -18.931 -33.531 1.00 74.94 687 THR A O 1
ATOM 5485 N N . GLY A 1 688 ? 35.644 -17.267 -33.205 1.00 69.19 688 GLY A N 1
ATOM 5486 C CA . GLY A 1 688 ? 36.380 -16.584 -32.138 1.00 69.19 688 GLY A CA 1
ATOM 5487 C C . GLY A 1 688 ? 37.710 -15.997 -32.611 1.00 69.19 688 GLY A C 1
ATOM 5488 O O . GLY A 1 688 ? 38.611 -15.766 -31.807 1.00 69.19 688 GLY A O 1
ATOM 5489 N N . ASN A 1 689 ? 37.886 -15.814 -33.921 1.00 77.44 689 ASN A N 1
ATOM 5490 C CA . ASN A 1 689 ? 39.093 -15.219 -34.478 1.00 77.44 689 ASN A CA 1
ATOM 5491 C C . ASN A 1 689 ? 39.036 -13.702 -34.324 1.00 77.44 689 ASN A C 1
ATOM 5493 O O . ASN A 1 689 ? 38.021 -13.097 -34.658 1.00 77.44 689 ASN A O 1
ATOM 5497 N N . LEU A 1 690 ? 40.141 -13.100 -33.878 1.00 73.94 690 LEU A N 1
ATOM 5498 C CA . LEU A 1 690 ? 40.283 -11.647 -33.831 1.00 73.94 690 LEU A CA 1
ATOM 5499 C C . LEU A 1 690 ? 40.183 -11.076 -35.253 1.00 73.94 690 LEU A C 1
ATOM 5501 O O . LEU A 1 690 ? 40.921 -11.485 -36.154 1.00 73.94 690 LEU A O 1
ATOM 5505 N N . LEU A 1 691 ? 39.270 -10.134 -35.428 1.00 65.38 691 LEU A N 1
ATOM 5506 C CA . LEU A 1 691 ? 39.031 -9.395 -36.655 1.00 65.38 691 LEU A CA 1
ATOM 5507 C C . LEU A 1 691 ? 39.753 -8.046 -36.586 1.00 65.38 691 LEU A C 1
ATOM 5509 O O . LEU A 1 691 ? 39.962 -7.499 -35.503 1.00 65.38 691 LEU A O 1
ATOM 5513 N N . ASP A 1 692 ? 40.157 -7.512 -37.740 1.00 63.75 692 ASP A N 1
ATOM 5514 C CA . ASP A 1 692 ? 40.702 -6.154 -37.797 1.00 63.75 692 ASP A CA 1
ATOM 5515 C C . ASP A 1 692 ? 39.540 -5.164 -37.589 1.00 63.75 692 ASP A C 1
ATOM 5517 O O . ASP A 1 692 ? 38.610 -5.150 -38.412 1.00 63.75 692 ASP A O 1
ATOM 5521 N N . PRO A 1 693 ? 39.558 -4.362 -36.507 1.00 52.91 693 PRO A N 1
ATOM 5522 C CA . PRO A 1 693 ? 38.489 -3.413 -36.220 1.00 52.91 693 PRO A CA 1
ATOM 5523 C C . PRO A 1 693 ? 38.325 -2.368 -37.332 1.00 52.91 693 PRO A C 1
ATOM 5525 O O . PRO A 1 693 ? 37.212 -1.909 -37.549 1.00 52.91 693 PRO A O 1
ATOM 5528 N N . ASN A 1 694 ? 39.379 -2.075 -38.109 1.00 49.78 694 ASN A N 1
ATOM 5529 C CA . ASN A 1 694 ? 39.328 -1.118 -39.225 1.00 49.78 694 ASN A CA 1
ATOM 5530 C C . ASN A 1 694 ? 38.764 -1.706 -40.532 1.00 49.78 694 ASN A C 1
ATOM 5532 O O . ASN A 1 694 ? 38.584 -0.976 -41.503 1.00 49.78 694 ASN A O 1
ATOM 5536 N N . ILE A 1 695 ? 38.572 -3.027 -40.614 1.00 44.91 695 ILE A N 1
ATOM 5537 C CA . ILE A 1 695 ? 38.134 -3.714 -41.846 1.00 44.91 695 ILE A CA 1
ATOM 5538 C C . ILE A 1 695 ? 36.707 -4.254 -41.713 1.00 44.91 695 ILE A C 1
ATOM 5540 O O . ILE A 1 695 ? 36.046 -4.495 -42.722 1.00 44.91 695 ILE A O 1
ATOM 5544 N N . THR A 1 696 ? 36.232 -4.471 -40.485 1.00 45.38 696 THR A N 1
ATOM 5545 C CA . THR A 1 696 ? 35.057 -5.326 -40.238 1.00 45.38 696 THR A CA 1
ATOM 5546 C C . THR A 1 696 ? 33.871 -4.593 -39.626 1.00 45.38 696 THR A C 1
ATOM 5548 O O . THR A 1 696 ? 32.779 -5.150 -39.558 1.00 45.38 696 THR A O 1
ATOM 5551 N N . ILE A 1 697 ? 34.074 -3.352 -39.201 1.00 43.25 697 ILE A N 1
ATOM 5552 C CA . ILE A 1 697 ? 33.053 -2.529 -38.578 1.00 43.25 697 ILE A CA 1
ATOM 5553 C C . ILE A 1 697 ? 32.776 -1.384 -39.550 1.00 43.25 697 ILE A C 1
ATOM 5555 O O . ILE A 1 697 ? 33.695 -0.646 -39.892 1.00 43.25 697 ILE A O 1
ATOM 5559 N N . ASP A 1 698 ? 31.546 -1.283 -40.056 1.00 40.91 698 ASP A N 1
ATOM 5560 C CA . ASP A 1 698 ? 31.119 -0.092 -40.794 1.00 40.91 698 ASP A CA 1
ATOM 5561 C C . ASP A 1 698 ? 31.364 1.120 -39.882 1.00 40.91 698 ASP A C 1
ATOM 5563 O O . ASP A 1 698 ? 31.041 1.051 -38.692 1.00 40.91 698 ASP A O 1
ATOM 5567 N N . ASP A 1 699 ? 31.959 2.199 -40.399 1.00 37.22 699 ASP A N 1
ATOM 5568 C CA . ASP A 1 699 ? 32.431 3.353 -39.607 1.00 37.22 699 ASP A CA 1
ATOM 5569 C C . ASP A 1 699 ? 31.325 3.986 -38.723 1.00 37.22 699 ASP A C 1
ATOM 5571 O O . ASP A 1 699 ? 31.614 4.787 -37.834 1.00 37.22 699 ASP A O 1
ATOM 5575 N N . GLU A 1 700 ? 30.053 3.641 -38.941 1.00 39.03 700 GLU A N 1
ATOM 5576 C CA . GLU A 1 700 ? 28.910 4.032 -38.108 1.00 39.03 700 GLU A CA 1
ATOM 5577 C C . GLU A 1 700 ? 28.821 3.286 -36.764 1.00 39.03 700 GLU A C 1
ATOM 5579 O O . GLU A 1 700 ? 28.419 3.887 -35.772 1.00 39.03 700 GLU A O 1
ATOM 5584 N N . ILE A 1 701 ? 29.252 2.023 -36.666 1.00 40.03 701 ILE A N 1
ATOM 5585 C CA . ILE A 1 701 ? 29.144 1.242 -35.417 1.00 40.03 701 ILE A CA 1
ATOM 5586 C C . ILE A 1 701 ? 30.175 1.714 -34.373 1.00 40.03 701 ILE A C 1
ATOM 5588 O O . ILE A 1 701 ? 29.871 1.703 -33.181 1.00 40.03 701 ILE A O 1
ATOM 5592 N N . ILE A 1 702 ? 31.364 2.170 -34.796 1.00 38.06 702 ILE A N 1
ATOM 5593 C CA . ILE A 1 702 ? 32.408 2.693 -33.887 1.00 38.06 702 ILE A CA 1
ATOM 5594 C C . ILE A 1 702 ? 32.055 4.098 -33.376 1.00 38.06 702 ILE A C 1
ATOM 5596 O O . ILE A 1 702 ? 32.247 4.381 -32.203 1.00 38.06 702 ILE A O 1
ATOM 5600 N N . LYS A 1 703 ? 31.448 4.965 -34.198 1.00 37.62 703 LYS A N 1
ATOM 5601 C CA . LYS A 1 703 ? 31.090 6.341 -33.785 1.00 37.62 703 LYS A CA 1
ATOM 5602 C C . LYS A 1 703 ? 30.069 6.422 -32.644 1.00 37.62 703 LYS A C 1
ATOM 5604 O O . LYS A 1 703 ? 29.876 7.483 -32.067 1.00 37.62 703 LYS A O 1
ATOM 5609 N N . THR A 1 704 ? 29.402 5.316 -32.316 1.00 38.56 704 THR A N 1
ATOM 5610 C CA . THR A 1 704 ? 28.395 5.249 -31.245 1.00 38.56 704 THR A CA 1
ATOM 5611 C C . THR A 1 704 ? 28.969 4.857 -29.875 1.00 38.56 704 THR A C 1
ATOM 5613 O O . THR A 1 704 ? 28.191 4.667 -28.941 1.00 38.56 704 THR A O 1
ATOM 5616 N N . SER A 1 705 ? 30.292 4.687 -29.726 1.00 37.06 705 SER A N 1
ATOM 5617 C CA . SER A 1 705 ? 30.950 4.489 -28.417 1.00 37.06 705 SER A CA 1
ATOM 5618 C C . SER A 1 705 ? 31.569 5.761 -27.827 1.00 37.06 705 SER A C 1
ATOM 5620 O O . SER A 1 705 ? 31.976 5.743 -26.670 1.00 37.06 705 SER A O 1
ATOM 5622 N N . ASP A 1 706 ? 31.583 6.871 -28.570 1.00 32.66 706 ASP A N 1
ATOM 5623 C CA . ASP A 1 706 ? 32.269 8.112 -28.178 1.00 32.66 706 ASP A CA 1
ATOM 5624 C C . ASP A 1 706 ? 31.567 8.911 -27.053 1.00 32.66 706 ASP A C 1
ATOM 5626 O O . ASP A 1 706 ? 32.087 9.930 -26.610 1.00 32.66 706 ASP A O 1
ATOM 5630 N N . TYR A 1 707 ? 30.420 8.469 -26.520 1.00 34.09 707 TYR A N 1
ATOM 5631 C CA . TYR A 1 707 ? 29.677 9.259 -25.520 1.00 34.09 707 TYR A CA 1
ATOM 5632 C C . TYR A 1 707 ? 30.358 9.325 -24.139 1.00 34.09 707 TYR A C 1
ATOM 5634 O O . TYR A 1 707 ? 30.166 10.287 -23.402 1.00 34.09 707 TYR A O 1
ATOM 5642 N N . TYR A 1 708 ? 31.219 8.360 -23.796 1.00 30.77 708 TYR A N 1
ATOM 5643 C CA . TYR A 1 708 ? 32.032 8.451 -22.572 1.00 30.77 708 TYR A CA 1
ATOM 5644 C C . TYR A 1 708 ? 33.177 9.475 -22.684 1.00 30.77 708 TYR A C 1
ATOM 5646 O O . TYR A 1 708 ? 33.781 9.831 -21.673 1.00 30.77 708 TYR A O 1
ATOM 5654 N N . TYR A 1 709 ? 33.484 9.952 -23.896 1.00 29.77 709 TYR A N 1
ATOM 5655 C CA . TYR A 1 709 ? 34.615 10.841 -24.165 1.00 29.77 709 TYR A CA 1
ATOM 5656 C C . TYR A 1 709 ? 34.297 12.330 -23.948 1.00 29.77 709 TYR A C 1
ATOM 5658 O O . TYR A 1 709 ? 35.216 13.105 -23.683 1.00 29.77 709 TYR A O 1
ATOM 5666 N N . ASP A 1 710 ? 33.024 12.731 -24.014 1.00 30.16 710 ASP A N 1
ATOM 5667 C CA . ASP A 1 710 ? 32.622 14.141 -23.870 1.00 30.16 710 ASP A CA 1
ATOM 5668 C C . ASP A 1 710 ? 32.371 14.566 -22.412 1.00 30.16 710 ASP A C 1
ATOM 5670 O O . ASP A 1 710 ? 32.301 15.760 -22.134 1.00 30.16 710 ASP A O 1
ATOM 5674 N N . TYR A 1 711 ? 32.288 13.628 -21.459 1.00 27.41 711 TYR A N 1
ATOM 5675 C CA . TYR A 1 711 ? 32.068 13.962 -20.041 1.00 27.41 711 TYR A CA 1
ATOM 5676 C C . TYR A 1 711 ? 33.364 14.271 -19.263 1.00 27.41 711 TYR A C 1
ATOM 5678 O O . TYR A 1 711 ? 33.313 14.861 -18.187 1.00 27.41 711 TYR A O 1
ATOM 5686 N N . TYR A 1 712 ? 34.530 13.896 -19.805 1.00 27.20 712 TYR A N 1
ATOM 5687 C CA . TYR A 1 712 ? 35.841 14.019 -19.145 1.00 27.20 712 TYR A CA 1
ATOM 5688 C C . TYR A 1 712 ? 36.865 14.888 -19.909 1.00 27.20 712 TYR A C 1
ATOM 5690 O O . TYR A 1 712 ? 38.055 14.829 -19.595 1.00 27.20 712 TYR A O 1
ATOM 5698 N N . ASN A 1 713 ? 36.433 15.695 -20.890 1.00 23.86 713 ASN A N 1
ATOM 5699 C CA . ASN A 1 713 ? 37.293 16.650 -21.617 1.00 23.86 713 ASN A CA 1
ATOM 5700 C C . ASN A 1 713 ? 37.002 18.115 -21.285 1.00 23.86 713 ASN A C 1
ATOM 5702 O O . ASN A 1 713 ? 35.818 18.514 -21.337 1.00 23.86 713 ASN A O 1
#

Foldseek 3Di:
DDDDDDDDDDDDDDDDDDDDDDDDDDDDDDDDDDDDDDPDDDDDDDPPPQVVLLVVLLVVCCVPPWFEAEAPLCLLLQLLLCCVSVVHDSVVSSVVDDYPHHVGRLVCQLVVVTFKYWYFDDDPVSCVVCVVSVFDKDWAFLFKWFKWKKAFLLQPAQADALVVVLCCQLVVDQACVVVPTDRGGAQEAAEDPRHRSNSLVCVSNPPRDGDDHDPVRYDHDPVSNLCCCQDDDCSSRYMYIDICVVPVPPDPVPGRMDIHQYVNHTDDPVCVQVVVRPSMGTTIIMGTPPQDCPHSSNSSVVSSLRLVVQQSCVVSVTHGPDPHPHPPPAPPQDFQQDAAPAAADDVPDDQDQKWKWFDCVLFWDWDQPPVVRDIQTAGDFFPPVVLRVVVSVVQVVLQVVQVVCQVVVQVLLCVVLVDPDWDWDWDWDWIAILQKIKIKIFIWTFSPDPVRDIAGAPIAMWMARLVVSDIDDPSNFFHPRHRLQVQQLVVVLVQQPAQPDPVGHHADWPDRRDGGGSPARQDGNFWGKAHACGHTHPRIDIDGRCVRCVRRGPRSPHHDCPPSGHPSTQIFMFGPPPDLVQFDWDAAPVRPDTDGFGDCVNSVADPQLSVLRRVVVVVVVNVVVVVVVVVCPPPDDFDKDWDPPFDWGWTGRPFKIWTWTDFTFTDDPPRDDGDGDTDIWIAGRPRNHTDDPVPPDDPVVVVVVCPVVVVPD

Radius of gyration: 34.63 Å; chains: 1; bounding box: 124×62×80 Å